Protein AF-A0A9J8D7M5-F1 (afdb_monomer_lite)

InterPro domains:
  IPR000488 Death domain [PF00531] (295-368)
  IPR000488 Death domain [PS50017] (298-369)
  IPR011029 Death-like domain superfamily [G3DSA:1.10.533.10] (273-372)
  IPR011029 Death-like domain superfamily [SSF47986] (284-368)

Radius of gyration: 37.03 Å; chains: 1; bounding box: 81×70×107 Å

Secondary structure (DSSP, 8-state):
-EEE---HHHHHHHH--TT-EEPPEEE---SS----SSPEEEEEEPPTT--TTT--GGGEEEEEE-TTT--EEE-GGGS--EE-SSEEEEEESS--EEEEEE-S-S--HHHHHHHHHHHTEEEEEEEEEEETTEEEEEEEEEEEHHHHHHHHHHHTTTEE-PPPPPPEEEETT-EEEEEEESSEEE-TTSTTEETTEEEEE--TTS-EEEEEEEEESS--SS-EEEEEEEEESS---TTTTTTTTSSSS--EEEEEEEEE--TTTT--TTS---EEETTTEEE-HHHHHHHHHHHGGGHHHHHHHTT--HHHHHHHHHH-SSHHHHHHHHHHHHHHHTTTS-S-HHHHHHHHHHHTT-HHHHHHHHHHHHHHHHHHHHHHHHTT------------------------PPPPPP----------------SSSSSSSSSSSSS---------

Foldseek 3Di:
DDWAQDDQVLQCVLVVFNFKFKWIKDAFDDVVWDWAPDWDKDKTWDTPPDFLVPDDLQQKFKWWAAPVVLFIDTCSVVWDWDHDGTIIMTIDTGGTMIMIMGGPDPDCRVSVSVSVQVSQKFWKWWDWWAFPVGRQKIKIWIAGPVCQVVVCVVCVVGIHFDDIWDIFIDGQQFKKKKAKDQFKFFDCPDPQHDPRIGIFTDHHVDITMDITGIDGNDPDPFKRKIKMWMFGDDDDPPVCPVVQVDDPDCRTTGITIGIDGPPPPVPPVPPFLWAFDLVQFTDTPVLCLVVLVVCFPLLLQLLVLLVHDPVVLVVLPVVDPGSSSSNSVSSVVSSVVCPPVDGDRLVSSLVSCVVSVNVVSSVSSVVVRVVRSVVVVVVCVVVVNPPPPDDDDDDDDDDDDDDDDDDDDDDDDDDDDDDDDDDDDDDDDDDPPPPPVVPPPPDDDDDDDDDD

pLDDT: mean 71.94, std 22.24, range [22.39, 96.06]

Structure (mmCIF, N/CA/C/O backbone):
data_AF-A0A9J8D7M5-F1
#
_entry.id   AF-A0A9J8D7M5-F1
#
loop_
_atom_site.group_PDB
_atom_site.id
_atom_site.type_symbol
_atom_site.label_atom_id
_atom_site.label_alt_id
_atom_site.label_comp_id
_atom_site.label_asym_id
_atom_site.label_entity_id
_atom_site.label_seq_id
_atom_site.pdbx_PDB_ins_code
_atom_site.Cartn_x
_atom_site.Cartn_y
_atom_site.Cartn_z
_atom_site.occupancy
_atom_site.B_iso_or_equiv
_atom_site.auth_seq_id
_atom_site.auth_comp_id
_atom_site.auth_asym_id
_atom_site.auth_atom_id
_atom_site.pdbx_PDB_model_num
ATOM 1 N N . MET A 1 1 ? 0.853 5.706 -23.822 1.00 83.62 1 MET A N 1
ATOM 2 C CA . MET A 1 1 ? 2.329 5.629 -23.892 1.00 83.62 1 MET A CA 1
ATOM 3 C C . MET A 1 1 ? 2.905 6.133 -22.580 1.00 83.62 1 MET A C 1
ATOM 5 O O . MET A 1 1 ? 2.487 7.188 -22.124 1.00 83.62 1 MET A O 1
ATOM 9 N N . GLN A 1 2 ? 3.819 5.385 -21.970 1.00 80.31 2 GLN A N 1
ATOM 10 C CA . GLN A 1 2 ? 4.555 5.772 -20.765 1.00 80.31 2 GLN A CA 1
ATOM 11 C C . GLN A 1 2 ? 6.054 5.633 -21.038 1.00 80.31 2 GLN A C 1
ATOM 13 O O . GLN A 1 2 ? 6.464 4.715 -21.746 1.00 80.31 2 GLN A O 1
ATOM 18 N N . VAL A 1 3 ? 6.861 6.532 -20.479 1.00 84.44 3 VAL A N 1
ATOM 19 C CA . VAL A 1 3 ? 8.323 6.504 -20.604 1.00 84.44 3 VAL A CA 1
ATOM 20 C C . VAL A 1 3 ? 8.922 6.570 -19.208 1.00 84.44 3 VAL A C 1
ATOM 22 O O . VAL A 1 3 ? 8.614 7.490 -18.452 1.00 84.44 3 VAL A O 1
ATOM 25 N N . LEU A 1 4 ? 9.762 5.596 -18.867 1.00 82.94 4 LEU A N 1
ATOM 26 C CA . LEU A 1 4 ? 10.517 5.579 -17.618 1.00 82.94 4 LEU A CA 1
ATOM 27 C C . LEU A 1 4 ? 11.970 5.946 -17.915 1.00 82.94 4 LEU A C 1
ATOM 29 O O . LEU A 1 4 ? 12.643 5.254 -18.678 1.00 82.94 4 LEU A O 1
ATOM 33 N N . GLN A 1 5 ? 12.435 7.044 -17.326 1.00 84.50 5 GLN A N 1
ATOM 34 C CA . GLN A 1 5 ? 13.839 7.443 -17.396 1.00 84.50 5 GLN A CA 1
ATOM 35 C C . GLN A 1 5 ? 14.683 6.521 -16.515 1.00 84.50 5 GLN A C 1
ATOM 37 O O . GLN A 1 5 ? 14.221 6.079 -15.465 1.00 84.50 5 GLN A O 1
ATOM 42 N N . VAL A 1 6 ? 15.906 6.238 -16.955 1.00 83.19 6 VAL A N 1
ATOM 43 C CA . VAL A 1 6 ? 16.838 5.337 -16.271 1.00 83.19 6 VAL A CA 1
ATOM 44 C C . VAL A 1 6 ? 18.174 6.053 -16.152 1.00 83.19 6 VAL A C 1
ATOM 46 O O . VAL A 1 6 ? 18.708 6.525 -17.157 1.00 83.19 6 VAL A O 1
ATOM 49 N N . ALA A 1 7 ? 18.703 6.171 -14.935 1.00 80.00 7 ALA A N 1
ATOM 50 C CA . ALA A 1 7 ? 19.992 6.817 -14.723 1.00 80.00 7 ALA A CA 1
ATOM 51 C C . ALA A 1 7 ? 21.145 5.852 -15.044 1.00 80.00 7 ALA A C 1
ATOM 53 O O . ALA A 1 7 ? 21.077 4.662 -14.747 1.00 80.00 7 ALA A O 1
ATOM 54 N N . LEU A 1 8 ? 22.237 6.372 -15.613 1.00 79.44 8 LEU A N 1
ATOM 55 C CA . LEU A 1 8 ? 23.408 5.563 -15.978 1.00 79.44 8 LEU A CA 1
ATOM 56 C C . LEU A 1 8 ? 24.009 4.827 -14.765 1.00 79.44 8 LEU A C 1
ATOM 58 O O . LEU A 1 8 ? 24.344 3.647 -14.860 1.00 79.44 8 LEU A O 1
ATOM 62 N N . SER A 1 9 ? 24.077 5.504 -13.614 1.00 75.81 9 SER A N 1
ATOM 63 C CA . SER A 1 9 ? 24.574 4.937 -12.354 1.00 75.81 9 SER A CA 1
ATOM 64 C C . SER A 1 9 ? 23.751 3.739 -11.877 1.00 75.81 9 SER A C 1
ATOM 66 O O . SER A 1 9 ? 24.306 2.778 -11.350 1.00 75.81 9 SER A O 1
ATOM 68 N N . GLU A 1 10 ? 22.437 3.746 -12.114 1.00 74.94 10 GLU A N 1
ATOM 69 C CA . GLU A 1 10 ? 21.560 2.633 -11.743 1.00 74.94 10 GLU A CA 1
ATOM 70 C C . GLU A 1 10 ? 21.828 1.384 -12.592 1.00 74.94 10 GLU A C 1
ATOM 72 O O . GLU A 1 10 ? 21.583 0.279 -12.112 1.00 74.94 10 GLU A O 1
ATOM 77 N N . VAL A 1 11 ? 22.343 1.549 -13.820 1.00 81.62 11 VAL A N 1
ATOM 78 C CA . VAL A 1 11 ? 22.596 0.474 -14.796 1.00 81.62 11 VAL A CA 1
ATOM 79 C C . VAL A 1 11 ? 23.978 -0.155 -14.627 1.00 81.62 11 VAL A C 1
ATOM 81 O O . VAL A 1 11 ? 24.091 -1.379 -14.682 1.00 81.62 11 VAL A O 1
ATOM 84 N N . GLN A 1 12 ? 25.024 0.636 -14.392 1.00 81.88 12 GLN A N 1
ATOM 85 C CA . GLN A 1 12 ? 26.410 0.141 -14.349 1.00 81.88 12 GLN A CA 1
ATOM 86 C C . GLN A 1 12 ? 26.729 -0.662 -13.075 1.00 81.88 12 GLN A C 1
ATOM 88 O O . GLN A 1 12 ? 27.324 -1.735 -13.154 1.00 81.88 12 GLN A O 1
ATOM 93 N N . GLU A 1 13 ? 26.279 -0.203 -11.902 1.00 73.00 13 GLU A N 1
ATOM 94 C CA . GLU A 1 13 ? 26.518 -0.895 -10.622 1.00 73.00 13 GLU A CA 1
ATOM 95 C C . GLU A 1 13 ? 26.049 -2.370 -10.594 1.00 73.00 13 GLU A C 1
ATOM 97 O O . GLU A 1 13 ? 26.819 -3.232 -10.171 1.00 73.00 13 GLU A O 1
ATOM 102 N N . PRO A 1 14 ? 24.814 -2.712 -11.017 1.00 69.06 14 PRO A N 1
ATOM 103 C CA . PRO A 1 14 ? 24.294 -4.076 -10.918 1.00 69.06 14 PRO A CA 1
ATOM 104 C C . PRO A 1 14 ? 24.641 -4.959 -12.120 1.00 69.06 14 PRO A C 1
ATOM 106 O O . PRO A 1 14 ? 24.515 -6.180 -12.023 1.00 69.06 14 PRO A O 1
ATOM 109 N N . THR A 1 15 ? 25.015 -4.370 -13.260 1.00 75.19 15 THR A N 1
ATOM 110 C CA . THR A 1 15 ? 25.471 -5.132 -14.433 1.00 75.19 15 THR A CA 1
ATOM 111 C C . THR A 1 15 ? 26.910 -5.608 -14.257 1.00 75.19 15 THR A C 1
ATOM 113 O O . THR A 1 15 ? 27.252 -6.655 -14.800 1.00 75.19 15 THR A O 1
ATOM 116 N N . GLY A 1 16 ? 27.736 -4.876 -13.497 1.00 76.31 16 GLY A N 1
ATOM 117 C CA . GLY A 1 16 ? 29.177 -5.128 -13.405 1.00 76.31 16 GLY A CA 1
ATOM 118 C C . GLY A 1 16 ? 29.928 -4.808 -14.705 1.00 76.31 16 GLY A C 1
ATOM 119 O O . GLY A 1 16 ? 31.117 -5.095 -14.807 1.00 76.31 16 GLY A O 1
ATOM 120 N N . ASP A 1 17 ? 29.239 -4.216 -15.685 1.00 82.31 17 ASP A N 1
ATOM 121 C CA . ASP A 1 17 ? 29.784 -3.815 -16.976 1.00 82.31 17 ASP A CA 1
ATOM 122 C C . ASP A 1 17 ? 29.882 -2.280 -17.009 1.00 82.31 17 ASP A C 1
ATOM 124 O O . ASP A 1 17 ? 28.856 -1.595 -17.056 1.00 82.31 17 ASP A O 1
ATOM 128 N N . PRO A 1 18 ? 31.097 -1.704 -17.005 1.00 82.38 18 PRO A N 1
ATOM 129 C CA . PRO A 1 18 ? 31.275 -0.254 -17.037 1.00 82.38 18 PRO A CA 1
ATOM 130 C C . PRO A 1 18 ? 30.787 0.369 -18.352 1.00 82.38 18 PRO A C 1
ATOM 132 O O . PRO A 1 18 ? 30.529 1.570 -18.409 1.00 82.38 18 PRO A O 1
ATOM 135 N N . HIS A 1 19 ? 30.634 -0.428 -19.410 1.00 84.81 19 HIS A N 1
ATOM 136 C CA . HIS A 1 19 ? 30.093 0.017 -20.689 1.00 84.81 19 HIS A CA 1
ATOM 137 C C . HIS A 1 19 ? 28.581 -0.190 -20.802 1.00 84.81 19 HIS A C 1
ATOM 139 O O . HIS A 1 19 ? 28.006 0.224 -21.810 1.00 84.81 19 HIS A O 1
ATOM 145 N N . ALA A 1 20 ? 27.932 -0.792 -19.797 1.00 89.56 20 ALA A N 1
ATOM 146 C CA . ALA A 1 20 ? 26.495 -0.997 -19.825 1.00 89.56 20 ALA A CA 1
ATOM 147 C C . ALA A 1 20 ? 25.744 0.326 -19.672 1.00 89.56 20 ALA A C 1
ATOM 149 O O . ALA A 1 20 ? 25.907 1.062 -18.698 1.00 89.56 20 ALA A O 1
ATOM 150 N N . SER A 1 21 ? 24.862 0.600 -20.621 1.00 91.94 21 SER A N 1
ATOM 151 C CA . SER A 1 21 ? 23.933 1.718 -20.559 1.00 91.94 21 SER A CA 1
ATOM 152 C C . SER A 1 21 ? 22.596 1.326 -21.174 1.00 91.94 21 SER A C 1
ATOM 154 O O . SER A 1 21 ? 22.495 0.406 -21.988 1.00 91.94 21 SER A O 1
ATOM 156 N N . ALA A 1 22 ? 21.535 2.004 -20.749 1.00 93.19 22 ALA A N 1
ATOM 157 C CA . ALA A 1 22 ? 20.187 1.720 -21.209 1.00 93.19 22 ALA A CA 1
ATOM 158 C C . ALA A 1 22 ? 19.484 3.013 -21.628 1.00 93.19 22 ALA A C 1
ATOM 160 O O . ALA A 1 22 ? 19.718 4.079 -21.055 1.00 93.19 22 ALA A O 1
ATOM 161 N N . SER A 1 23 ? 18.624 2.920 -22.637 1.00 93.75 23 SER A N 1
ATOM 162 C CA . SER A 1 23 ? 17.712 3.999 -23.006 1.00 93.75 23 SER A CA 1
ATOM 163 C C . SER A 1 23 ? 16.628 4.171 -21.934 1.00 93.75 23 SER A C 1
ATOM 165 O O . SER A 1 23 ? 16.471 3.316 -21.057 1.00 93.75 23 SER A O 1
ATOM 167 N N . PRO A 1 24 ? 15.781 5.207 -22.029 1.00 91.50 24 PRO A N 1
ATOM 168 C CA . PRO A 1 24 ? 14.496 5.202 -21.349 1.00 91.50 24 PRO A CA 1
ATOM 169 C C . PRO A 1 24 ? 13.686 3.970 -21.765 1.00 91.50 24 PRO A C 1
ATOM 171 O O . PRO A 1 24 ? 13.716 3.555 -22.930 1.00 91.50 24 PRO A O 1
ATOM 174 N N . MET A 1 25 ? 12.957 3.392 -20.817 1.00 90.56 25 MET A N 1
ATOM 175 C CA . MET A 1 25 ? 12.080 2.255 -21.066 1.00 90.56 25 MET A CA 1
ATOM 176 C C . MET A 1 25 ? 10.724 2.758 -21.562 1.00 90.56 25 MET A C 1
ATOM 178 O O . MET A 1 25 ? 10.051 3.546 -20.891 1.00 90.56 25 MET A O 1
ATOM 182 N N . LEU A 1 26 ? 10.316 2.284 -22.736 1.00 90.62 26 LEU A N 1
ATOM 183 C CA . LEU A 1 26 ? 9.051 2.623 -23.370 1.00 90.62 26 LEU A CA 1
ATOM 184 C C . LEU A 1 26 ? 7.994 1.578 -23.016 1.00 90.62 26 LEU A C 1
ATOM 186 O O . LEU A 1 26 ? 8.191 0.385 -23.218 1.00 90.62 26 LEU A O 1
ATOM 190 N N . CYS A 1 27 ? 6.840 2.032 -22.543 1.00 87.94 27 CYS A N 1
ATOM 191 C CA . CYS A 1 27 ? 5.671 1.199 -22.304 1.00 87.94 27 CYS A CA 1
ATOM 192 C C . CYS A 1 27 ? 4.514 1.663 -23.194 1.00 87.94 27 CYS A C 1
ATOM 194 O O . CYS A 1 27 ? 4.043 2.807 -23.118 1.00 87.94 27 CYS A O 1
ATOM 196 N N . LEU A 1 28 ? 4.048 0.751 -24.042 1.00 86.56 28 LEU A N 1
ATOM 197 C CA . LEU A 1 28 ? 2.856 0.912 -24.857 1.00 86.56 28 LEU A CA 1
ATOM 198 C C . LEU A 1 28 ? 1.791 -0.039 -24.319 1.00 86.56 28 LEU A C 1
ATOM 200 O O . LEU A 1 28 ? 2.011 -1.241 -24.239 1.00 86.56 28 LEU A O 1
ATOM 204 N N . SER A 1 29 ? 0.641 0.505 -23.941 1.00 81.31 29 SER A N 1
ATOM 205 C CA . SER A 1 29 ? -0.494 -0.259 -23.430 1.00 81.31 29 SER A CA 1
ATOM 206 C C . SER A 1 29 ? -1.799 0.311 -23.977 1.00 81.31 29 SER A C 1
ATOM 208 O O . SER A 1 29 ? -1.904 1.519 -24.213 1.00 81.31 29 SER A O 1
ATOM 210 N N . GLN A 1 30 ? -2.780 -0.568 -24.169 1.00 78.81 30 GLN A N 1
ATOM 211 C CA . GLN A 1 30 ? -4.149 -0.247 -24.560 1.00 78.81 30 GLN A CA 1
ATOM 212 C C . GLN A 1 30 ? -5.103 -1.197 -23.825 1.00 78.81 30 GLN A C 1
ATOM 214 O O . GLN A 1 30 ? -4.773 -2.365 -23.618 1.00 78.81 30 GLN A O 1
ATOM 219 N N . THR A 1 31 ? -6.278 -0.696 -23.442 1.00 70.88 31 THR A N 1
ATOM 220 C CA . THR A 1 31 ? -7.354 -1.504 -22.858 1.00 70.88 31 THR A CA 1
ATOM 221 C C . THR A 1 31 ? -8.586 -1.405 -23.763 1.00 70.88 31 THR A C 1
ATOM 223 O O . THR A 1 31 ? -9.084 -0.291 -23.938 1.00 70.88 31 THR A O 1
ATOM 226 N N . PRO A 1 32 ? -9.096 -2.514 -24.333 1.00 71.50 32 PRO A N 1
ATOM 227 C CA . PRO A 1 32 ? -8.530 -3.871 -24.315 1.00 71.50 32 PRO A CA 1
ATOM 228 C C . PRO A 1 32 ? -7.234 -3.979 -25.143 1.00 71.50 32 PRO A C 1
ATOM 230 O O . PRO A 1 32 ? -6.993 -3.170 -26.038 1.00 71.50 32 PRO A O 1
ATOM 233 N N . SER A 1 33 ? -6.399 -4.979 -24.842 1.00 70.94 33 SER A N 1
ATOM 234 C CA . SER A 1 33 ? -5.150 -5.223 -25.577 1.00 70.94 33 SER A CA 1
ATOM 235 C C . SER A 1 33 ? -5.466 -5.767 -26.973 1.00 70.94 33 SER A C 1
ATOM 237 O O . SER A 1 33 ? -5.944 -6.892 -27.104 1.00 70.94 33 SER A O 1
ATOM 239 N N . MET A 1 34 ? -5.234 -4.962 -28.011 1.00 80.88 34 MET A N 1
ATOM 240 C CA . MET A 1 34 ? -5.386 -5.348 -29.418 1.00 80.88 34 MET A CA 1
ATOM 241 C C . MET A 1 34 ? -4.073 -5.115 -30.165 1.00 80.88 34 MET A C 1
ATOM 243 O O . MET A 1 34 ? -3.288 -4.253 -29.788 1.00 80.88 34 MET A O 1
ATOM 247 N N . HIS A 1 35 ? -3.826 -5.863 -31.237 1.00 84.75 35 HIS A N 1
ATOM 248 C CA . HIS A 1 35 ? -2.667 -5.629 -32.101 1.00 84.75 35 HIS A CA 1
ATOM 249 C C . HIS A 1 35 ? -2.857 -4.377 -32.967 1.00 84.75 35 HIS A C 1
ATOM 251 O O . HIS A 1 35 ? -3.983 -4.000 -33.296 1.00 84.75 35 HIS A O 1
ATOM 257 N N . PHE A 1 36 ? -1.754 -3.740 -33.367 1.00 88.94 36 PHE A N 1
ATOM 258 C CA . PHE A 1 36 ? -1.818 -2.675 -34.362 1.00 88.94 36 PHE A CA 1
ATOM 259 C C . PHE A 1 36 ? -2.214 -3.262 -35.720 1.00 88.94 36 PHE A C 1
ATOM 261 O O . PHE A 1 36 ? -1.675 -4.281 -36.148 1.00 88.94 36 PHE A O 1
ATOM 268 N N . LEU A 1 37 ? -3.119 -2.584 -36.428 1.00 91.81 37 LEU A N 1
ATOM 269 C CA . LEU A 1 37 ? -3.545 -2.986 -37.776 1.00 91.81 37 LEU A CA 1
ATOM 270 C C . LEU A 1 37 ? -2.431 -2.829 -38.823 1.00 91.81 37 LEU A C 1
ATOM 272 O O . LEU A 1 37 ? -2.471 -3.463 -39.874 1.00 91.81 37 LEU A O 1
ATOM 276 N N . GLN A 1 38 ? -1.447 -1.971 -38.547 1.00 93.12 38 GLN A N 1
ATOM 277 C CA . GLN A 1 38 ? -0.270 -1.743 -39.380 1.00 93.12 38 GLN A CA 1
ATOM 278 C C . GLN A 1 38 ? 0.975 -1.597 -38.494 1.00 93.12 38 GLN A C 1
ATOM 280 O O . GLN A 1 38 ? 0.848 -1.136 -37.356 1.00 93.12 38 GLN A O 1
ATOM 285 N N . PRO A 1 39 ? 2.176 -1.947 -38.991 1.00 92.50 39 PRO A N 1
ATOM 286 C CA . PRO A 1 39 ? 3.411 -1.737 -38.249 1.00 92.50 39 PRO A CA 1
ATOM 287 C C . PRO A 1 39 ? 3.600 -0.265 -37.870 1.00 92.50 39 PRO A C 1
ATOM 289 O O . PRO A 1 39 ? 3.586 0.621 -38.724 1.00 92.50 39 PRO A O 1
ATOM 292 N N . ILE A 1 40 ? 3.807 -0.009 -36.582 1.00 93.25 40 ILE A N 1
ATOM 293 C CA . ILE A 1 40 ? 4.056 1.327 -36.048 1.00 93.25 40 ILE A CA 1
ATOM 294 C C . ILE A 1 40 ? 5.556 1.544 -35.932 1.00 93.25 40 ILE A C 1
ATOM 296 O O . ILE A 1 40 ? 6.269 0.729 -35.347 1.00 93.25 40 ILE A O 1
ATOM 300 N N . ARG A 1 41 ? 6.030 2.675 -36.460 1.00 94.88 41 ARG A N 1
ATOM 301 C CA . ARG A 1 41 ? 7.421 3.103 -36.315 1.00 94.88 41 ARG A CA 1
ATOM 302 C C . ARG A 1 41 ? 7.636 3.706 -34.930 1.00 94.88 41 ARG A C 1
ATOM 304 O O . ARG A 1 41 ? 6.968 4.667 -34.557 1.00 94.88 41 ARG A O 1
ATOM 311 N N . VAL A 1 42 ? 8.594 3.160 -34.195 1.00 94.94 42 VAL A N 1
ATOM 312 C CA . VAL A 1 42 ? 8.986 3.602 -32.857 1.00 94.94 42 VAL A CA 1
ATOM 313 C C . VAL A 1 42 ? 10.404 4.142 -32.903 1.00 94.94 42 VAL A C 1
ATOM 315 O O . VAL A 1 42 ? 11.290 3.548 -33.513 1.00 94.94 42 VAL A O 1
ATOM 318 N N . GLN A 1 43 ? 10.608 5.273 -32.235 1.00 95.12 43 GLN A N 1
ATOM 319 C CA . GLN A 1 43 ? 11.892 5.947 -32.120 1.00 95.12 43 GLN A CA 1
ATOM 320 C C . GLN A 1 43 ? 12.243 6.096 -30.639 1.00 95.12 43 GLN A C 1
ATOM 322 O O . GLN A 1 43 ? 11.497 6.717 -29.882 1.00 95.12 43 GLN A O 1
ATOM 327 N N . ILE A 1 44 ? 13.374 5.520 -30.228 1.00 94.62 44 ILE A N 1
ATOM 328 C CA . ILE A 1 44 ? 13.881 5.565 -28.849 1.00 94.62 44 ILE A CA 1
ATOM 329 C C . ILE A 1 44 ? 15.282 6.187 -28.871 1.00 94.62 44 ILE A C 1
ATOM 331 O O . ILE A 1 44 ? 16.071 5.855 -29.760 1.00 94.62 44 ILE A O 1
ATOM 335 N N . PRO A 1 45 ? 15.615 7.114 -27.952 1.00 94.75 45 PRO A N 1
ATOM 336 C CA . PRO A 1 45 ? 16.955 7.686 -27.898 1.00 94.75 45 PRO A CA 1
ATOM 337 C C . PRO A 1 45 ? 17.993 6.608 -27.581 1.00 94.75 45 PRO A C 1
ATOM 339 O O . PRO A 1 45 ? 17.725 5.669 -26.829 1.00 94.75 45 PRO A O 1
ATOM 342 N N . LEU A 1 46 ? 19.182 6.751 -28.161 1.00 93.81 46 LEU A N 1
ATOM 343 C CA . LEU A 1 46 ? 20.309 5.883 -27.845 1.00 93.81 46 LEU A CA 1
ATOM 344 C C . LEU A 1 46 ? 20.688 6.020 -26.362 1.00 93.81 46 LEU A C 1
ATOM 346 O O . LEU A 1 46 ? 20.492 7.090 -25.774 1.00 93.81 46 LEU A O 1
ATOM 350 N N . PRO A 1 47 ? 21.225 4.952 -25.744 1.00 92.12 47 PRO A N 1
ATOM 351 C CA . PRO A 1 47 ? 21.708 5.017 -24.375 1.00 92.12 47 PRO A CA 1
ATOM 352 C C . PRO A 1 47 ? 22.755 6.130 -24.176 1.00 92.12 47 PRO A C 1
ATOM 354 O O . PRO A 1 47 ? 23.514 6.431 -25.105 1.00 92.12 47 PRO A O 1
ATOM 357 N N . PRO A 1 48 ? 22.846 6.734 -22.976 1.00 88.19 48 PRO A N 1
ATOM 358 C CA . PRO A 1 48 ? 23.838 7.767 -22.693 1.00 88.19 48 PRO A CA 1
ATOM 359 C C . PRO A 1 48 ? 25.263 7.306 -23.032 1.00 88.19 48 PRO A C 1
ATOM 361 O O . PRO A 1 48 ? 25.660 6.192 -22.689 1.00 88.19 48 PRO A O 1
ATOM 364 N N . GLY A 1 49 ? 26.030 8.165 -23.709 1.00 85.25 49 GLY A N 1
ATOM 365 C CA . GLY A 1 49 ? 27.398 7.863 -24.151 1.00 85.25 49 GLY A CA 1
ATOM 366 C C . GLY A 1 49 ? 27.501 7.089 -25.472 1.00 85.25 49 GLY A C 1
ATO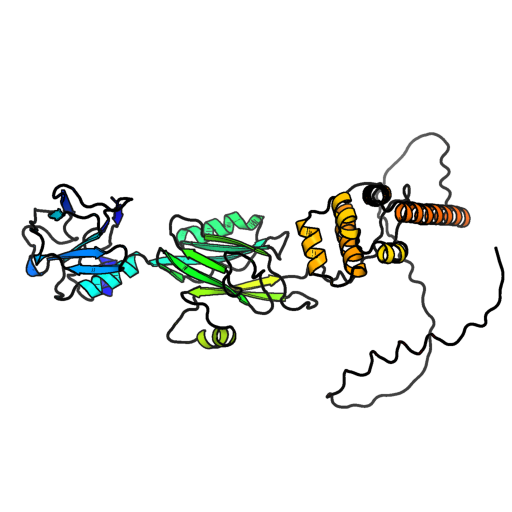M 367 O O . GLY A 1 49 ? 28.609 6.909 -25.970 1.00 85.25 49 GLY A O 1
ATOM 368 N N . VAL A 1 50 ? 26.378 6.679 -26.072 1.00 89.44 50 VAL A N 1
ATOM 369 C CA . VAL A 1 50 ? 26.335 6.001 -27.375 1.00 89.44 50 VAL A CA 1
ATOM 370 C C . VAL A 1 50 ? 25.845 6.971 -28.450 1.00 89.44 50 VAL A C 1
ATOM 372 O O . VAL A 1 50 ? 24.821 7.633 -28.292 1.00 89.44 50 VAL A O 1
ATOM 375 N N . THR A 1 51 ? 26.562 7.042 -29.570 1.00 90.12 51 THR A N 1
ATOM 376 C CA . THR A 1 51 ? 26.157 7.813 -30.756 1.00 90.12 51 THR A CA 1
ATOM 377 C C . THR A 1 51 ? 26.127 6.908 -31.978 1.00 90.12 51 THR A C 1
ATOM 379 O O . THR A 1 51 ? 26.849 5.913 -32.031 1.00 90.12 51 THR A O 1
ATOM 382 N N . GLY A 1 52 ? 25.312 7.252 -32.976 1.00 85.94 52 GLY A N 1
ATOM 383 C CA . GLY A 1 52 ? 25.120 6.408 -34.158 1.00 85.94 52 GLY A CA 1
ATOM 384 C C . GLY A 1 52 ? 26.388 6.128 -34.969 1.00 85.94 52 GLY A C 1
ATOM 385 O O . GLY A 1 52 ? 26.471 5.093 -35.615 1.00 85.94 52 GLY A O 1
ATOM 386 N N . HIS A 1 53 ? 27.395 7.002 -34.906 1.00 84.00 53 HIS A N 1
ATOM 387 C CA . HIS A 1 53 ? 28.660 6.813 -35.634 1.00 84.00 53 HIS A CA 1
ATOM 388 C C . HIS A 1 53 ? 29.615 5.839 -34.942 1.00 84.00 53 HIS A C 1
ATOM 390 O O . HIS A 1 53 ? 30.502 5.288 -35.583 1.00 84.00 53 HIS A O 1
ATOM 396 N N . MET A 1 54 ? 29.460 5.662 -33.628 1.00 83.44 54 MET A N 1
ATOM 397 C CA . MET A 1 54 ? 30.340 4.849 -32.783 1.00 83.44 54 MET A CA 1
ATOM 398 C C . MET A 1 54 ? 29.654 3.585 -32.257 1.00 83.44 54 MET A C 1
ATOM 400 O O . MET A 1 54 ? 30.241 2.856 -31.459 1.00 83.44 54 MET A O 1
ATOM 404 N N . VAL A 1 55 ? 28.397 3.347 -32.642 1.00 87.94 55 VAL A N 1
ATOM 405 C CA . VAL A 1 55 ? 27.616 2.235 -32.107 1.00 87.94 55 VAL A CA 1
ATOM 406 C C . VAL A 1 55 ? 28.117 0.909 -32.675 1.00 87.94 55 VAL A C 1
ATOM 408 O O . VAL A 1 55 ? 28.096 0.666 -33.880 1.00 87.94 55 VAL A O 1
ATOM 411 N N . ASP A 1 56 ? 28.544 0.023 -31.784 1.00 90.31 56 ASP A N 1
ATOM 412 C CA . ASP A 1 56 ? 28.751 -1.382 -32.110 1.00 90.31 56 ASP A CA 1
ATOM 413 C C . ASP A 1 56 ? 27.393 -2.096 -32.057 1.00 90.31 56 ASP A C 1
ATOM 415 O O . ASP A 1 56 ? 26.848 -2.348 -30.980 1.00 90.31 56 ASP A O 1
ATOM 419 N N . MET A 1 57 ? 26.833 -2.412 -33.227 1.00 89.00 57 MET A N 1
ATOM 420 C CA . MET A 1 57 ? 25.531 -3.082 -33.334 1.00 89.00 57 MET A CA 1
ATOM 421 C C . MET A 1 57 ? 25.519 -4.470 -32.678 1.00 89.00 57 MET A C 1
ATOM 423 O O . MET A 1 57 ? 24.448 -4.948 -32.324 1.00 89.00 57 MET A O 1
ATOM 427 N N . SER A 1 58 ? 26.680 -5.108 -32.469 1.00 88.88 58 SER A N 1
ATOM 428 C CA . SER A 1 58 ? 26.761 -6.399 -31.768 1.00 88.88 58 SER A CA 1
ATOM 429 C C . SER A 1 58 ? 26.528 -6.293 -30.256 1.00 88.88 58 SER A C 1
ATOM 431 O O . SER A 1 58 ? 26.261 -7.301 -29.606 1.00 88.88 58 SER A O 1
ATOM 433 N N . ARG A 1 59 ? 26.620 -5.075 -29.709 1.00 91.44 59 ARG A N 1
ATOM 434 C CA . ARG A 1 59 ? 26.413 -4.749 -28.289 1.00 91.44 59 ARG A CA 1
ATOM 435 C C . ARG A 1 59 ? 25.057 -4.116 -28.019 1.00 91.44 59 ARG A C 1
ATOM 437 O O . ARG A 1 59 ? 24.748 -3.799 -26.871 1.00 91.44 59 ARG A O 1
ATOM 444 N N . LEU A 1 60 ? 24.286 -3.851 -29.071 1.00 93.19 60 LEU A N 1
ATOM 445 C CA . LEU A 1 60 ? 22.999 -3.187 -28.987 1.00 93.19 60 LEU A CA 1
ATOM 446 C C . LEU A 1 60 ? 21.891 -4.239 -28.938 1.00 93.19 60 LEU A C 1
ATOM 448 O O . LEU A 1 60 ? 21.745 -5.031 -29.862 1.00 93.19 60 LEU A O 1
ATOM 452 N N . HIS A 1 61 ? 21.096 -4.213 -27.873 1.00 94.31 61 HIS A N 1
ATOM 453 C CA . HIS A 1 61 ? 20.042 -5.185 -27.615 1.00 94.31 61 HIS A CA 1
ATOM 454 C C . HIS A 1 61 ? 18.696 -4.480 -27.447 1.00 94.31 61 HIS A C 1
ATOM 456 O O . HIS A 1 61 ? 18.513 -3.669 -26.536 1.00 94.31 61 HIS A O 1
ATOM 462 N N . LEU A 1 62 ? 17.733 -4.784 -28.314 1.00 95.25 62 LEU A N 1
ATOM 463 C CA . LEU A 1 62 ? 16.345 -4.369 -28.164 1.00 95.25 62 LEU A CA 1
ATOM 464 C C . LEU A 1 62 ? 15.583 -5.426 -27.363 1.00 95.25 62 LEU A C 1
ATOM 466 O O . LEU A 1 62 ? 15.287 -6.518 -27.847 1.00 95.25 62 LEU A O 1
ATOM 470 N N . MET A 1 63 ? 15.231 -5.071 -26.134 1.00 94.50 63 MET A N 1
ATOM 471 C CA . MET A 1 63 ? 14.516 -5.943 -25.218 1.00 94.50 63 MET A CA 1
ATOM 472 C C . MET A 1 63 ? 13.013 -5.698 -25.305 1.00 94.50 63 MET A C 1
ATOM 474 O O . MET A 1 63 ? 12.548 -4.564 -25.185 1.00 94.50 63 MET A O 1
ATOM 478 N N . HIS A 1 64 ? 12.262 -6.781 -25.456 1.00 92.75 64 HIS A N 1
ATOM 479 C CA . HIS A 1 64 ? 10.809 -6.823 -25.384 1.00 92.75 64 HIS A CA 1
ATOM 480 C C . HIS A 1 64 ? 10.378 -7.414 -24.040 1.00 92.75 64 HIS A C 1
ATOM 482 O O . HIS A 1 64 ? 10.850 -8.486 -23.658 1.00 92.75 64 HIS A O 1
ATOM 488 N N . GLY A 1 65 ? 9.512 -6.712 -23.313 1.00 88.00 65 GLY A N 1
ATOM 489 C CA . GLY A 1 65 ? 9.007 -7.138 -22.010 1.00 88.00 65 GLY A CA 1
ATOM 490 C C . GLY A 1 65 ? 7.524 -7.467 -22.066 1.00 88.00 65 GLY A C 1
ATOM 491 O O . GLY A 1 65 ? 6.736 -6.600 -22.426 1.00 88.00 65 GLY A O 1
ATOM 492 N N . ASP A 1 66 ? 7.145 -8.680 -21.663 1.00 75.19 66 ASP A N 1
ATOM 493 C CA . ASP A 1 66 ? 5.737 -9.056 -21.500 1.00 75.19 66 ASP A CA 1
ATOM 494 C C . ASP A 1 66 ? 5.187 -8.468 -20.184 1.00 75.19 66 ASP A C 1
ATOM 496 O O . ASP A 1 66 ? 5.672 -8.835 -19.102 1.00 75.19 66 ASP A O 1
ATOM 500 N N . PRO A 1 67 ? 4.168 -7.586 -20.240 1.00 64.25 67 PRO A N 1
ATOM 501 C CA . PRO A 1 67 ? 3.568 -6.997 -19.050 1.00 64.25 67 PRO A CA 1
ATOM 502 C C . PRO A 1 67 ? 2.942 -8.005 -18.081 1.00 64.25 67 PRO A C 1
ATOM 504 O O . PRO A 1 67 ? 2.831 -7.710 -16.891 1.00 64.25 67 PRO A O 1
ATOM 507 N N . THR A 1 68 ? 2.521 -9.169 -18.580 1.00 62.69 68 THR A N 1
ATOM 508 C CA . THR A 1 68 ? 1.846 -10.215 -17.803 1.00 62.69 68 THR A CA 1
ATOM 509 C C . THR A 1 68 ? 2.847 -11.210 -17.220 1.00 62.69 68 THR A C 1
ATOM 511 O O . THR A 1 68 ? 2.861 -11.438 -16.009 1.00 62.69 68 THR A O 1
ATOM 514 N N . ALA A 1 69 ? 3.761 -11.727 -18.044 1.00 61.31 69 ALA A N 1
ATOM 515 C CA . ALA A 1 69 ? 4.731 -12.739 -17.634 1.00 61.31 69 ALA A CA 1
ATOM 516 C C . ALA A 1 69 ? 5.968 -12.173 -16.911 1.00 61.31 69 ALA A C 1
ATOM 518 O O . ALA A 1 69 ? 6.773 -12.940 -16.384 1.00 61.31 69 ALA A O 1
ATOM 519 N N . HIS A 1 70 ? 6.157 -10.845 -16.876 1.00 67.38 70 HIS A N 1
ATOM 520 C CA . HIS A 1 70 ? 7.350 -10.197 -16.299 1.00 67.38 70 HIS A CA 1
ATOM 521 C C . HIS A 1 70 ? 8.676 -10.723 -16.892 1.00 67.38 70 HIS A C 1
ATOM 523 O O . HIS A 1 70 ? 9.754 -10.614 -16.293 1.00 67.38 70 HIS A O 1
ATOM 529 N N . THR A 1 71 ? 8.605 -11.296 -18.094 1.00 81.62 71 THR A N 1
ATOM 530 C CA . THR A 1 71 ? 9.738 -11.841 -18.833 1.00 81.62 71 THR A CA 1
ATOM 531 C C . THR A 1 71 ? 10.246 -10.832 -19.844 1.00 81.62 71 THR A C 1
ATOM 533 O O . THR A 1 71 ? 9.464 -10.145 -20.495 1.00 81.62 71 THR A O 1
ATOM 536 N N . TRP A 1 72 ? 11.566 -10.795 -20.003 1.00 90.00 72 TRP A N 1
ATOM 537 C CA . TRP A 1 72 ? 12.248 -9.982 -21.000 1.00 90.00 72 TRP A CA 1
ATOM 538 C C . TRP A 1 72 ? 12.916 -10.892 -22.026 1.00 90.00 72 TRP A C 1
ATOM 540 O O . TRP A 1 72 ? 13.608 -11.841 -21.649 1.00 90.00 72 TRP A O 1
ATOM 550 N N . THR A 1 73 ? 12.706 -10.599 -23.303 1.00 91.81 73 THR A N 1
ATOM 551 C CA . THR A 1 73 ? 13.240 -11.341 -24.448 1.00 91.81 73 THR A CA 1
ATOM 552 C C . THR A 1 73 ? 13.996 -10.396 -25.364 1.00 91.81 73 THR A C 1
ATOM 554 O O . THR A 1 73 ? 13.500 -9.313 -25.670 1.00 91.81 73 THR A O 1
ATOM 557 N N . ASP A 1 74 ? 15.177 -10.801 -25.812 1.00 92.69 74 ASP A N 1
ATOM 558 C CA . ASP A 1 74 ? 15.925 -10.058 -26.822 1.00 92.69 74 ASP A CA 1
ATOM 559 C C . ASP A 1 74 ? 15.298 -10.309 -28.203 1.00 92.69 74 ASP A C 1
ATOM 561 O O . ASP A 1 74 ? 15.205 -11.452 -28.653 1.00 92.69 74 ASP A O 1
ATOM 565 N N . ILE A 1 75 ? 14.827 -9.240 -28.846 1.00 93.25 75 ILE A N 1
ATOM 566 C CA . ILE A 1 75 ? 14.183 -9.272 -30.168 1.00 93.25 75 ILE A CA 1
ATOM 567 C C . ILE A 1 75 ? 15.033 -8.587 -31.243 1.00 93.25 75 ILE A C 1
ATOM 569 O O . ILE A 1 75 ? 14.551 -8.355 -32.349 1.00 93.25 75 ILE A O 1
ATOM 573 N N . THR A 1 76 ? 16.301 -8.280 -30.955 1.00 92.06 76 THR A N 1
ATOM 574 C CA . THR A 1 76 ? 17.197 -7.534 -31.857 1.00 92.06 76 THR A CA 1
ATOM 575 C C . THR A 1 76 ? 17.303 -8.176 -33.237 1.00 92.06 76 THR A C 1
ATOM 577 O O . THR A 1 76 ? 17.233 -7.482 -34.243 1.00 92.06 76 THR A O 1
ATOM 580 N N . ALA A 1 77 ? 17.407 -9.506 -33.303 1.00 89.94 77 ALA A N 1
ATOM 581 C CA . ALA A 1 77 ? 17.490 -10.239 -34.569 1.00 89.94 77 ALA A CA 1
ATOM 582 C C . ALA A 1 77 ? 16.139 -10.371 -35.301 1.00 89.94 77 ALA A C 1
ATOM 584 O O . ALA A 1 77 ? 16.110 -10.705 -36.482 1.00 89.94 77 ALA A O 1
ATOM 585 N N . GLN A 1 78 ? 15.022 -10.145 -34.605 1.00 90.75 78 GLN A N 1
ATOM 586 C CA . GLN A 1 78 ? 13.665 -10.316 -35.139 1.00 90.75 78 GLN A CA 1
ATOM 587 C C . GLN A 1 78 ? 13.112 -9.019 -35.740 1.00 90.75 78 GLN A C 1
ATOM 589 O O . GLN A 1 78 ? 12.106 -9.046 -36.447 1.00 90.75 78 GLN A O 1
ATOM 594 N N . VAL A 1 79 ? 13.748 -7.881 -35.450 1.00 90.19 79 VAL A N 1
ATOM 595 C CA . VAL A 1 79 ? 13.267 -6.556 -35.835 1.00 90.19 79 VAL A CA 1
ATOM 596 C C . VAL A 1 79 ? 14.326 -5.820 -36.643 1.00 90.19 79 VAL A C 1
ATOM 598 O O . VAL A 1 79 ? 15.500 -5.789 -36.287 1.00 90.19 79 VAL A O 1
ATOM 601 N N . SER A 1 80 ? 13.901 -5.162 -37.722 1.00 89.25 80 SER A N 1
ATOM 602 C CA . SER A 1 80 ? 14.761 -4.275 -38.505 1.00 89.25 80 SER A CA 1
ATOM 603 C C . SER A 1 80 ? 15.063 -2.996 -37.713 1.00 89.25 80 SER A C 1
ATOM 605 O O . SER A 1 80 ? 14.293 -2.030 -37.751 1.00 89.25 80 SER A O 1
ATOM 607 N N . LEU A 1 81 ? 16.167 -3.015 -36.972 1.00 91.88 81 LEU A N 1
ATOM 608 C CA . LEU A 1 81 ? 16.669 -1.888 -36.195 1.00 91.88 81 LEU A CA 1
ATOM 609 C C . LEU A 1 81 ? 17.639 -1.062 -37.044 1.00 91.88 81 LEU A C 1
ATOM 611 O O . LEU A 1 81 ? 18.641 -1.588 -37.525 1.00 91.88 81 LEU A O 1
ATOM 615 N N . TYR A 1 82 ? 17.376 0.235 -37.194 1.00 92.62 82 TYR A N 1
ATOM 616 C CA . TYR A 1 82 ? 18.345 1.167 -37.768 1.00 92.62 82 TYR A CA 1
ATOM 617 C C . TYR A 1 82 ? 18.647 2.300 -36.794 1.00 92.62 82 TYR A C 1
ATOM 619 O O . TYR A 1 82 ? 17.793 2.724 -36.014 1.00 92.62 82 TYR A O 1
ATOM 627 N N . VAL A 1 83 ? 19.883 2.788 -36.831 1.00 93.38 83 VAL A N 1
ATOM 628 C CA . VAL A 1 83 ? 20.373 3.805 -35.904 1.00 93.38 83 VAL A CA 1
ATOM 629 C C . VAL A 1 83 ? 20.650 5.100 -36.664 1.00 93.38 83 VAL A C 1
ATOM 631 O O . VAL A 1 83 ? 21.260 5.110 -37.728 1.00 93.38 83 VAL A O 1
ATOM 634 N N . THR A 1 84 ? 20.151 6.204 -36.122 1.00 93.38 84 THR A N 1
ATOM 635 C CA . THR A 1 84 ? 20.472 7.577 -36.531 1.00 93.38 84 THR A CA 1
ATOM 636 C C . THR A 1 84 ? 21.555 8.138 -35.607 1.00 93.38 84 THR A C 1
ATOM 638 O O . THR A 1 84 ? 22.034 7.444 -34.717 1.00 93.38 84 THR A O 1
ATOM 641 N N . HIS A 1 85 ? 21.906 9.420 -35.734 1.00 90.56 85 HIS A N 1
ATOM 642 C CA . HIS A 1 85 ? 22.886 10.059 -34.848 1.00 90.56 85 HIS A CA 1
ATOM 643 C C . HIS A 1 85 ? 22.610 9.830 -33.347 1.00 90.56 85 HIS A C 1
ATOM 645 O O . HIS A 1 85 ? 23.543 9.593 -32.580 1.00 90.56 85 HIS A O 1
ATOM 651 N N . ILE A 1 86 ? 21.340 9.907 -32.930 1.00 93.31 86 ILE A N 1
ATOM 652 C CA . ILE A 1 86 ? 20.926 9.894 -31.513 1.00 93.31 86 ILE A CA 1
ATOM 653 C C . ILE A 1 86 ? 19.731 8.984 -31.204 1.00 93.31 86 ILE A C 1
ATOM 655 O O . ILE A 1 86 ? 19.344 8.871 -30.045 1.00 93.31 86 ILE A O 1
ATOM 659 N N . TYR A 1 87 ? 19.144 8.316 -32.196 1.00 95.75 87 TYR A N 1
ATOM 660 C CA . TYR A 1 87 ? 17.994 7.434 -31.987 1.00 95.75 87 TYR A CA 1
ATOM 661 C C . TYR A 1 87 ? 18.183 6.080 -32.642 1.00 95.75 87 TYR A C 1
ATOM 663 O O . TYR A 1 87 ? 18.703 6.006 -33.754 1.00 95.75 87 TYR A O 1
ATOM 671 N N . ALA A 1 88 ? 17.644 5.047 -32.008 1.00 95.38 88 ALA A N 1
ATOM 672 C CA . ALA A 1 88 ? 17.328 3.796 -32.669 1.00 95.38 88 ALA A CA 1
ATOM 673 C C . ALA A 1 88 ? 15.864 3.813 -33.118 1.00 95.38 88 ALA A C 1
ATOM 675 O O . ALA A 1 88 ? 14.975 4.268 -32.389 1.00 95.38 88 ALA A O 1
ATOM 676 N N . VAL A 1 89 ? 15.621 3.324 -34.327 1.00 96.06 89 VAL A N 1
ATOM 677 C CA . VAL A 1 89 ? 14.303 3.310 -34.947 1.00 96.06 89 VAL A CA 1
ATOM 678 C C . VAL A 1 89 ? 13.985 1.906 -35.431 1.00 96.06 89 VAL A C 1
ATOM 680 O O . VAL A 1 89 ? 14.816 1.234 -36.041 1.00 96.06 89 VAL A O 1
ATOM 683 N N . PHE A 1 90 ? 12.771 1.462 -35.136 1.00 95.38 90 PHE A N 1
ATOM 684 C CA . PHE A 1 90 ? 12.296 0.122 -35.450 1.00 95.38 90 PHE A CA 1
ATOM 685 C C . PHE A 1 90 ? 10.778 0.113 -35.643 1.00 95.38 90 PHE A C 1
ATOM 687 O O . PHE A 1 90 ? 10.102 1.098 -35.346 1.00 95.38 90 PHE A O 1
ATOM 694 N N . SER A 1 91 ? 10.237 -0.988 -36.165 1.00 94.56 91 SER A N 1
ATOM 695 C CA . SER A 1 91 ? 8.792 -1.155 -36.369 1.00 94.56 91 SER A CA 1
ATOM 696 C C . SER A 1 91 ? 8.241 -2.257 -35.473 1.00 94.56 91 SER A C 1
ATOM 698 O O . SER A 1 91 ? 8.893 -3.283 -35.292 1.00 94.56 91 SER A O 1
ATOM 700 N N . ILE A 1 92 ? 7.044 -2.052 -34.929 1.00 92.31 92 ILE A N 1
ATOM 701 C CA . ILE A 1 92 ? 6.367 -2.998 -34.033 1.00 92.31 92 ILE A CA 1
ATOM 702 C C . ILE A 1 92 ? 4.915 -3.214 -34.450 1.00 92.31 92 ILE A C 1
ATOM 704 O O . ILE A 1 92 ? 4.308 -2.351 -35.077 1.00 92.31 92 ILE A O 1
ATOM 708 N N . THR A 1 93 ? 4.331 -4.337 -34.041 1.00 90.81 93 THR A N 1
ATOM 709 C CA . THR A 1 93 ? 2.924 -4.681 -34.318 1.00 90.81 93 THR A CA 1
ATOM 710 C C . THR A 1 93 ? 2.075 -4.825 -33.055 1.00 90.81 93 THR A C 1
ATOM 712 O O . THR A 1 93 ? 0.857 -4.954 -33.146 1.00 90.81 93 THR A O 1
ATOM 715 N N . ASN A 1 94 ? 2.686 -4.772 -31.864 1.00 88.06 94 ASN A N 1
ATOM 716 C CA . ASN A 1 94 ? 2.025 -5.101 -30.598 1.00 88.06 94 ASN A CA 1
ATOM 717 C C . ASN A 1 94 ? 2.291 -4.022 -29.534 1.00 88.06 94 ASN A C 1
ATOM 719 O O . ASN A 1 94 ? 3.406 -3.494 -29.438 1.00 88.06 94 ASN A O 1
ATOM 723 N N . PHE A 1 95 ? 1.296 -3.739 -28.689 1.00 86.75 95 PHE A N 1
ATOM 724 C CA . PHE A 1 95 ? 1.487 -2.956 -27.466 1.00 86.75 95 PHE A CA 1
ATOM 725 C C . PHE A 1 95 ? 2.264 -3.789 -26.449 1.00 86.75 95 PHE A C 1
ATOM 727 O O . PHE A 1 95 ? 1.823 -4.868 -26.063 1.00 86.75 95 PHE A O 1
ATOM 734 N N . SER A 1 96 ? 3.439 -3.307 -26.057 1.00 89.06 96 SER A N 1
ATOM 735 C CA . SER A 1 96 ? 4.321 -4.009 -25.130 1.00 89.06 96 SER A CA 1
ATOM 736 C C . SER A 1 96 ? 5.342 -3.052 -24.507 1.00 89.06 96 SER A C 1
ATOM 738 O O . SER A 1 96 ? 5.288 -1.832 -24.720 1.00 89.06 96 SER A O 1
ATOM 740 N N . TRP A 1 97 ? 6.273 -3.591 -23.720 1.00 91.00 97 TRP A N 1
ATOM 741 C CA . TRP A 1 97 ? 7.423 -2.850 -23.209 1.00 91.00 97 TRP A CA 1
ATOM 742 C C . TRP A 1 97 ? 8.631 -3.034 -24.120 1.00 91.00 97 TRP A C 1
ATOM 744 O O . TRP A 1 97 ? 8.953 -4.151 -24.516 1.00 91.00 97 TRP A O 1
ATOM 754 N N . TYR A 1 98 ? 9.316 -1.933 -24.415 1.00 93.44 98 TYR A N 1
ATOM 755 C CA . TYR A 1 98 ? 10.507 -1.900 -25.254 1.00 93.44 98 TYR A CA 1
ATOM 756 C C . TYR A 1 98 ? 11.618 -1.149 -24.533 1.00 93.44 98 TYR A C 1
ATOM 758 O O . TYR A 1 98 ? 11.406 -0.051 -24.012 1.00 93.44 98 TYR A O 1
ATOM 766 N N . TRP A 1 99 ? 12.809 -1.737 -24.499 1.00 94.19 99 TRP A N 1
ATOM 767 C CA . TRP A 1 99 ? 13.946 -1.160 -23.797 1.00 94.19 99 TRP A CA 1
ATOM 768 C C . TRP A 1 99 ? 15.239 -1.441 -24.555 1.00 94.19 99 TRP A C 1
ATOM 770 O O . TRP A 1 99 ? 15.569 -2.598 -24.804 1.00 94.19 99 TRP A O 1
ATOM 780 N N . LEU A 1 100 ? 15.961 -0.390 -24.940 1.00 95.25 100 LEU A N 1
ATOM 781 C CA . LEU A 1 100 ? 17.207 -0.508 -25.687 1.00 95.25 100 LEU A CA 1
ATOM 782 C C . LEU A 1 100 ? 18.397 -0.517 -24.725 1.00 95.25 100 LEU A C 1
ATOM 784 O O . LEU A 1 100 ? 18.536 0.376 -23.890 1.00 95.25 100 LEU A O 1
ATOM 788 N N . TRP A 1 101 ? 19.254 -1.517 -24.865 1.00 94.12 101 TRP A N 1
ATOM 789 C CA . TRP A 1 101 ? 20.426 -1.748 -24.029 1.00 94.12 101 TRP A CA 1
ATOM 790 C C . TRP A 1 101 ? 21.690 -1.734 -24.871 1.00 94.12 101 TRP A C 1
ATOM 792 O O . TRP A 1 101 ? 21.699 -2.252 -25.982 1.00 94.12 101 TRP A O 1
ATOM 802 N N . TYR A 1 102 ? 22.762 -1.173 -24.328 1.00 93.44 102 TYR A N 1
ATOM 803 C CA . TYR A 1 102 ? 24.103 -1.265 -24.883 1.00 93.44 102 TYR A CA 1
ATOM 804 C C . TYR A 1 102 ? 25.005 -1.914 -23.838 1.00 93.44 102 TYR A C 1
ATOM 806 O O . TYR A 1 102 ? 25.134 -1.373 -22.745 1.00 93.44 102 TYR A O 1
ATOM 814 N N . THR A 1 103 ? 25.566 -3.091 -24.114 1.00 91.06 103 THR A N 1
ATOM 815 C CA . THR A 1 103 ? 26.390 -3.842 -23.149 1.00 91.06 103 THR A CA 1
ATOM 816 C C . THR A 1 103 ? 27.328 -4.821 -23.851 1.00 91.06 103 THR A C 1
ATOM 818 O O . THR A 1 103 ? 27.109 -5.224 -24.988 1.00 91.06 103 THR A O 1
ATOM 821 N N . THR A 1 104 ? 28.397 -5.217 -23.167 1.00 87.44 104 THR A N 1
ATOM 822 C CA . THR A 1 104 ? 29.311 -6.278 -23.609 1.00 87.44 104 THR A CA 1
ATOM 823 C C . THR A 1 104 ? 28.792 -7.690 -23.309 1.00 87.44 104 THR A C 1
ATOM 825 O O . THR A 1 104 ? 29.341 -8.678 -23.804 1.00 87.44 104 THR A O 1
ATOM 828 N N . HIS A 1 105 ? 27.734 -7.815 -22.503 1.00 85.06 105 HIS A N 1
ATOM 829 C CA . HIS A 1 105 ? 27.171 -9.102 -22.114 1.00 85.06 105 HIS A CA 1
ATOM 830 C C . HIS A 1 105 ? 26.358 -9.728 -23.250 1.00 85.06 105 HIS A C 1
ATOM 832 O O . HIS A 1 105 ? 25.434 -9.120 -23.772 1.00 85.06 105 HIS A O 1
ATOM 838 N N . ARG A 1 106 ? 26.615 -11.004 -23.561 1.00 76.94 106 ARG A N 1
ATOM 839 C CA . ARG A 1 106 ? 25.841 -11.741 -24.580 1.00 76.94 106 ARG A CA 1
ATOM 840 C C . ARG A 1 106 ? 24.440 -12.158 -24.116 1.00 76.94 106 ARG A C 1
ATOM 842 O O . ARG A 1 106 ? 23.565 -12.382 -24.942 1.00 76.94 106 ARG A O 1
ATOM 849 N N . CYS A 1 107 ? 24.223 -12.280 -22.804 1.00 79.31 107 CYS A N 1
ATOM 850 C CA . CYS A 1 107 ? 22.959 -12.728 -22.212 1.00 79.31 107 CYS A CA 1
ATOM 851 C C . CYS A 1 107 ? 22.331 -11.611 -21.368 1.00 79.31 107 CYS A C 1
ATOM 853 O O . CYS A 1 107 ? 22.524 -11.550 -20.153 1.00 79.31 107 CYS A O 1
ATOM 855 N N . VAL A 1 108 ? 21.568 -10.727 -22.012 1.00 83.50 108 VAL A N 1
ATOM 856 C CA . VAL A 1 108 ? 21.084 -9.480 -21.390 1.00 83.50 108 VAL A CA 1
ATOM 857 C C . VAL A 1 108 ? 19.750 -9.659 -20.650 1.00 83.50 108 VAL A C 1
ATOM 859 O O . VAL A 1 108 ? 19.511 -9.002 -19.640 1.00 83.50 108 VAL A O 1
ATOM 862 N N . SER A 1 109 ? 18.905 -10.618 -21.050 1.00 84.69 109 SER A N 1
ATOM 863 C CA . SER A 1 109 ? 17.546 -10.809 -20.506 1.00 84.69 109 SER A CA 1
ATOM 864 C C . SER A 1 109 ? 17.470 -10.937 -18.980 1.00 84.69 109 SER A C 1
ATOM 866 O O . SER A 1 109 ? 16.581 -10.364 -18.348 1.00 84.69 109 SER A O 1
ATOM 868 N N . GLY A 1 110 ? 18.399 -11.677 -18.363 1.00 83.06 110 GLY A N 1
ATOM 869 C CA . GLY A 1 110 ? 18.437 -11.845 -16.906 1.00 83.06 110 GLY A CA 1
ATOM 870 C C . GLY A 1 110 ? 18.817 -10.556 -16.173 1.00 83.06 110 GLY A C 1
ATOM 871 O O . GLY A 1 110 ? 18.247 -10.244 -15.127 1.00 83.06 110 GLY A O 1
ATOM 872 N N . VAL A 1 111 ? 19.737 -9.782 -16.750 1.00 85.69 111 VAL A N 1
ATOM 873 C CA . VAL A 1 111 ? 20.183 -8.493 -16.209 1.00 85.69 111 VAL A CA 1
ATOM 874 C C . VAL A 1 111 ? 19.081 -7.448 -16.347 1.00 85.69 111 VAL A C 1
ATOM 876 O O . VAL A 1 111 ? 18.745 -6.786 -15.368 1.00 85.69 111 VAL A O 1
ATOM 879 N N . VAL A 1 112 ? 18.434 -7.384 -17.513 1.00 87.62 112 VAL A N 1
ATOM 880 C CA . VAL A 1 112 ? 17.286 -6.505 -17.783 1.00 87.62 112 VAL A CA 1
ATOM 881 C C . VAL A 1 112 ? 16.151 -6.804 -16.817 1.00 87.62 112 VAL A C 1
ATOM 883 O O . VAL A 1 112 ? 15.586 -5.884 -16.236 1.00 87.62 112 VAL A O 1
ATOM 886 N N . ARG A 1 113 ? 15.850 -8.088 -16.569 1.00 84.44 113 ARG A N 1
ATOM 887 C CA . ARG A 1 113 ? 14.850 -8.483 -15.572 1.00 84.44 113 ARG A CA 1
ATOM 888 C C . ARG A 1 113 ? 15.217 -7.949 -14.189 1.00 84.44 113 ARG A C 1
ATOM 890 O O . ARG A 1 113 ? 14.375 -7.309 -13.566 1.00 84.44 113 ARG A O 1
ATOM 897 N N . LYS A 1 114 ? 16.441 -8.181 -13.705 1.00 82.25 114 LYS A N 1
ATOM 898 C CA . LYS A 1 114 ? 16.890 -7.678 -12.392 1.00 82.25 114 LYS A CA 1
ATOM 899 C C . LYS A 1 114 ? 16.794 -6.153 -12.311 1.00 82.25 114 LYS A C 1
ATOM 901 O O . LYS A 1 114 ? 16.288 -5.626 -11.324 1.00 82.25 114 LYS A O 1
ATOM 906 N N . MET A 1 115 ? 17.203 -5.457 -13.369 1.00 83.50 115 MET A N 1
ATOM 907 C CA . MET A 1 115 ? 17.151 -4.000 -13.436 1.00 83.50 115 MET A CA 1
ATOM 908 C C . MET A 1 115 ? 15.734 -3.451 -13.498 1.00 83.50 115 MET A C 1
ATOM 910 O O . MET A 1 115 ? 15.415 -2.504 -12.790 1.00 83.50 115 MET A O 1
ATOM 914 N N . TYR A 1 116 ? 14.848 -4.091 -14.251 1.00 81.56 116 TYR A N 1
ATOM 915 C CA . TYR A 1 116 ? 13.432 -3.759 -14.263 1.00 81.56 116 TYR A CA 1
ATOM 916 C C . TYR A 1 116 ? 12.797 -3.880 -12.873 1.00 81.56 116 TYR A C 1
ATOM 918 O O . TYR A 1 116 ? 12.033 -3.010 -12.458 1.00 81.56 116 TYR A O 1
ATOM 926 N N . HIS A 1 117 ? 13.143 -4.937 -12.128 1.00 77.12 117 HIS A N 1
ATOM 927 C CA . HIS A 1 117 ? 12.704 -5.084 -10.742 1.00 77.12 117 HIS A CA 1
ATOM 928 C C . HIS A 1 117 ? 13.283 -3.965 -9.872 1.00 77.12 117 HIS A C 1
ATOM 930 O O . HIS A 1 117 ? 12.524 -3.328 -9.154 1.00 77.12 117 HIS A O 1
ATOM 936 N N . ARG A 1 118 ? 14.580 -3.649 -9.986 1.00 77.31 118 ARG A N 1
ATOM 937 C CA . ARG A 1 118 ? 15.211 -2.548 -9.235 1.00 77.31 118 ARG A CA 1
ATOM 938 C C . ARG A 1 118 ? 14.567 -1.189 -9.530 1.00 77.31 118 ARG A C 1
ATOM 940 O O . ARG A 1 118 ? 14.278 -0.452 -8.602 1.00 77.31 118 ARG A O 1
ATOM 947 N N . LEU A 1 119 ? 14.246 -0.878 -10.783 1.00 74.88 119 LEU A N 1
ATOM 948 C CA . LEU A 1 119 ? 13.557 0.370 -11.148 1.00 74.88 119 LEU A CA 1
ATOM 949 C C . LEU A 1 119 ? 12.121 0.451 -10.619 1.00 74.88 119 LEU A C 1
ATOM 951 O O . LEU A 1 119 ? 11.559 1.534 -10.469 1.00 74.88 119 LEU A O 1
ATOM 955 N N . LYS A 1 120 ? 11.506 -0.698 -10.336 1.00 73.62 120 LYS A N 1
ATOM 956 C CA . LYS A 1 120 ? 10.206 -0.773 -9.670 1.00 73.62 120 LYS A CA 1
ATOM 957 C C . LYS A 1 120 ? 10.300 -0.697 -8.153 1.00 73.62 120 LYS A C 1
ATOM 959 O O . LYS A 1 120 ? 9.242 -0.685 -7.528 1.00 73.62 120 LYS A O 1
ATOM 964 N N . GLN A 1 121 ? 11.498 -0.674 -7.573 1.00 76.06 121 GLN A N 1
ATOM 965 C CA . GLN A 1 121 ? 11.691 -0.584 -6.134 1.00 76.06 121 GLN A CA 1
ATOM 966 C C . GLN A 1 121 ? 11.515 0.855 -5.653 1.00 76.06 121 GLN A C 1
ATOM 968 O O . GLN A 1 121 ? 12.146 1.790 -6.134 1.00 76.06 121 GLN A O 1
ATOM 973 N N . PHE A 1 122 ? 10.671 1.018 -4.648 1.00 81.94 122 PHE A N 1
ATOM 974 C CA . PHE A 1 122 ? 10.405 2.266 -3.968 1.00 81.94 122 PHE A CA 1
ATOM 975 C C . PHE A 1 122 ? 10.939 2.178 -2.551 1.00 81.94 122 PHE A C 1
ATOM 977 O O . PHE A 1 122 ? 10.690 1.218 -1.822 1.00 81.94 122 PHE A O 1
ATOM 984 N N . ARG A 1 123 ? 11.658 3.229 -2.171 1.00 87.00 123 ARG A N 1
ATOM 985 C CA . ARG A 1 123 ? 12.090 3.492 -0.805 1.00 87.00 123 ARG A CA 1
ATOM 986 C C . ARG A 1 123 ? 10.886 3.990 -0.019 1.00 87.00 123 ARG A C 1
ATOM 988 O O . ARG A 1 123 ? 10.399 5.089 -0.279 1.00 87.00 123 ARG A O 1
ATOM 995 N N . VAL A 1 124 ? 10.403 3.172 0.905 1.00 90.25 124 VAL A N 1
ATOM 996 C CA . VAL A 1 124 ? 9.197 3.440 1.689 1.00 90.25 124 VAL A CA 1
ATOM 997 C C . VAL A 1 124 ? 9.485 3.414 3.182 1.00 90.25 124 VAL A C 1
ATOM 999 O O . VAL A 1 124 ? 10.475 2.835 3.636 1.00 90.25 124 VAL A O 1
ATOM 1002 N N . ARG A 1 125 ? 8.590 4.033 3.946 1.00 92.88 125 ARG A N 1
ATOM 1003 C CA . ARG A 1 125 ? 8.495 3.888 5.396 1.00 92.88 125 ARG A CA 1
ATOM 1004 C C . ARG A 1 125 ? 7.062 3.561 5.787 1.00 92.88 125 ARG A C 1
ATOM 1006 O O . ARG A 1 125 ? 6.110 3.982 5.121 1.00 92.88 125 ARG A O 1
ATOM 1013 N N . PHE A 1 126 ? 6.932 2.823 6.877 1.00 94.06 126 PHE A N 1
ATOM 1014 C CA . PHE A 1 126 ? 5.660 2.495 7.494 1.00 94.06 126 PHE A CA 1
ATOM 1015 C C . PHE A 1 126 ? 5.400 3.417 8.679 1.00 94.06 126 PHE A C 1
ATOM 1017 O O . PHE A 1 126 ? 6.314 3.758 9.431 1.00 94.06 126 PHE A O 1
ATOM 1024 N N . LEU A 1 127 ? 4.142 3.804 8.834 1.00 94.12 127 LEU A N 1
ATOM 1025 C CA . LEU A 1 127 ? 3.614 4.499 9.995 1.00 94.12 127 LEU A CA 1
ATOM 1026 C C . LEU A 1 127 ? 2.580 3.595 10.661 1.00 94.12 127 LEU A C 1
ATOM 1028 O O . LEU A 1 127 ? 1.783 2.951 9.974 1.00 94.12 127 LEU A O 1
ATOM 1032 N N . ALA A 1 128 ? 2.586 3.594 11.986 1.00 94.56 128 ALA A N 1
ATOM 1033 C CA . ALA A 1 128 ? 1.557 2.990 12.812 1.00 94.56 128 ALA A CA 1
ATOM 1034 C C . ALA A 1 128 ? 1.250 3.976 13.933 1.00 94.56 128 ALA A C 1
ATOM 1036 O O . ALA A 1 128 ? 2.063 4.150 14.835 1.00 94.56 128 ALA A O 1
ATOM 1037 N N . LEU A 1 129 ? 0.132 4.685 13.817 1.00 93.19 129 LEU A N 1
ATOM 1038 C CA . LEU A 1 129 ? -0.237 5.769 14.724 1.00 93.19 129 LEU A CA 1
ATOM 1039 C C . LEU A 1 129 ? -1.589 5.464 15.365 1.00 93.19 129 LEU A C 1
ATOM 1041 O O . LEU A 1 129 ? -2.468 4.915 14.713 1.00 93.19 129 LEU A O 1
ATOM 1045 N N . GLN A 1 130 ? -1.763 5.835 16.623 1.00 90.25 130 GLN A N 1
ATOM 1046 C CA . GLN A 1 130 ? -2.997 5.683 17.387 1.00 90.25 130 GLN A CA 1
ATOM 1047 C C . GLN A 1 130 ? -3.708 7.030 17.458 1.00 90.25 130 GLN A C 1
ATOM 1049 O O . GLN A 1 130 ? -3.059 8.077 17.533 1.00 90.25 130 GLN A O 1
ATOM 1054 N N . ARG A 1 131 ? -5.038 7.042 17.398 1.00 87.94 131 ARG A N 1
ATOM 1055 C CA . ARG A 1 131 ? -5.795 8.288 17.529 1.00 87.94 131 ARG A CA 1
ATOM 1056 C C . ARG A 1 131 ? -5.735 8.760 18.981 1.00 87.94 131 ARG A C 1
ATOM 1058 O O . ARG A 1 131 ? -5.940 7.973 19.897 1.00 87.94 131 ARG A O 1
ATOM 1065 N N . LYS A 1 132 ? -5.492 10.052 19.215 1.00 85.31 132 LYS A N 1
ATOM 1066 C CA . LYS A 1 132 ? -5.335 10.577 20.588 1.00 85.31 132 LYS A CA 1
ATOM 1067 C C . LYS A 1 132 ? -6.587 10.410 21.453 1.00 85.31 132 LYS A C 1
ATOM 1069 O O . LYS A 1 132 ? -6.476 10.155 22.644 1.00 85.31 132 LYS A O 1
ATOM 1074 N N . ASN A 1 133 ? -7.762 10.548 20.840 1.00 82.19 133 ASN A N 1
ATOM 1075 C CA . ASN A 1 133 ? -9.051 10.443 21.532 1.00 82.19 133 ASN A CA 1
ATOM 1076 C C . ASN A 1 133 ? -9.571 8.998 21.617 1.00 82.19 133 ASN A C 1
ATOM 1078 O O . ASN A 1 133 ? -10.536 8.754 22.329 1.00 82.19 133 ASN A O 1
ATOM 1082 N N . ASP A 1 134 ? -8.980 8.076 20.856 1.00 80.25 134 ASP A N 1
ATOM 1083 C CA . ASP A 1 134 ? -9.385 6.672 20.782 1.00 80.25 134 ASP A CA 1
ATOM 1084 C C . ASP A 1 134 ? -8.140 5.821 20.463 1.00 80.25 134 ASP A C 1
ATOM 1086 O O . ASP A 1 134 ? -7.826 5.593 19.290 1.00 80.25 134 ASP A O 1
ATOM 1090 N N . PRO A 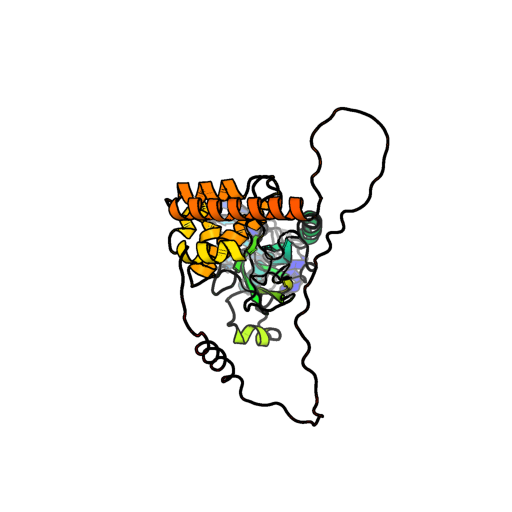1 135 ? -7.372 5.395 21.482 1.00 82.44 135 PRO A N 1
ATOM 1091 C CA . PRO A 1 135 ? -6.114 4.683 21.271 1.00 82.44 135 PRO A CA 1
ATOM 1092 C C . PRO A 1 135 ? -6.307 3.299 20.636 1.00 82.44 135 PRO A C 1
ATOM 1094 O O . PRO A 1 135 ? -5.346 2.739 20.103 1.00 82.44 135 PRO A O 1
ATOM 1097 N N . GLU A 1 136 ? -7.522 2.750 20.666 1.00 82.06 136 GLU A N 1
ATOM 1098 C CA . GLU A 1 136 ? -7.875 1.505 19.985 1.00 82.06 136 GLU A CA 1
ATOM 1099 C C . GLU A 1 136 ? -8.041 1.722 18.474 1.00 82.06 136 GLU A C 1
ATOM 1101 O O . GLU A 1 136 ? -7.927 0.781 17.693 1.00 82.06 136 GLU A O 1
ATOM 1106 N N . GLN A 1 137 ? -8.236 2.961 18.012 1.00 87.31 137 GLN A N 1
ATOM 1107 C CA . GLN A 1 137 ? -8.206 3.292 16.591 1.00 87.31 137 GLN A CA 1
ATOM 1108 C C . GLN A 1 137 ? -6.761 3.507 16.109 1.00 87.31 137 GLN A C 1
ATOM 1110 O O . GLN A 1 137 ? -6.112 4.513 16.408 1.00 87.31 137 GLN A O 1
ATOM 1115 N N . VAL A 1 138 ? -6.266 2.566 15.302 1.00 89.62 138 VAL A N 1
ATOM 1116 C CA . VAL A 1 138 ? -4.910 2.547 14.739 1.00 89.62 138 VAL A CA 1
ATOM 1117 C C . VAL A 1 138 ? -4.936 2.837 13.242 1.00 89.62 138 VAL A C 1
ATOM 1119 O O . VAL A 1 138 ? -5.581 2.150 12.451 1.00 89.62 138 VAL A O 1
ATOM 1122 N N . LEU A 1 139 ? -4.155 3.833 12.844 1.00 91.94 139 LEU A N 1
ATOM 1123 C CA . LEU A 1 139 ? -3.848 4.198 11.472 1.00 91.94 139 LEU A CA 1
ATOM 1124 C C . LEU A 1 139 ? -2.541 3.528 11.037 1.00 91.94 139 LEU A C 1
ATOM 1126 O O . LEU A 1 139 ? -1.461 3.855 11.534 1.00 91.94 139 LEU A O 1
ATOM 1130 N N . LEU A 1 140 ? -2.629 2.645 10.047 1.00 93.94 140 LEU A N 1
ATOM 1131 C CA . LEU A 1 140 ? -1.480 2.083 9.349 1.00 93.94 140 LEU A CA 1
ATOM 1132 C C . LEU A 1 140 ? -1.308 2.762 7.998 1.00 93.94 140 LEU A C 1
ATOM 1134 O O . LEU A 1 140 ? -2.259 2.880 7.217 1.00 93.94 140 LEU A O 1
ATOM 1138 N N . GLN A 1 141 ? -0.082 3.177 7.692 1.00 93.19 141 GLN A N 1
ATOM 1139 C CA . GLN A 1 141 ? 0.203 3.845 6.431 1.00 93.19 141 GLN A CA 1
ATOM 1140 C C . GLN A 1 141 ? 1.563 3.447 5.849 1.00 93.19 141 GLN A C 1
ATOM 1142 O O . GLN A 1 141 ? 2.560 3.397 6.560 1.00 93.19 141 GLN A O 1
ATOM 1147 N N . CYS A 1 142 ? 1.621 3.208 4.535 1.00 91.25 142 CYS A N 1
ATOM 1148 C CA . CYS A 1 142 ? 2.869 3.009 3.789 1.00 91.25 142 CYS A CA 1
ATOM 1149 C C . CYS A 1 142 ? 3.091 4.170 2.810 1.00 91.25 142 CYS A C 1
ATOM 1151 O O . CYS A 1 142 ? 2.236 4.453 1.960 1.00 91.25 142 CYS A O 1
ATOM 1153 N N . LEU A 1 143 ? 4.235 4.849 2.934 1.00 89.94 143 LEU A N 1
ATOM 1154 C CA . LEU A 1 143 ? 4.555 6.070 2.192 1.00 89.94 143 LEU A CA 1
ATOM 1155 C C . LEU A 1 143 ? 5.944 6.016 1.560 1.00 89.94 143 LEU A C 1
ATOM 1157 O O . LEU A 1 143 ? 6.865 5.484 2.178 1.00 89.94 143 LEU A O 1
ATOM 1161 N N . PRO A 1 144 ? 6.131 6.647 0.387 1.00 87.62 144 PRO A N 1
ATOM 1162 C CA . PRO A 1 144 ? 7.454 7.003 -0.111 1.00 87.62 144 PRO A CA 1
ATOM 1163 C C . PRO A 1 144 ? 8.262 7.815 0.915 1.00 87.62 144 PRO A C 1
ATOM 1165 O O . PRO A 1 144 ? 7.702 8.630 1.655 1.00 87.62 144 PRO A O 1
ATOM 1168 N N . LEU A 1 145 ? 9.579 7.593 0.944 1.00 87.69 145 LEU A N 1
ATOM 1169 C CA . LEU A 1 145 ? 10.516 8.195 1.901 1.00 87.69 145 LEU A CA 1
ATOM 1170 C C . LEU A 1 145 ? 10.407 9.728 1.980 1.00 87.69 145 LEU A C 1
ATOM 1172 O O . LEU A 1 145 ? 10.412 10.281 3.074 1.00 87.69 145 LEU A O 1
ATOM 1176 N N . ASP A 1 146 ? 10.269 10.397 0.837 1.00 84.12 146 ASP A N 1
ATOM 1177 C CA . ASP A 1 146 ? 10.168 11.856 0.703 1.00 84.12 146 ASP A CA 1
ATOM 1178 C C . ASP A 1 146 ? 8.891 12.441 1.327 1.00 84.12 146 ASP A C 1
ATOM 1180 O O . ASP A 1 146 ? 8.841 13.624 1.655 1.00 84.12 146 ASP A O 1
ATOM 1184 N N . ARG A 1 147 ? 7.857 11.616 1.525 1.00 86.88 147 ARG A N 1
ATOM 1185 C CA . ARG A 1 147 ? 6.544 12.055 2.024 1.00 86.88 147 ARG A CA 1
ATOM 1186 C C . ARG A 1 147 ? 6.300 11.706 3.486 1.00 86.88 147 ARG A C 1
ATOM 1188 O O . ARG A 1 147 ? 5.425 12.313 4.101 1.00 86.88 147 ARG A O 1
ATOM 1195 N N . ALA A 1 148 ? 7.046 10.748 4.036 1.00 87.00 148 ALA A N 1
ATOM 1196 C CA . ALA A 1 148 ? 6.797 10.192 5.364 1.00 87.00 148 ALA A CA 1
ATOM 1197 C C . ALA A 1 148 ? 6.834 11.259 6.474 1.00 87.00 148 ALA A C 1
ATOM 1199 O O . ALA A 1 148 ? 5.882 11.361 7.245 1.00 87.00 148 ALA A O 1
ATOM 1200 N N . GLU A 1 149 ? 7.875 12.096 6.501 1.00 88.38 149 GLU A N 1
ATOM 1201 C CA . GLU A 1 149 ? 8.062 13.123 7.542 1.00 88.38 149 GLU A CA 1
ATOM 1202 C C . GLU A 1 149 ? 6.970 14.198 7.493 1.00 88.38 149 GLU A C 1
ATOM 1204 O O . GLU A 1 149 ? 6.295 14.466 8.486 1.00 88.38 149 GLU A O 1
ATOM 1209 N N . SER A 1 150 ? 6.718 14.764 6.307 1.00 89.75 150 SER A N 1
ATOM 1210 C CA . SER A 1 150 ? 5.662 15.773 6.125 1.00 89.75 150 SER A CA 1
ATOM 1211 C C . SER A 1 150 ? 4.281 15.251 6.541 1.00 89.75 150 SER A C 1
ATOM 1213 O O . SER A 1 150 ? 3.477 15.979 7.129 1.00 89.75 150 SER A O 1
ATOM 1215 N N . ARG A 1 151 ? 4.012 13.962 6.286 1.00 89.75 151 ARG A N 1
ATOM 1216 C CA . ARG A 1 151 ? 2.753 13.327 6.661 1.00 89.75 151 ARG A CA 1
ATOM 1217 C C . ARG A 1 151 ? 2.644 13.137 8.170 1.00 89.75 151 ARG A C 1
ATOM 1219 O O . ARG A 1 151 ? 1.569 13.404 8.703 1.00 89.75 151 ARG A O 1
ATOM 1226 N N . LEU A 1 152 ? 3.721 12.726 8.839 1.00 88.94 152 LEU A N 1
ATOM 1227 C CA . LEU A 1 152 ? 3.754 12.582 10.294 1.00 88.94 152 LEU A CA 1
ATOM 1228 C C . LEU A 1 152 ? 3.434 13.912 10.989 1.00 88.94 152 LEU A C 1
ATOM 1230 O O . LEU A 1 152 ? 2.564 13.953 11.855 1.00 88.94 152 LEU A O 1
ATOM 1234 N N . VAL A 1 153 ? 4.044 15.013 10.533 1.00 90.75 153 VAL A N 1
ATOM 1235 C CA . VAL A 1 153 ? 3.754 16.363 11.048 1.00 90.75 153 VAL A CA 1
ATOM 1236 C C . VAL A 1 153 ? 2.278 16.717 10.857 1.00 90.75 153 VAL A C 1
ATOM 1238 O O . VAL A 1 153 ? 1.627 17.131 11.813 1.00 90.75 153 VAL A O 1
ATOM 1241 N N . SER A 1 154 ? 1.711 16.473 9.668 1.00 91.94 154 SER A N 1
ATOM 1242 C CA . SER A 1 154 ? 0.291 16.765 9.394 1.00 91.94 154 SER A CA 1
ATOM 1243 C C . SER A 1 154 ? -0.703 15.968 10.250 1.00 91.94 154 SER A C 1
ATOM 1245 O O . SER A 1 154 ? -1.855 16.366 10.379 1.00 91.94 154 SER A O 1
ATOM 1247 N N . LEU A 1 155 ? -0.284 14.821 10.793 1.00 90.75 155 LEU A N 1
ATOM 1248 C CA . LEU A 1 155 ? -1.127 13.939 11.602 1.00 90.75 155 LEU A CA 1
ATOM 1249 C C . LEU A 1 155 ? -0.951 14.159 13.107 1.00 90.75 155 LEU A C 1
ATOM 1251 O O . LEU A 1 155 ? -1.766 13.664 13.881 1.00 90.75 155 LEU A O 1
ATOM 1255 N N . SER A 1 156 ? 0.065 14.921 13.514 1.00 89.50 156 SER A N 1
ATOM 1256 C CA . SER A 1 156 ? 0.458 15.103 14.915 1.00 89.50 156 SER A CA 1
ATOM 1257 C C . SER A 1 156 ? -0.616 15.742 15.801 1.00 89.50 156 SER A C 1
ATOM 1259 O O . SER A 1 156 ? -0.580 15.571 17.017 1.00 89.50 156 SER A O 1
ATOM 1261 N N . GLU A 1 157 ? -1.591 16.450 15.225 1.00 89.38 157 GLU A N 1
ATOM 1262 C CA . GLU A 1 157 ? -2.722 17.006 15.974 1.00 89.38 157 GLU A CA 1
ATOM 1263 C C . GLU A 1 157 ? -3.680 15.907 16.452 1.00 89.38 157 GLU A C 1
ATOM 1265 O O . GLU A 1 157 ? -4.063 15.903 17.621 1.00 89.38 157 GLU A O 1
ATOM 1270 N N . GLN A 1 158 ? -4.015 14.949 15.580 1.00 88.44 158 GLN A N 1
ATOM 1271 C CA . GLN A 1 158 ? -5.080 13.954 15.796 1.00 88.44 158 GLN A CA 1
ATOM 1272 C C . GLN A 1 158 ? -4.559 12.573 16.209 1.00 88.44 158 GLN A C 1
ATOM 1274 O O . GLN A 1 158 ? -5.290 11.788 16.818 1.00 88.44 158 GLN A O 1
ATOM 1279 N N . TYR A 1 159 ? -3.305 12.278 15.876 1.00 91.25 159 TYR A N 1
ATOM 1280 C CA . TYR A 1 159 ? -2.679 10.978 16.057 1.00 91.25 159 TYR A CA 1
ATOM 1281 C C . TYR A 1 159 ? -1.366 11.100 16.836 1.00 91.25 159 TYR A C 1
ATOM 1283 O O . TYR A 1 159 ? -0.672 12.114 16.768 1.00 91.25 159 TYR A O 1
ATOM 1291 N N . GLU A 1 160 ? -1.019 10.044 17.561 1.00 90.12 160 GLU A N 1
ATOM 1292 C CA . GLU A 1 160 ? 0.230 9.886 18.304 1.00 90.12 160 GLU A CA 1
ATOM 1293 C C . GLU A 1 160 ? 0.791 8.478 18.066 1.00 90.12 160 GLU A C 1
ATOM 1295 O O . GLU A 1 160 ? 0.045 7.534 17.820 1.00 90.12 160 GLU A O 1
ATOM 1300 N N . GLY A 1 161 ? 2.109 8.303 18.096 1.00 88.50 161 GLY A N 1
ATOM 1301 C CA . GLY A 1 161 ? 2.700 6.985 17.896 1.00 88.50 161 GLY A CA 1
ATOM 1302 C C . GLY A 1 161 ? 4.223 6.998 17.811 1.00 88.50 161 GLY A C 1
ATOM 1303 O O . GLY A 1 161 ? 4.850 8.043 18.003 1.00 88.50 161 GLY A O 1
ATOM 1304 N N . PRO A 1 162 ? 4.837 5.832 17.553 1.00 90.94 162 PRO A N 1
ATOM 1305 C CA . PRO A 1 162 ? 6.271 5.721 17.331 1.00 90.94 162 PRO A CA 1
ATOM 1306 C C . PRO A 1 162 ? 6.742 6.512 16.104 1.00 90.94 162 PRO A C 1
ATOM 1308 O O . PRO A 1 162 ? 5.968 6.883 15.221 1.00 90.94 162 PRO A O 1
ATOM 1311 N N . GLN A 1 163 ? 8.060 6.707 16.036 1.00 88.81 163 GLN A N 1
ATOM 1312 C CA . GLN A 1 163 ? 8.723 7.209 14.836 1.00 88.81 163 GLN A CA 1
ATOM 1313 C C . GLN A 1 163 ? 8.455 6.286 13.630 1.00 88.81 163 GLN A C 1
ATOM 1315 O O . GLN A 1 163 ? 8.218 5.086 13.819 1.00 88.81 163 GLN A O 1
ATOM 1320 N N . PRO A 1 164 ? 8.510 6.819 12.393 1.00 92.44 164 PRO A N 1
ATOM 1321 C CA . PRO A 1 164 ? 8.387 6.017 11.184 1.00 92.44 164 PRO A CA 1
ATOM 1322 C C . PRO A 1 164 ? 9.373 4.849 11.180 1.00 92.44 164 PRO A C 1
ATOM 1324 O O . PRO A 1 164 ? 10.471 4.954 11.731 1.00 92.44 164 PRO A O 1
ATOM 1327 N N . SER A 1 165 ? 9.007 3.753 10.516 1.00 92.25 165 SER A N 1
ATOM 1328 C CA . SER A 1 165 ? 9.896 2.598 10.401 1.00 92.25 165 SER A CA 1
ATOM 1329 C C . SER A 1 165 ? 11.238 2.965 9.769 1.00 92.25 165 SER A C 1
ATOM 1331 O O . SER A 1 165 ? 11.366 3.942 9.019 1.00 92.25 165 SER A O 1
ATOM 1333 N N . GLU A 1 166 ? 12.218 2.088 9.967 1.00 87.81 166 GLU A N 1
ATOM 1334 C CA . GLU A 1 166 ? 13.414 2.089 9.138 1.00 87.81 166 GLU A CA 1
ATOM 1335 C C . GLU A 1 166 ? 13.058 1.970 7.650 1.00 87.81 166 GLU A C 1
ATOM 1337 O O . GLU A 1 166 ? 11.954 1.569 7.252 1.00 87.81 166 GLU A O 1
ATOM 1342 N N . LEU A 1 167 ? 14.012 2.378 6.817 1.00 87.50 167 LEU A N 1
ATOM 1343 C CA . LEU A 1 167 ? 13.867 2.367 5.375 1.00 87.50 167 LEU A CA 1
ATOM 1344 C C . LEU A 1 167 ? 13.607 0.946 4.871 1.00 87.50 167 LEU A C 1
ATOM 1346 O O . LEU A 1 167 ? 14.454 0.068 5.000 1.00 87.50 167 LEU A O 1
ATOM 1350 N N . CYS A 1 168 ? 12.482 0.775 4.191 1.00 85.81 168 CYS A N 1
ATOM 1351 C CA . CYS A 1 168 ? 12.131 -0.457 3.509 1.00 85.81 168 CYS A CA 1
ATOM 1352 C C . CYS A 1 168 ? 12.094 -0.247 1.996 1.00 85.81 168 CYS A C 1
ATOM 1354 O O . CYS A 1 168 ? 11.954 0.873 1.499 1.00 85.81 168 CYS A O 1
ATOM 1356 N N . VAL A 1 169 ? 12.206 -1.342 1.250 1.00 84.12 169 VAL A N 1
ATOM 1357 C CA . VAL A 1 169 ? 12.141 -1.332 -0.211 1.00 84.12 169 VAL A CA 1
ATOM 1358 C C . VAL A 1 169 ? 10.953 -2.177 -0.653 1.00 84.12 169 VAL A C 1
ATOM 1360 O O . VAL A 1 169 ? 10.902 -3.343 -0.280 1.00 84.12 169 VAL A O 1
ATOM 1363 N N . LEU A 1 170 ? 10.032 -1.619 -1.445 1.00 80.12 170 LEU A N 1
ATOM 1364 C CA . LEU A 1 170 ? 8.859 -2.312 -2.010 1.00 80.12 170 LEU A CA 1
ATOM 1365 C C . LEU A 1 170 ? 8.770 -2.147 -3.523 1.00 80.12 170 LEU A C 1
ATOM 1367 O O . LEU A 1 170 ? 9.059 -1.077 -4.043 1.00 80.12 170 LEU A O 1
ATOM 1371 N N . LEU A 1 171 ? 8.313 -3.171 -4.236 1.00 74.44 171 LEU A N 1
ATOM 1372 C CA . LEU A 1 171 ? 8.029 -3.082 -5.664 1.00 74.44 171 LEU A CA 1
ATOM 1373 C C . LEU A 1 171 ? 6.643 -2.464 -5.906 1.00 74.44 171 LEU A C 1
ATOM 1375 O O . LEU A 1 171 ? 5.684 -2.710 -5.176 1.00 74.44 171 LEU A O 1
ATOM 1379 N N . LYS A 1 172 ? 6.488 -1.682 -6.978 1.00 77.06 172 LYS A N 1
ATOM 1380 C CA . LYS A 1 172 ? 5.150 -1.258 -7.424 1.00 77.06 172 LYS A CA 1
ATOM 1381 C C . LYS A 1 172 ? 4.312 -2.476 -7.838 1.00 77.06 172 LYS A C 1
ATOM 1383 O O . LYS A 1 172 ? 4.715 -3.227 -8.722 1.00 77.06 172 LYS A O 1
ATOM 1388 N N . GLY A 1 173 ? 3.123 -2.595 -7.258 1.00 71.12 173 GLY A N 1
ATOM 1389 C CA . GLY A 1 173 ? 2.201 -3.723 -7.375 1.00 71.12 173 GLY A CA 1
ATOM 1390 C C . GLY A 1 173 ? 2.449 -4.830 -6.349 1.00 71.12 173 GLY A C 1
ATOM 1391 O O . GLY A 1 173 ? 1.700 -5.799 -6.335 1.00 71.12 173 GLY A O 1
ATOM 1392 N N . GLU A 1 174 ? 3.472 -4.709 -5.501 1.00 75.94 174 GLU A N 1
ATOM 1393 C CA . GLU A 1 174 ? 3.788 -5.729 -4.505 1.00 75.94 174 GLU A CA 1
ATOM 1394 C C . GLU A 1 174 ? 2.779 -5.746 -3.367 1.00 75.94 174 GLU A C 1
ATOM 1396 O O . GLU A 1 174 ? 2.407 -4.695 -2.831 1.00 75.94 174 GLU A O 1
ATOM 1401 N N . GLN A 1 175 ? 2.369 -6.957 -2.992 1.00 79.31 175 GLN A N 1
ATOM 1402 C CA . GLN A 1 175 ? 1.545 -7.185 -1.820 1.00 79.31 175 GLN A CA 1
ATOM 1403 C C . GLN A 1 175 ? 2.404 -7.346 -0.570 1.00 79.31 175 GLN A C 1
ATOM 1405 O O . GLN A 1 175 ? 3.438 -8.014 -0.580 1.00 79.31 175 GLN A O 1
ATOM 1410 N N . PHE A 1 176 ? 1.950 -6.724 0.509 1.00 86.06 176 PHE A N 1
ATOM 1411 C CA . PHE A 1 176 ? 2.550 -6.832 1.831 1.00 86.06 176 PHE A CA 1
ATOM 1412 C C . PHE A 1 176 ? 1.439 -6.862 2.882 1.00 86.06 176 PHE A C 1
ATOM 1414 O O . PHE A 1 176 ? 0.311 -6.445 2.617 1.00 86.06 176 PHE A O 1
ATOM 1421 N N . PHE A 1 177 ? 1.747 -7.356 4.071 1.00 87.56 177 PHE A N 1
ATOM 1422 C CA . PHE A 1 177 ? 0.780 -7.613 5.129 1.00 87.56 177 PHE A CA 1
ATOM 1423 C C . PHE A 1 177 ? 1.176 -6.895 6.412 1.00 87.56 177 PHE A C 1
ATOM 1425 O O . PHE A 1 177 ? 2.363 -6.708 6.669 1.00 87.56 177 PHE A O 1
ATOM 1432 N N . ALA A 1 178 ? 0.192 -6.515 7.222 1.00 90.31 178 ALA A N 1
ATOM 1433 C CA . ALA A 1 178 ? 0.400 -6.027 8.579 1.00 90.31 178 ALA A CA 1
ATOM 1434 C C . ALA A 1 178 ? -0.301 -6.961 9.570 1.00 90.31 178 ALA A C 1
ATOM 1436 O O . ALA A 1 178 ? -1.518 -7.131 9.496 1.00 90.31 178 ALA A O 1
ATOM 1437 N N . GLY A 1 179 ? 0.469 -7.573 10.467 1.00 88.00 179 GLY A N 1
ATOM 1438 C CA . GLY A 1 179 ? -0.038 -8.408 11.554 1.00 88.00 179 GLY A CA 1
ATOM 1439 C C . GLY A 1 179 ? 0.073 -7.686 12.890 1.00 88.00 179 GLY A C 1
ATOM 1440 O O . GLY A 1 179 ? 1.085 -7.032 13.151 1.00 88.00 179 GLY A O 1
ATOM 1441 N N . PHE A 1 180 ? -0.962 -7.801 13.717 1.00 86.00 180 PHE A N 1
ATOM 1442 C CA . PHE A 1 180 ? -0.942 -7.329 15.097 1.00 86.00 180 PHE A CA 1
ATOM 1443 C C . PHE A 1 180 ? -0.463 -8.463 15.998 1.00 86.00 180 PHE A C 1
ATOM 1445 O O . PHE A 1 180 ? -0.830 -9.617 15.810 1.00 86.00 180 PHE A O 1
ATOM 1452 N N . GLU A 1 181 ? 0.440 -8.147 16.920 1.00 83.00 181 GLU A N 1
ATOM 1453 C CA . GLU A 1 181 ? 1.121 -9.141 17.742 1.00 83.00 181 GLU A CA 1
ATOM 1454 C C . GLU A 1 181 ? 1.248 -8.675 19.190 1.00 83.00 181 GLU A C 1
ATOM 1456 O O . GLU A 1 181 ? 1.094 -7.494 19.517 1.00 83.00 181 GLU A O 1
ATOM 1461 N N . ARG A 1 182 ? 1.664 -9.615 20.051 1.00 76.94 182 ARG A N 1
ATOM 1462 C CA . ARG A 1 182 ? 1.951 -9.387 21.476 1.00 76.94 182 ARG A CA 1
ATOM 1463 C C . ARG A 1 182 ? 0.728 -8.880 22.245 1.00 76.94 182 ARG A C 1
ATOM 1465 O O . ARG A 1 182 ? 0.800 -7.890 22.964 1.00 76.94 182 ARG A O 1
ATOM 1472 N N . GLY A 1 183 ? -0.381 -9.607 22.114 1.00 72.50 183 GLY A N 1
ATOM 1473 C CA . GLY A 1 183 ? -1.595 -9.372 22.898 1.00 72.50 183 GLY A CA 1
ATOM 1474 C C . GLY A 1 183 ? -2.521 -8.304 22.325 1.00 72.50 183 GLY A C 1
ATOM 1475 O O . GLY A 1 183 ? -3.418 -7.865 23.035 1.00 72.50 183 GLY A O 1
ATOM 1476 N N . ILE A 1 184 ? -2.308 -7.895 21.074 1.00 81.56 184 ILE A N 1
ATOM 1477 C CA . ILE A 1 184 ? -3.216 -7.042 20.310 1.00 81.56 184 ILE A CA 1
ATOM 1478 C C . ILE A 1 184 ? -3.673 -7.821 19.083 1.00 81.56 184 ILE A C 1
ATOM 1480 O O . ILE A 1 184 ? -2.841 -8.428 18.411 1.00 81.56 184 ILE A O 1
ATOM 1484 N N . ASP A 1 185 ? -4.966 -7.756 18.788 1.00 79.06 185 ASP A N 1
ATOM 1485 C CA . ASP A 1 185 ? -5.584 -8.391 17.631 1.00 79.06 185 ASP A CA 1
ATOM 1486 C C . ASP A 1 185 ? -6.570 -7.442 16.925 1.00 79.06 185 ASP A C 1
ATOM 1488 O O . ASP A 1 185 ? -6.918 -6.374 17.441 1.00 79.06 185 ASP A O 1
ATOM 1492 N N . ILE A 1 186 ? -7.006 -7.820 15.726 1.00 80.44 186 ILE A N 1
ATOM 1493 C CA . ILE A 1 186 ? -7.985 -7.101 14.905 1.00 80.44 186 ILE A CA 1
ATOM 1494 C C . ILE A 1 186 ? -9.142 -8.014 14.512 1.00 80.44 186 ILE A C 1
ATOM 1496 O O . ILE A 1 186 ? -9.017 -9.231 14.479 1.00 80.44 186 ILE A O 1
ATOM 1500 N N . ASN A 1 187 ? -10.280 -7.421 14.141 1.00 69.56 187 ASN A N 1
ATOM 1501 C CA . ASN A 1 187 ? -11.404 -8.204 13.634 1.00 69.56 187 ASN A CA 1
ATOM 1502 C C . ASN A 1 187 ? -11.025 -8.947 12.331 1.00 69.56 187 ASN A C 1
ATOM 1504 O O . ASN A 1 187 ? -10.757 -8.314 11.302 1.00 69.56 187 ASN A O 1
ATOM 1508 N N . ALA A 1 188 ? -11.038 -10.281 12.389 1.00 65.00 188 ALA A N 1
ATOM 1509 C CA . ALA A 1 188 ? -10.718 -11.176 11.282 1.00 65.00 188 ALA A CA 1
ATOM 1510 C C . ALA A 1 188 ? -11.795 -11.213 10.181 1.00 65.00 188 ALA A C 1
ATOM 1512 O O . ALA A 1 188 ? -11.470 -11.549 9.046 1.00 65.00 188 ALA A O 1
ATOM 1513 N N . ASP A 1 189 ? -13.031 -10.783 10.461 1.00 63.84 189 ASP A N 1
ATOM 1514 C CA . ASP A 1 189 ? -14.157 -10.831 9.510 1.00 63.84 189 ASP A CA 1
ATOM 1515 C C . ASP A 1 189 ? -14.092 -9.750 8.417 1.00 63.84 189 ASP A C 1
ATOM 1517 O O . ASP A 1 189 ? -14.985 -9.619 7.574 1.00 63.84 189 ASP A O 1
ATOM 1521 N N . ARG A 1 190 ? -13.040 -8.925 8.415 1.00 67.75 190 ARG A N 1
ATOM 1522 C CA . ARG A 1 190 ? -12.875 -7.878 7.409 1.00 67.75 190 ARG A CA 1
ATOM 1523 C C . ARG A 1 190 ? -12.445 -8.477 6.063 1.00 67.75 190 ARG A C 1
ATOM 1525 O O . ARG A 1 190 ? -11.511 -9.272 6.023 1.00 67.75 190 ARG A O 1
ATOM 1532 N N . PRO A 1 191 ? -12.998 -8.003 4.932 1.00 67.25 191 PRO A N 1
ATOM 1533 C CA . PRO A 1 191 ? -12.669 -8.537 3.605 1.00 67.25 191 PRO A CA 1
ATOM 1534 C C . PRO A 1 191 ? -11.210 -8.285 3.193 1.00 67.25 191 PRO A C 1
ATOM 1536 O O . PRO A 1 191 ? -10.683 -8.934 2.293 1.00 67.25 191 PRO A O 1
ATOM 1539 N N . ASP A 1 192 ? -10.558 -7.308 3.823 1.00 69.94 192 ASP A N 1
ATOM 1540 C CA . ASP A 1 192 ? -9.172 -6.936 3.579 1.00 69.94 192 ASP A CA 1
ATOM 1541 C C . ASP A 1 192 ? -8.180 -7.599 4.556 1.00 69.94 192 ASP A C 1
ATOM 1543 O O . ASP A 1 192 ? -6.967 -7.348 4.462 1.00 69.94 192 ASP A O 1
ATOM 1547 N N . CYS A 1 193 ? -8.694 -8.443 5.455 1.00 75.31 193 CYS A N 1
ATOM 1548 C CA . CYS A 1 193 ? -7.960 -9.285 6.387 1.00 75.31 193 CYS A CA 1
ATOM 1549 C C . CYS A 1 193 ? -7.815 -10.703 5.810 1.00 75.31 193 CYS A C 1
ATOM 1551 O O . CYS A 1 193 ? -8.773 -11.283 5.308 1.00 75.31 193 CYS A O 1
ATOM 1553 N N . LYS A 1 194 ? -6.602 -11.253 5.844 1.00 69.38 194 LYS A N 1
ATOM 1554 C CA . LYS A 1 194 ? -6.311 -12.654 5.521 1.00 69.38 194 LYS A CA 1
ATOM 1555 C C . LYS A 1 194 ? -5.600 -13.254 6.724 1.00 69.38 194 LYS A C 1
ATOM 1557 O O . LYS A 1 194 ? -4.560 -12.726 7.114 1.00 69.38 194 LYS A O 1
ATOM 1562 N N . ASP A 1 195 ? -6.189 -14.286 7.324 1.00 66.69 195 ASP A N 1
ATOM 1563 C CA . ASP A 1 195 ? -5.647 -14.988 8.496 1.00 66.69 195 ASP A CA 1
ATOM 1564 C C . ASP A 1 195 ? -5.258 -14.037 9.651 1.00 66.69 195 ASP A C 1
ATOM 1566 O O . ASP A 1 195 ? -4.154 -14.096 10.185 1.00 66.69 195 ASP A O 1
ATOM 1570 N N . GLY A 1 196 ? -6.132 -13.077 9.987 1.00 67.12 196 GLY A N 1
ATOM 1571 C CA . GLY A 1 196 ? -5.880 -12.100 11.061 1.00 67.12 196 GLY A CA 1
ATOM 1572 C C . GLY A 1 196 ? -4.903 -10.968 10.700 1.00 67.12 196 GLY A C 1
ATOM 1573 O O . GLY A 1 196 ? -4.546 -10.156 11.553 1.00 67.12 196 GLY A O 1
ATOM 1574 N N . ARG A 1 197 ? -4.458 -10.868 9.437 1.00 81.06 197 ARG A N 1
ATOM 1575 C CA . ARG A 1 197 ? -3.509 -9.838 8.976 1.00 81.06 197 ARG A CA 1
ATOM 1576 C C . ARG A 1 197 ? -4.062 -8.988 7.840 1.00 81.06 197 ARG A C 1
ATOM 1578 O O . ARG A 1 197 ? -4.666 -9.473 6.887 1.00 81.06 197 ARG A O 1
ATOM 1585 N N . LEU A 1 198 ? -3.792 -7.688 7.886 1.00 84.94 198 LEU A N 1
ATOM 1586 C CA . LEU A 1 198 ? -4.271 -6.736 6.886 1.00 84.94 198 LEU A CA 1
ATOM 1587 C C . LEU A 1 198 ? -3.420 -6.788 5.625 1.00 84.94 198 LEU A C 1
ATOM 1589 O O . LEU A 1 198 ? -2.219 -6.539 5.673 1.00 84.94 198 LEU A O 1
ATOM 1593 N N . SER A 1 199 ? -4.063 -7.008 4.483 1.00 84.12 199 SER A N 1
ATOM 1594 C CA . SER A 1 199 ? -3.403 -7.052 3.174 1.00 84.12 199 SER A CA 1
ATOM 1595 C C . SER A 1 199 ? -3.302 -5.674 2.511 1.00 84.12 199 SER A C 1
ATOM 1597 O O . SER A 1 199 ? -4.276 -4.932 2.420 1.00 84.12 199 SER A O 1
ATOM 1599 N N . PHE A 1 200 ? -2.134 -5.314 2.002 1.00 86.69 200 PHE A N 1
ATOM 1600 C CA . PHE A 1 200 ? -1.899 -4.079 1.261 1.00 86.69 200 PHE A CA 1
ATOM 1601 C C . PHE A 1 200 ? -1.307 -4.395 -0.109 1.00 86.69 200 PHE A C 1
ATOM 1603 O O . PHE A 1 200 ? -0.712 -5.447 -0.323 1.00 86.69 200 PHE A O 1
ATOM 1610 N N . THR A 1 201 ? -1.448 -3.469 -1.055 1.00 82.19 201 THR A N 1
ATOM 1611 C CA . THR A 1 201 ? -0.745 -3.515 -2.343 1.00 82.19 201 THR A CA 1
ATOM 1612 C C . THR A 1 201 ? -0.149 -2.147 -2.618 1.00 82.19 201 THR A C 1
ATOM 1614 O O . THR A 1 201 ? -0.871 -1.151 -2.601 1.00 82.19 201 THR A O 1
ATOM 1617 N N . PHE A 1 202 ? 1.163 -2.079 -2.834 1.00 81.94 202 PHE A N 1
ATOM 1618 C CA . PHE A 1 202 ? 1.865 -0.807 -2.958 1.00 81.94 202 PHE A CA 1
ATOM 1619 C C . PHE A 1 202 ? 1.842 -0.255 -4.389 1.00 81.94 202 PHE A C 1
ATOM 1621 O O . PHE A 1 202 ? 2.349 -0.859 -5.325 1.00 81.94 202 PHE A O 1
ATOM 1628 N N . TYR A 1 203 ? 1.361 0.968 -4.560 1.00 77.62 203 TYR A N 1
ATOM 1629 C CA . TYR A 1 203 ? 1.394 1.749 -5.788 1.00 77.62 203 TYR A CA 1
ATOM 1630 C C . TYR A 1 203 ? 1.845 3.182 -5.501 1.00 77.62 203 TYR A C 1
ATOM 1632 O O . TYR A 1 203 ? 1.129 3.951 -4.880 1.00 77.62 203 TYR A O 1
ATOM 1640 N N . SER A 1 204 ? 2.985 3.607 -6.042 1.00 72.00 204 SER A N 1
ATOM 1641 C CA . SER A 1 204 ? 3.614 4.911 -5.744 1.00 72.00 204 SER A CA 1
ATOM 1642 C C . SER A 1 204 ? 2.739 6.178 -5.852 1.00 72.00 204 SER A C 1
ATOM 1644 O O . SER A 1 204 ? 3.080 7.208 -5.277 1.00 72.00 204 SER A O 1
ATOM 1646 N N . HIS A 1 205 ? 1.628 6.122 -6.588 1.00 68.94 205 HIS A N 1
ATOM 1647 C CA . HIS A 1 205 ? 0.703 7.236 -6.817 1.00 68.94 205 HIS A CA 1
ATOM 1648 C C . HIS A 1 205 ? -0.564 7.168 -5.949 1.00 68.94 205 HIS A C 1
ATOM 1650 O O . HIS A 1 205 ? -1.345 8.117 -5.949 1.00 68.94 205 HIS A O 1
ATOM 1656 N N . LEU A 1 206 ? -0.775 6.072 -5.216 1.00 73.31 206 LEU A N 1
ATOM 1657 C CA . LEU A 1 206 ? -1.935 5.859 -4.357 1.00 73.31 206 LEU A CA 1
ATOM 1658 C C . LEU A 1 206 ? -1.564 6.033 -2.883 1.00 73.31 206 LEU A C 1
ATOM 1660 O O . LEU A 1 206 ? -0.403 5.941 -2.480 1.00 73.31 206 LEU A O 1
ATOM 1664 N N . LYS A 1 207 ? -2.581 6.304 -2.064 1.00 74.94 207 LYS A N 1
ATOM 1665 C CA . LYS A 1 207 ? -2.455 6.333 -0.607 1.00 74.94 207 LYS A CA 1
ATOM 1666 C C . LYS A 1 207 ? -2.716 4.925 -0.071 1.00 74.94 207 LYS A C 1
ATOM 1668 O O . LYS A 1 207 ? -3.829 4.429 -0.199 1.00 74.94 207 LYS A O 1
ATOM 1673 N N . HIS A 1 208 ? -1.719 4.302 0.553 1.00 83.81 208 HIS A N 1
ATOM 1674 C CA . HIS A 1 208 ? -1.883 3.007 1.228 1.00 83.81 208 HIS A CA 1
ATOM 1675 C C . HIS A 1 208 ? -2.169 3.266 2.695 1.00 83.81 208 HIS A C 1
ATOM 1677 O O . HIS A 1 208 ? -1.245 3.344 3.502 1.00 83.81 208 HIS A O 1
ATOM 1683 N N . ILE A 1 209 ? -3.440 3.495 3.002 1.00 88.12 209 ILE A N 1
ATOM 1684 C CA . ILE A 1 209 ? -3.913 3.829 4.340 1.00 88.12 209 ILE A CA 1
ATOM 1685 C C . ILE A 1 209 ? -4.948 2.788 4.747 1.00 88.12 209 ILE A C 1
ATOM 1687 O O . ILE A 1 209 ? -5.844 2.486 3.961 1.00 88.12 209 ILE A O 1
ATOM 1691 N N . LYS A 1 210 ? -4.843 2.283 5.975 1.00 87.38 210 LYS A N 1
ATOM 1692 C CA . LYS A 1 210 ? -5.916 1.541 6.632 1.00 87.38 210 LYS A CA 1
ATOM 1693 C C . LYS A 1 210 ? -6.074 2.025 8.058 1.00 87.38 210 LYS A C 1
ATOM 1695 O O . LYS A 1 210 ? -5.098 2.080 8.798 1.00 87.38 210 LYS A O 1
ATOM 1700 N N . GLU A 1 211 ? -7.306 2.332 8.427 1.00 87.06 211 GLU A N 1
ATOM 1701 C CA . GLU A 1 211 ? -7.689 2.556 9.814 1.00 87.06 211 GLU A CA 1
ATOM 1702 C C . GLU A 1 211 ? -8.416 1.320 10.324 1.00 87.06 211 GLU A C 1
ATOM 1704 O O . GLU A 1 211 ? -9.355 0.813 9.692 1.00 87.06 211 GLU A O 1
ATOM 1709 N N . VAL A 1 212 ? -7.941 0.810 11.451 1.00 84.25 212 VAL A N 1
ATOM 1710 C CA . VAL A 1 212 ? -8.475 -0.382 12.094 1.00 84.25 212 VAL A CA 1
ATOM 1711 C C . VAL A 1 212 ? -8.641 -0.146 13.576 1.00 84.25 212 VAL A C 1
ATOM 1713 O O . VAL A 1 212 ? -7.928 0.652 14.173 1.00 84.25 212 VAL A O 1
ATOM 1716 N N . HIS A 1 213 ? -9.605 -0.849 14.147 1.00 82.19 213 HIS A N 1
ATOM 1717 C CA . HIS A 1 213 ? -9.798 -0.882 15.579 1.00 82.19 213 HIS A CA 1
ATOM 1718 C C . HIS A 1 213 ? -9.119 -2.139 16.114 1.00 82.19 213 HIS A C 1
ATOM 1720 O O . HIS A 1 213 ? -9.313 -3.223 15.553 1.00 82.19 213 HIS A O 1
ATOM 1726 N N . VAL A 1 214 ? -8.283 -1.970 17.129 1.00 84.06 214 VAL A N 1
ATOM 1727 C CA . VAL A 1 214 ? -7.509 -3.044 17.740 1.00 84.06 214 VAL A CA 1
ATOM 1728 C C . VAL A 1 214 ? -8.076 -3.385 19.107 1.00 84.06 214 VAL A C 1
ATOM 1730 O O . VAL A 1 214 ? -8.471 -2.497 19.854 1.00 84.06 214 VAL A O 1
ATOM 1733 N N . CYS A 1 215 ? -8.080 -4.667 19.448 1.00 74.81 215 CYS A N 1
ATOM 1734 C CA . CYS A 1 215 ? -8.560 -5.146 20.737 1.00 74.81 215 CYS A CA 1
ATOM 1735 C C . CYS A 1 215 ? -7.467 -5.968 21.428 1.00 74.81 215 CYS A C 1
ATOM 1737 O O . CYS A 1 215 ? -6.684 -6.647 20.755 1.00 74.81 215 CYS A O 1
ATOM 1739 N N . PRO A 1 216 ? -7.385 -5.940 22.764 1.00 78.19 216 PRO A N 1
ATOM 1740 C CA . PRO A 1 216 ? -6.481 -6.822 23.479 1.00 78.19 216 PRO A CA 1
ATOM 1741 C C . PRO A 1 216 ? -6.928 -8.285 23.331 1.00 78.19 216 PRO A C 1
ATOM 1743 O O . PRO A 1 216 ? -8.098 -8.607 23.522 1.00 78.19 216 PRO A O 1
ATOM 1746 N N . THR A 1 217 ? -5.995 -9.188 23.017 1.00 70.44 217 THR A N 1
ATOM 1747 C CA . THR A 1 217 ? -6.276 -10.626 22.813 1.00 70.44 217 THR A CA 1
ATOM 1748 C C . THR A 1 217 ? -6.779 -11.305 24.090 1.00 70.44 217 THR A C 1
ATOM 1750 O O . THR A 1 217 ? -7.543 -12.263 24.037 1.00 70.44 217 THR A O 1
ATOM 1753 N N . HIS A 1 218 ? -6.346 -10.809 25.250 1.00 66.00 218 HIS A N 1
ATOM 1754 C CA . HIS A 1 218 ? -6.821 -11.252 26.555 1.00 66.00 218 HIS A CA 1
ATOM 1755 C C . HIS A 1 218 ? -7.232 -10.025 27.374 1.00 66.00 218 HIS A C 1
ATOM 1757 O O . HIS A 1 218 ? -6.487 -9.040 27.375 1.00 66.00 218 HIS A O 1
ATOM 1763 N N . PRO A 1 219 ? -8.355 -10.075 28.109 1.00 57.25 219 PRO A N 1
ATOM 1764 C CA . PRO A 1 219 ? -8.732 -9.016 29.034 1.00 57.25 219 PRO A CA 1
ATOM 1765 C C . PRO A 1 219 ? -7.727 -8.987 30.193 1.00 57.25 219 PRO A C 1
ATOM 1767 O O . PRO A 1 219 ? -7.835 -9.739 31.158 1.00 57.25 219 PRO A O 1
ATOM 1770 N N . GLN A 1 220 ? -6.694 -8.156 30.067 1.00 54.22 220 GLN A N 1
ATOM 1771 C CA . GLN A 1 220 ? -5.703 -7.906 31.110 1.00 54.22 220 GLN A CA 1
ATOM 1772 C C . GLN A 1 220 ? -5.901 -6.508 31.690 1.00 54.22 220 GLN A C 1
ATOM 1774 O O . GLN A 1 220 ? -6.163 -5.541 30.974 1.00 54.22 220 GLN A O 1
ATOM 1779 N N . GLN A 1 221 ? -5.764 -6.400 33.009 1.00 48.56 221 GLN A N 1
ATOM 1780 C CA . GLN A 1 221 ? -5.820 -5.129 33.720 1.00 48.56 221 GLN A CA 1
ATOM 1781 C C . GLN A 1 221 ? -4.497 -4.376 33.515 1.00 48.56 221 GLN A C 1
ATOM 1783 O O . GLN A 1 221 ? -3.432 -4.860 33.899 1.00 48.56 221 GLN A O 1
ATOM 1788 N N . GLY A 1 222 ? -4.566 -3.196 32.892 1.00 62.06 222 GLY A N 1
ATOM 1789 C CA . GLY A 1 222 ? -3.418 -2.321 32.637 1.00 62.06 222 GLY A CA 1
ATOM 1790 C C . GLY A 1 222 ? -3.156 -2.039 31.155 1.00 62.06 222 GLY A C 1
ATOM 1791 O O . GLY A 1 222 ? -3.891 -2.468 30.270 1.00 62.06 222 GLY A O 1
ATOM 1792 N N . THR A 1 223 ? -2.104 -1.265 30.878 1.00 70.94 223 THR A N 1
ATOM 1793 C CA . THR A 1 223 ? -1.685 -0.932 29.509 1.00 70.94 223 THR A CA 1
ATOM 1794 C C . THR A 1 223 ? -1.108 -2.158 28.807 1.00 70.94 223 THR A C 1
ATOM 1796 O O . THR A 1 223 ? -0.023 -2.632 29.156 1.00 70.94 223 THR A O 1
ATOM 1799 N N . VAL A 1 224 ? -1.785 -2.622 27.760 1.00 78.69 224 VAL A N 1
ATOM 1800 C CA . VAL A 1 224 ? -1.306 -3.697 26.894 1.00 78.69 224 VAL A CA 1
ATOM 1801 C C . VAL A 1 224 ? -0.298 -3.122 25.901 1.00 78.69 224 VAL A C 1
ATOM 1803 O O . VAL A 1 224 ? -0.587 -2.219 25.111 1.00 78.69 224 VAL A O 1
ATOM 1806 N N . ARG A 1 225 ? 0.931 -3.640 25.955 1.00 82.69 225 ARG A N 1
ATOM 1807 C CA . ARG A 1 225 ? 1.993 -3.311 25.000 1.00 82.69 225 ARG A CA 1
ATOM 1808 C C . ARG A 1 225 ? 2.002 -4.352 23.896 1.00 82.69 225 ARG A C 1
ATOM 1810 O O . ARG A 1 225 ? 2.555 -5.431 24.091 1.00 82.69 225 ARG A O 1
ATOM 1817 N N . GLY A 1 226 ? 1.460 -3.995 22.743 1.00 86.19 226 GLY A N 1
ATOM 1818 C CA . GLY A 1 226 ? 1.586 -4.818 21.552 1.00 86.19 226 GLY A CA 1
ATOM 1819 C C . GLY A 1 226 ? 2.450 -4.166 20.491 1.00 86.19 226 GLY A C 1
ATOM 1820 O O . GLY A 1 226 ? 3.205 -3.219 20.731 1.00 86.19 226 GLY A O 1
ATOM 1821 N N . GLN A 1 227 ? 2.368 -4.716 19.293 1.00 88.31 227 GLN A N 1
ATOM 1822 C CA . GLN A 1 227 ? 3.098 -4.211 18.143 1.00 88.31 227 GLN A CA 1
ATOM 1823 C C . GLN A 1 227 ? 2.362 -4.563 16.858 1.00 88.31 227 GLN A C 1
ATOM 1825 O O . GLN A 1 227 ? 1.576 -5.505 16.822 1.00 88.31 227 GLN A O 1
ATOM 1830 N N . VAL A 1 228 ? 2.668 -3.821 15.802 1.00 90.88 228 VAL A N 1
ATOM 1831 C CA . VAL A 1 228 ? 2.309 -4.191 14.438 1.00 90.88 228 VAL A CA 1
ATOM 1832 C C . VAL A 1 228 ? 3.578 -4.510 13.664 1.00 90.88 228 VAL A C 1
ATOM 1834 O O . VAL A 1 228 ? 4.554 -3.756 13.703 1.00 90.88 228 VAL A O 1
ATOM 1837 N N . SER A 1 229 ? 3.568 -5.637 12.966 1.00 89.94 229 SER A N 1
ATOM 1838 C CA . SER A 1 229 ? 4.681 -6.107 12.151 1.00 89.94 229 SER A CA 1
ATOM 1839 C C . SER A 1 229 ? 4.269 -6.192 10.687 1.00 89.94 229 SER A C 1
ATOM 1841 O O . SER A 1 229 ? 3.196 -6.691 10.354 1.00 89.94 229 SER A O 1
ATOM 1843 N N . PHE A 1 230 ? 5.132 -5.679 9.813 1.00 90.06 230 PHE A N 1
ATOM 1844 C CA . PHE A 1 230 ? 4.936 -5.649 8.370 1.00 90.06 230 PHE A CA 1
ATOM 1845 C C . PHE A 1 230 ? 5.742 -6.758 7.694 1.00 90.06 230 PHE A C 1
ATOM 1847 O O . PHE A 1 230 ? 6.924 -6.944 7.998 1.00 90.06 230 PHE A O 1
ATOM 1854 N N . TYR A 1 231 ? 5.105 -7.454 6.754 1.00 84.75 231 TYR A N 1
ATOM 1855 C CA . TYR A 1 231 ? 5.627 -8.643 6.083 1.00 84.75 231 TYR A CA 1
ATOM 1856 C C . TYR A 1 231 ? 5.449 -8.561 4.564 1.00 84.75 231 TYR A C 1
ATOM 1858 O O . TY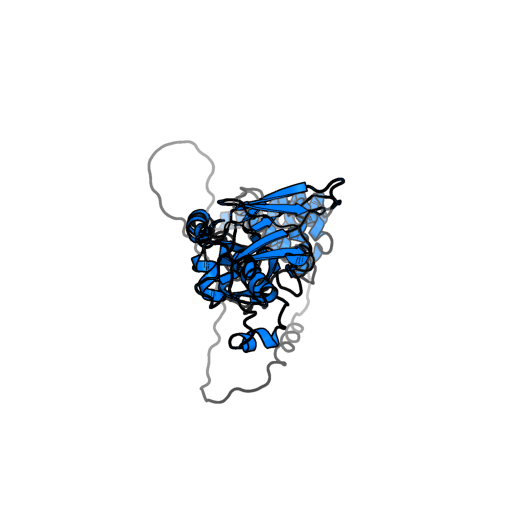R A 1 231 ? 4.428 -8.080 4.082 1.00 84.75 231 TYR A O 1
ATOM 1866 N N . ARG A 1 232 ? 6.418 -9.068 3.805 1.00 79.81 232 ARG A N 1
ATOM 1867 C CA . ARG A 1 232 ? 6.379 -9.270 2.351 1.00 79.81 232 ARG A CA 1
ATOM 1868 C C . ARG A 1 232 ? 6.011 -10.722 2.036 1.00 79.81 232 ARG A C 1
ATOM 1870 O O . ARG A 1 232 ? 6.515 -11.629 2.690 1.00 79.81 232 ARG A O 1
ATOM 1877 N N . GLY A 1 233 ? 5.255 -10.935 0.958 1.00 68.94 233 GLY A N 1
ATOM 1878 C CA . GLY A 1 233 ? 4.959 -12.279 0.449 1.00 68.94 233 GLY A CA 1
ATOM 1879 C C . GLY A 1 233 ? 3.821 -12.954 1.211 1.00 68.94 233 GLY A C 1
ATOM 1880 O O . GLY A 1 233 ? 2.858 -12.289 1.567 1.00 68.94 233 GLY A O 1
ATOM 1881 N N . GLU A 1 234 ? 3.900 -14.265 1.418 1.00 54.50 234 GLU A N 1
ATOM 1882 C CA . GLU A 1 234 ? 2.855 -15.038 2.103 1.00 54.50 234 GLU A CA 1
ATOM 1883 C C . GLU A 1 234 ? 2.915 -14.879 3.626 1.00 54.50 234 GLU A C 1
ATOM 1885 O O . GLU A 1 234 ? 3.947 -14.513 4.186 1.00 54.50 234 GLU A O 1
ATOM 1890 N N . VAL A 1 235 ? 1.787 -15.131 4.294 1.00 51.03 235 VAL A N 1
ATOM 1891 C CA . VAL A 1 235 ? 1.641 -15.004 5.748 1.00 51.03 235 VAL A CA 1
ATOM 1892 C C . VAL A 1 235 ? 2.422 -16.136 6.438 1.00 51.03 235 VAL A C 1
ATOM 1894 O O . VAL A 1 235 ? 2.027 -17.293 6.307 1.00 51.03 235 VAL A O 1
ATOM 1897 N N . PRO A 1 236 ? 3.520 -15.862 7.174 1.00 53.09 236 PRO A N 1
ATOM 1898 C CA . PRO A 1 236 ? 4.179 -16.897 7.966 1.00 53.09 236 PRO A CA 1
ATOM 1899 C C . PRO A 1 236 ? 3.285 -17.291 9.150 1.00 53.09 236 PRO A C 1
ATOM 1901 O O . PRO A 1 236 ? 2.721 -16.405 9.803 1.00 53.09 236 PRO A O 1
ATOM 1904 N N . SER A 1 237 ? 3.182 -18.595 9.442 1.00 54.00 237 SER A N 1
ATOM 1905 C CA . SER A 1 237 ? 2.402 -19.092 10.587 1.00 54.00 237 SER A CA 1
ATOM 1906 C C . SER A 1 237 ? 2.918 -18.506 11.910 1.00 54.00 237 SER A C 1
ATOM 1908 O O . SER A 1 237 ? 4.101 -18.163 12.027 1.00 54.00 237 SER A O 1
ATOM 1910 N N . ASP A 1 238 ? 2.038 -18.366 12.904 1.00 54.59 238 ASP A N 1
ATOM 1911 C CA . ASP A 1 238 ? 2.330 -17.660 14.162 1.00 54.59 238 ASP A CA 1
ATOM 1912 C C . ASP A 1 238 ? 3.509 -18.257 14.954 1.00 54.59 238 ASP A C 1
ATOM 1914 O O . ASP A 1 238 ? 4.209 -17.532 15.664 1.00 54.59 238 ASP A O 1
ATOM 1918 N N . GLU A 1 239 ? 3.809 -19.545 14.764 1.00 50.91 239 GLU A N 1
ATOM 1919 C CA . GLU A 1 239 ? 4.962 -20.224 15.372 1.00 50.91 239 GLU A CA 1
ATOM 1920 C C . GLU A 1 239 ? 6.304 -19.871 14.687 1.00 50.91 239 GLU A C 1
ATOM 1922 O O . GLU A 1 239 ? 7.367 -19.925 15.310 1.00 50.91 239 GLU A O 1
ATOM 1927 N N . GLU A 1 240 ? 6.284 -19.429 13.424 1.00 50.03 240 GLU A N 1
ATOM 1928 C CA . GLU A 1 240 ? 7.480 -19.092 12.634 1.00 50.03 240 GLU A CA 1
ATOM 1929 C C . GLU A 1 240 ? 7.837 -17.595 12.640 1.00 50.03 240 GLU A C 1
ATOM 1931 O O . GLU A 1 240 ? 8.962 -17.215 12.293 1.00 50.03 240 GLU A O 1
ATOM 1936 N N . ALA A 1 241 ? 6.914 -16.717 13.046 1.00 48.41 241 ALA A N 1
ATOM 1937 C CA . ALA A 1 241 ? 7.109 -15.263 13.015 1.00 48.41 241 ALA A CA 1
ATOM 1938 C C . ALA A 1 241 ? 8.213 -14.773 13.975 1.00 48.41 241 ALA A C 1
ATOM 1940 O O . ALA A 1 241 ? 8.829 -13.728 13.746 1.00 48.41 241 ALA A O 1
ATOM 1941 N N . ALA A 1 242 ? 8.499 -15.524 15.046 1.00 48.03 242 ALA A N 1
ATOM 1942 C CA . ALA A 1 242 ? 9.586 -15.225 15.978 1.00 48.03 242 ALA A CA 1
ATOM 1943 C C . ALA A 1 242 ? 10.952 -15.757 15.501 1.00 48.03 242 ALA A C 1
ATOM 1945 O O . ALA A 1 242 ? 11.967 -15.093 15.725 1.00 48.03 242 ALA A O 1
ATOM 1946 N N . SER A 1 243 ? 10.986 -16.913 14.825 1.00 48.06 243 SER A N 1
ATOM 1947 C CA . SER A 1 243 ? 12.219 -17.572 14.365 1.00 48.06 243 SER A CA 1
ATOM 1948 C C . SER A 1 243 ? 12.753 -16.984 13.051 1.00 48.06 243 SER A C 1
ATOM 1950 O O . SER A 1 243 ? 13.965 -16.830 12.900 1.00 48.06 243 SER A O 1
ATOM 1952 N N . LYS A 1 244 ? 11.874 -16.532 12.143 1.00 49.34 244 LYS A N 1
ATOM 1953 C CA . LYS A 1 244 ? 12.244 -15.919 10.848 1.00 49.34 244 LYS A CA 1
ATOM 1954 C C . LYS A 1 244 ? 12.709 -14.454 10.937 1.00 49.34 244 LYS A C 1
ATOM 1956 O O . LYS A 1 244 ? 13.041 -13.853 9.921 1.00 49.34 244 LYS A O 1
ATOM 1961 N N . ARG A 1 245 ? 12.817 -13.880 12.146 1.00 52.25 245 ARG A N 1
ATOM 1962 C CA . ARG A 1 245 ? 13.402 -12.536 12.384 1.00 52.25 245 ARG A CA 1
ATOM 1963 C C . ARG A 1 245 ? 14.918 -12.481 12.149 1.00 52.25 245 ARG A C 1
ATOM 1965 O O . ARG A 1 245 ? 15.480 -11.393 12.064 1.00 52.25 245 ARG A O 1
ATOM 1972 N N . LYS A 1 246 ? 15.586 -13.638 12.064 1.00 41.53 246 LYS A N 1
ATOM 1973 C CA . LYS A 1 246 ? 17.006 -13.782 11.708 1.00 41.53 246 LYS A CA 1
ATOM 1974 C C . LYS A 1 246 ? 17.179 -14.973 10.763 1.00 41.53 246 LYS A C 1
ATOM 1976 O O . LYS A 1 246 ? 17.417 -16.090 11.209 1.00 41.53 246 LYS A O 1
ATOM 1981 N N . GLY A 1 247 ? 17.071 -14.734 9.460 1.00 38.94 247 GLY A N 1
ATOM 1982 C CA . GLY A 1 247 ? 17.287 -15.746 8.426 1.00 38.94 247 GLY A CA 1
ATOM 1983 C C . GLY A 1 247 ? 17.612 -15.112 7.076 1.00 38.94 247 GLY A C 1
ATOM 1984 O O . GLY A 1 247 ? 17.471 -13.908 6.902 1.00 38.94 247 GLY A O 1
ATOM 1985 N N . HIS A 1 248 ? 18.077 -15.912 6.115 1.00 34.03 248 HIS A N 1
ATOM 1986 C CA . HIS A 1 248 ? 18.466 -15.425 4.782 1.00 34.03 248 HIS A CA 1
ATOM 1987 C C . HIS A 1 248 ? 17.257 -15.030 3.902 1.00 34.03 248 HIS A C 1
ATOM 1989 O O . HIS A 1 248 ? 17.435 -14.412 2.857 1.00 34.03 248 HIS A O 1
ATOM 1995 N N . ASP A 1 249 ? 16.039 -15.342 4.360 1.00 46.19 249 ASP A N 1
ATOM 1996 C CA . ASP A 1 249 ? 14.769 -15.148 3.658 1.00 46.19 249 ASP A CA 1
ATOM 1997 C C . ASP A 1 249 ? 13.906 -14.114 4.417 1.00 46.19 249 ASP A C 1
ATOM 1999 O O . ASP A 1 249 ? 12.970 -14.437 5.150 1.00 46.19 249 ASP A O 1
ATOM 2003 N N . ASN A 1 250 ? 14.309 -12.840 4.342 1.00 55.44 250 ASN A N 1
ATOM 2004 C CA . ASN A 1 250 ? 13.708 -11.732 5.096 1.00 55.44 250 ASN A CA 1
ATOM 2005 C C . ASN A 1 250 ? 12.317 -11.356 4.545 1.00 55.44 250 ASN A C 1
ATOM 2007 O O . ASN A 1 250 ? 12.159 -10.364 3.832 1.00 55.44 250 ASN A O 1
ATOM 2011 N N . GLN A 1 251 ? 11.294 -12.142 4.889 1.00 73.62 251 GLN A N 1
ATOM 2012 C CA . GLN A 1 251 ? 9.884 -11.770 4.701 1.00 73.62 251 GLN A CA 1
ATOM 2013 C C . GLN A 1 251 ? 9.459 -10.648 5.659 1.00 73.62 251 GLN A C 1
ATOM 2015 O O . GLN A 1 251 ? 8.542 -9.892 5.362 1.00 73.62 251 GLN A O 1
ATOM 2020 N N . TRP A 1 252 ? 10.126 -10.501 6.802 1.00 82.69 252 TRP A N 1
ATOM 2021 C CA . TRP A 1 252 ? 9.891 -9.399 7.732 1.00 82.69 252 TRP A CA 1
ATOM 2022 C C . TRP A 1 252 ? 10.465 -8.079 7.201 1.00 82.69 252 TRP A C 1
ATOM 2024 O O . TRP A 1 252 ? 11.582 -8.038 6.686 1.00 82.69 252 TRP A O 1
ATOM 2034 N N . MET A 1 253 ? 9.700 -6.997 7.354 1.00 85.25 253 MET A N 1
ATOM 2035 C CA . MET A 1 253 ? 10.079 -5.660 6.894 1.00 85.25 253 MET A CA 1
ATOM 2036 C C . MET A 1 253 ? 10.343 -4.692 8.047 1.00 85.25 253 MET A C 1
ATOM 2038 O O . MET A 1 253 ? 11.384 -4.047 8.091 1.00 85.25 253 MET A O 1
ATOM 2042 N N . ALA A 1 254 ? 9.378 -4.552 8.955 1.00 89.75 254 ALA A N 1
ATOM 2043 C CA . ALA A 1 254 ? 9.443 -3.597 10.053 1.00 89.75 254 ALA A CA 1
ATOM 2044 C C . ALA A 1 254 ? 8.501 -4.007 11.185 1.00 89.75 254 ALA A C 1
ATOM 2046 O O . ALA A 1 254 ? 7.489 -4.664 10.951 1.00 89.75 254 ALA A O 1
ATOM 2047 N N . THR A 1 255 ? 8.797 -3.558 12.403 1.00 89.88 255 THR A N 1
ATOM 2048 C CA . THR A 1 255 ? 7.903 -3.692 13.558 1.00 89.88 255 THR A CA 1
ATOM 2049 C C . THR A 1 255 ? 7.796 -2.353 14.264 1.00 89.88 255 THR A C 1
ATOM 2051 O O . THR A 1 255 ? 8.816 -1.749 14.591 1.00 89.88 255 THR A O 1
ATOM 2054 N N . LEU A 1 256 ? 6.570 -1.902 14.512 1.00 91.44 256 LEU A N 1
ATOM 2055 C CA . LEU A 1 256 ? 6.284 -0.653 15.205 1.00 91.44 256 LEU A CA 1
ATOM 2056 C C . LEU A 1 256 ? 5.506 -0.947 16.496 1.00 91.44 256 LEU A C 1
ATOM 2058 O O . LEU A 1 256 ? 4.514 -1.679 16.453 1.00 91.44 256 LEU A O 1
ATOM 2062 N N . PRO A 1 257 ? 5.951 -0.426 17.653 1.00 90.62 257 PRO A N 1
ATOM 2063 C CA . PRO A 1 257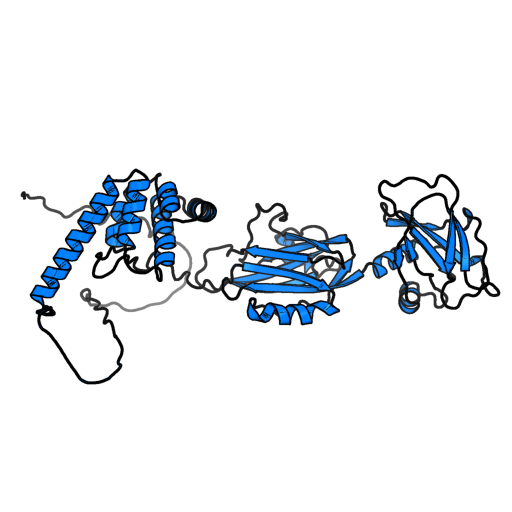 ? 5.283 -0.673 18.922 1.00 90.62 257 PRO A CA 1
ATOM 2064 C C . PRO A 1 257 ? 3.971 0.110 19.013 1.00 90.62 257 PRO A C 1
ATOM 2066 O O . PRO A 1 257 ? 3.900 1.266 18.602 1.00 90.62 257 PRO A O 1
ATOM 2069 N N . LEU A 1 258 ? 2.963 -0.508 19.620 1.00 88.38 258 LEU A N 1
ATOM 2070 C CA . LEU A 1 258 ? 1.668 0.099 19.916 1.00 88.38 258 LEU A CA 1
ATOM 2071 C C . LEU A 1 258 ? 1.373 -0.047 21.408 1.00 88.38 258 LEU A C 1
ATOM 2073 O O . LEU A 1 258 ? 1.839 -0.984 22.066 1.00 88.38 258 LEU A O 1
ATOM 2077 N N . ARG A 1 259 ? 0.615 0.892 21.969 1.00 85.75 259 ARG A N 1
ATOM 2078 C CA . ARG A 1 259 ? 0.207 0.835 23.374 1.00 85.75 259 ARG A CA 1
ATOM 2079 C C . ARG A 1 259 ? -1.282 1.060 23.468 1.00 85.75 259 ARG A C 1
ATOM 2081 O O . ARG A 1 259 ? -1.753 2.176 23.286 1.00 85.75 259 ARG A O 1
ATOM 2088 N N . ILE A 1 260 ? -2.014 0.007 23.790 1.00 76.44 260 ILE A N 1
ATOM 2089 C CA . ILE A 1 260 ? -3.408 0.156 24.172 1.00 76.44 260 ILE A CA 1
ATOM 2090 C C . ILE A 1 260 ? -3.383 0.377 25.672 1.00 76.44 260 ILE A C 1
ATOM 2092 O O . ILE A 1 260 ? -3.191 -0.546 26.464 1.00 76.44 260 ILE A O 1
ATOM 2096 N N . SER A 1 261 ? -3.486 1.636 26.074 1.00 61.12 261 SER A N 1
ATOM 2097 C CA . SER A 1 261 ? -3.931 1.906 27.427 1.00 61.12 261 SER A CA 1
ATOM 2098 C C . SER A 1 261 ? -5.381 1.469 27.471 1.00 61.12 261 SER A C 1
ATOM 2100 O O . SER A 1 261 ? -6.193 2.031 26.742 1.00 61.12 261 SER A O 1
ATOM 2102 N N . ASN A 1 262 ? -5.700 0.504 28.329 1.00 52.31 262 ASN A N 1
ATOM 2103 C CA . ASN A 1 262 ? -7.042 0.420 28.884 1.00 52.31 262 ASN A CA 1
ATOM 2104 C C . ASN A 1 262 ? -7.262 1.720 29.669 1.00 52.31 262 ASN A C 1
ATOM 2106 O O . ASN A 1 262 ? -7.059 1.763 30.881 1.00 52.31 262 ASN A O 1
ATOM 2110 N N . ALA A 1 263 ? -7.557 2.808 28.955 1.00 40.53 263 ALA A N 1
ATOM 2111 C CA . ALA A 1 263 ? -8.168 3.984 29.530 1.00 40.53 263 ALA A CA 1
ATOM 2112 C C . ALA A 1 263 ? -9.539 3.495 29.999 1.00 40.53 263 ALA A C 1
ATOM 2114 O O . ALA A 1 263 ? -10.434 3.238 29.202 1.00 40.53 263 ALA A O 1
ATOM 2115 N N . ASP A 1 264 ? -9.612 3.228 31.298 1.00 35.66 264 ASP A N 1
ATOM 2116 C CA . ASP A 1 264 ? -10.802 2.812 32.024 1.00 35.66 264 ASP A CA 1
ATOM 2117 C C . ASP A 1 264 ? -11.380 1.433 31.658 1.00 35.66 264 ASP A C 1
ATOM 2119 O O . ASP A 1 264 ? -12.588 1.250 31.519 1.00 35.66 264 ASP A O 1
ATOM 2123 N N . CYS A 1 265 ? -10.531 0.399 31.702 1.00 33.69 265 CYS A N 1
ATOM 2124 C CA . CYS A 1 265 ? -10.982 -0.893 32.254 1.00 33.69 265 CYS A CA 1
ATOM 2125 C C . CYS A 1 265 ? -10.924 -0.925 33.793 1.00 33.69 265 CYS A C 1
ATOM 2127 O O . CYS A 1 265 ? -11.053 -1.990 34.390 1.00 33.69 265 CYS A O 1
ATOM 2129 N N . ASP A 1 266 ? -10.803 0.244 34.436 1.00 30.12 266 ASP A N 1
ATOM 2130 C CA . ASP A 1 266 ? -11.418 0.475 35.751 1.00 30.12 266 ASP A CA 1
ATOM 2131 C C . ASP A 1 266 ? -12.935 0.731 35.633 1.00 30.12 266 ASP A C 1
ATOM 2133 O O . ASP A 1 266 ? -13.635 1.019 36.596 1.00 30.12 266 ASP A O 1
ATOM 2137 N N . GLY A 1 267 ? -13.497 0.485 34.447 1.00 35.69 267 GLY A N 1
ATOM 2138 C CA . GLY A 1 267 ? -14.797 -0.144 34.327 1.00 35.69 267 GLY A CA 1
ATOM 2139 C C . GLY A 1 267 ? -14.762 -1.600 34.799 1.00 35.69 267 GLY A C 1
ATOM 2140 O O . GLY A 1 267 ? -15.173 -2.493 34.063 1.00 35.69 267 GLY A O 1
ATOM 2141 N N . SER A 1 268 ? -14.409 -1.832 36.069 1.00 34.19 268 SER A N 1
ATOM 2142 C CA . SER A 1 268 ? -15.256 -2.750 36.821 1.00 34.19 268 SER A CA 1
ATOM 2143 C C . SER A 1 268 ? -16.701 -2.343 36.527 1.00 34.19 268 SER A C 1
ATOM 2145 O O . SER A 1 268 ? -17.006 -1.166 36.295 1.00 34.19 268 SER A O 1
ATOM 2147 N N . ILE A 1 269 ? -17.616 -3.293 36.539 1.00 42.06 269 ILE A N 1
ATOM 2148 C CA . ILE A 1 269 ? -19.057 -3.040 36.564 1.00 42.06 269 ILE A CA 1
ATOM 2149 C C . ILE A 1 269 ? -19.395 -2.386 37.934 1.00 42.06 269 ILE A C 1
ATOM 2151 O O . ILE A 1 269 ? -20.137 -2.913 38.751 1.00 42.06 269 ILE A O 1
ATOM 2155 N N . SER A 1 270 ? -18.724 -1.284 38.274 1.00 38.28 270 SER A N 1
ATOM 2156 C CA . SER A 1 270 ? -18.646 -0.636 39.586 1.00 38.28 270 SER A CA 1
ATOM 2157 C C . SER A 1 270 ? -18.384 0.868 39.473 1.00 38.28 270 SER A C 1
ATOM 2159 O O . SER A 1 270 ? -18.055 1.506 40.467 1.00 38.28 270 SER A O 1
ATOM 2161 N N . GLY A 1 271 ? -18.575 1.465 38.293 1.00 42.62 271 GLY A N 1
ATOM 2162 C CA . GLY A 1 271 ? -19.050 2.843 38.269 1.00 42.62 271 GLY A CA 1
ATOM 2163 C C . GLY A 1 271 ? -20.480 2.825 38.799 1.00 42.62 271 GLY A C 1
ATOM 2164 O O . GLY A 1 271 ? -21.317 2.101 38.261 1.00 42.62 271 GLY A O 1
ATOM 2165 N N . GLU A 1 272 ? -20.763 3.545 39.878 1.00 50.19 272 GLU A N 1
ATOM 2166 C CA . GLU A 1 272 ? -22.127 3.661 40.386 1.00 50.19 272 GLU A CA 1
ATOM 2167 C C . GLU A 1 272 ? -22.980 4.332 39.298 1.00 50.19 272 GLU A C 1
ATOM 2169 O O . GLU A 1 272 ? -22.778 5.498 38.953 1.00 50.19 272 GLU A O 1
ATOM 2174 N N . LEU A 1 273 ? -23.871 3.564 38.667 1.00 61.22 273 LEU A N 1
ATOM 2175 C CA . LEU A 1 273 ? -24.774 4.087 37.650 1.00 61.22 273 LEU A CA 1
ATOM 2176 C C . LEU A 1 273 ? -25.800 4.973 38.352 1.00 61.22 273 LEU A C 1
ATOM 2178 O O . LEU A 1 273 ? -26.784 4.464 38.869 1.00 61.22 273 LEU A O 1
ATOM 2182 N N . ASN A 1 274 ? -25.530 6.275 38.399 1.00 65.38 274 ASN A N 1
ATOM 2183 C CA . ASN A 1 274 ? -26.408 7.284 38.979 1.00 65.38 274 ASN A CA 1
ATOM 2184 C C . ASN A 1 274 ? -27.025 8.105 37.845 1.00 65.38 274 ASN A C 1
ATOM 2186 O O . ASN A 1 274 ? -26.387 8.991 37.278 1.00 65.38 274 ASN A O 1
ATOM 2190 N N . LEU A 1 275 ? -28.261 7.774 37.485 1.00 68.75 275 LEU A N 1
ATOM 2191 C CA . LEU A 1 275 ? -29.057 8.497 36.499 1.00 68.75 275 LEU A CA 1
ATOM 2192 C C . LEU A 1 275 ? -30.031 9.430 37.214 1.00 68.75 275 LEU A C 1
ATOM 2194 O O . LEU A 1 275 ? -30.718 9.002 38.132 1.00 68.75 275 LEU A O 1
ATOM 2198 N N . GLY A 1 276 ? -30.137 10.675 36.757 1.00 66.75 276 GLY A N 1
ATOM 2199 C CA . GLY A 1 276 ? -31.122 11.631 37.261 1.00 66.75 276 GLY A CA 1
ATOM 2200 C C . GLY A 1 276 ? -30.515 12.828 37.978 1.00 66.75 276 GLY A C 1
ATOM 2201 O O . GLY A 1 276 ? -29.300 13.022 38.011 1.00 66.75 276 GLY A O 1
ATOM 2202 N N . ASP A 1 277 ? -31.395 13.668 38.493 1.00 68.50 277 ASP A N 1
ATOM 2203 C CA . ASP A 1 277 ? -31.082 14.964 39.082 1.00 68.50 277 ASP A CA 1
ATOM 2204 C C . ASP A 1 277 ? -32.036 15.230 40.266 1.00 68.50 277 ASP A C 1
ATOM 2206 O O . ASP A 1 277 ? -33.002 14.485 40.449 1.00 68.50 277 ASP A O 1
ATOM 2210 N N . PRO A 1 278 ? -31.797 16.255 41.105 1.00 59.84 278 PRO A N 1
ATOM 2211 C CA . PRO A 1 278 ? -32.650 16.526 42.266 1.00 59.84 278 PRO A CA 1
ATOM 2212 C C . PRO A 1 278 ? -34.130 16.771 41.921 1.00 59.84 278 PRO A C 1
ATOM 2214 O O . PRO A 1 278 ? -34.997 16.582 42.773 1.00 59.84 278 PRO A O 1
ATOM 2217 N N . GLU A 1 279 ? -34.435 17.186 40.689 1.00 61.75 279 GLU A N 1
ATOM 2218 C CA . GLU A 1 279 ? -35.790 17.487 40.230 1.00 61.75 279 GLU A CA 1
ATOM 2219 C C . GLU A 1 279 ? -36.504 16.219 39.728 1.00 61.75 279 GLU A C 1
ATOM 2221 O O . GLU A 1 279 ? -37.664 15.976 40.092 1.00 61.75 279 GLU A O 1
ATOM 2226 N N . SER A 1 280 ? -35.788 15.381 38.966 1.00 61.03 280 SER A N 1
ATOM 2227 C CA . SER A 1 280 ? -36.276 14.130 38.369 1.00 61.03 280 SER A CA 1
ATOM 2228 C C . SER A 1 280 ? -36.120 12.881 39.247 1.00 61.03 280 SER A C 1
ATOM 2230 O O . SER A 1 280 ? -36.779 11.887 38.968 1.00 61.03 280 SER A O 1
ATOM 2232 N N . GLY A 1 281 ? -35.324 12.942 40.319 1.00 64.94 281 GLY A N 1
ATOM 2233 C CA . GLY A 1 281 ? -34.993 11.830 41.215 1.00 64.94 281 GLY A CA 1
ATOM 2234 C C . GLY A 1 281 ? -33.861 10.936 40.687 1.00 64.94 281 GLY A C 1
ATOM 2235 O O . GLY A 1 281 ? -33.591 10.888 39.490 1.00 64.94 281 GLY A O 1
ATOM 2236 N N . TYR A 1 282 ? -33.167 10.237 41.594 1.00 69.25 282 TYR A N 1
ATOM 2237 C CA . TYR A 1 282 ? -31.990 9.424 41.263 1.00 69.25 282 TYR A CA 1
ATOM 2238 C C . TYR A 1 282 ? -32.326 7.934 41.107 1.00 69.25 282 TYR A C 1
ATOM 2240 O O . TYR A 1 282 ? -32.920 7.312 41.988 1.00 69.25 282 TYR A O 1
ATOM 2248 N N . LEU A 1 283 ? -31.864 7.342 40.009 1.00 72.00 283 LEU A N 1
ATOM 2249 C CA . LEU A 1 283 ? -31.815 5.907 39.754 1.00 72.00 283 LEU A CA 1
ATOM 2250 C C . LEU A 1 283 ? -30.375 5.421 39.892 1.00 72.00 283 LEU A C 1
ATOM 2252 O O . LEU A 1 283 ? -29.527 5.742 39.060 1.00 72.00 283 LEU A O 1
ATOM 2256 N N . THR A 1 284 ? -30.119 4.641 40.938 1.00 72.06 284 THR A N 1
ATOM 2257 C CA . THR A 1 284 ? -28.829 3.994 41.192 1.00 72.06 284 THR A CA 1
ATOM 2258 C C . THR A 1 284 ? -28.758 2.622 40.510 1.00 72.06 284 THR A C 1
ATOM 2260 O O . THR A 1 284 ? -29.778 2.019 40.156 1.00 72.06 284 THR A O 1
ATOM 2263 N N . LEU A 1 285 ? -27.555 2.052 40.411 1.00 68.50 285 LEU A N 1
ATOM 2264 C CA . LEU A 1 285 ? -27.351 0.680 39.931 1.00 68.50 285 LEU A CA 1
ATOM 2265 C C . LEU A 1 285 ? -28.159 -0.352 40.738 1.00 68.50 285 LEU A C 1
ATOM 2267 O O . LEU A 1 285 ? -28.717 -1.284 40.164 1.00 68.50 285 LEU A O 1
ATOM 2271 N N . THR A 1 286 ? -28.263 -0.172 42.059 1.00 70.56 286 THR A N 1
ATOM 2272 C CA . THR A 1 286 ? -29.026 -1.073 42.942 1.00 70.56 286 THR A CA 1
ATOM 2273 C C . THR A 1 286 ? -30.510 -1.102 42.598 1.00 70.56 286 THR A C 1
ATOM 2275 O O . THR A 1 286 ? -31.148 -2.141 42.725 1.00 70.56 286 THR A O 1
ATOM 2278 N N . ASN A 1 287 ? -31.042 0.027 42.134 1.00 76.25 287 ASN A N 1
ATOM 2279 C CA . ASN A 1 287 ? -32.437 0.171 41.743 1.00 76.25 287 ASN A CA 1
ATOM 2280 C C . ASN A 1 287 ? -32.705 -0.419 40.356 1.00 76.25 287 ASN A C 1
ATOM 2282 O O . ASN A 1 287 ? -33.784 -0.943 40.105 1.00 76.25 287 ASN A O 1
ATOM 2286 N N . LEU A 1 288 ? -31.723 -0.349 39.456 1.00 75.00 288 LEU A N 1
ATOM 2287 C CA . LEU A 1 288 ? -31.858 -0.828 38.080 1.00 75.00 288 LEU A CA 1
ATOM 2288 C C . LEU A 1 288 ? -31.527 -2.308 37.908 1.00 75.00 288 LEU A C 1
ATOM 2290 O O . LEU A 1 288 ? -31.955 -2.907 36.924 1.00 75.00 288 LEU A O 1
ATOM 2294 N N . LEU A 1 289 ? -30.816 -2.924 38.854 1.00 73.69 289 LEU A N 1
ATOM 2295 C CA . LEU A 1 289 ? -30.483 -4.345 38.793 1.00 73.69 289 LEU A CA 1
ATOM 2296 C C . LEU A 1 289 ? -31.739 -5.249 38.733 1.00 73.69 289 LEU A C 1
ATOM 2298 O O . LEU A 1 289 ? -31.805 -6.069 37.815 1.00 73.69 289 LEU A O 1
ATOM 2302 N N . PRO A 1 290 ? -32.773 -5.084 39.587 1.00 74.44 290 PRO A N 1
ATOM 2303 C CA . PRO A 1 290 ? -34.002 -5.882 39.502 1.00 74.44 290 PRO A CA 1
ATOM 2304 C C . PRO A 1 290 ? -34.747 -5.707 38.171 1.00 74.44 290 PRO A C 1
ATOM 2306 O O . PRO A 1 290 ? -35.238 -6.680 37.598 1.00 74.44 290 PRO A O 1
ATOM 2309 N N . ILE A 1 291 ? -34.771 -4.479 37.644 1.00 77.94 291 ILE A N 1
ATOM 2310 C CA . ILE A 1 291 ? -35.402 -4.152 36.359 1.00 77.94 291 ILE A CA 1
ATOM 2311 C C . ILE A 1 291 ? -34.616 -4.788 35.205 1.00 77.94 291 ILE A C 1
ATOM 2313 O O . ILE A 1 291 ? -35.207 -5.369 34.295 1.00 77.94 291 ILE A O 1
ATOM 2317 N N . SER A 1 292 ? -33.281 -4.748 35.262 1.00 78.25 292 SER A N 1
ATOM 2318 C CA . SER A 1 292 ? -32.407 -5.280 34.211 1.00 78.25 292 SER A CA 1
ATOM 2319 C C . SER A 1 292 ? -32.606 -6.778 33.972 1.00 78.25 292 SER A C 1
ATOM 2321 O O . SER A 1 292 ? -32.639 -7.224 32.826 1.00 78.25 292 SER A O 1
ATOM 2323 N N . LEU A 1 293 ? -32.857 -7.541 35.041 1.00 78.38 293 LEU A N 1
ATOM 2324 C CA . LEU A 1 293 ? -33.129 -8.979 34.983 1.00 78.38 293 LEU A CA 1
ATOM 2325 C C . LEU A 1 293 ? -34.467 -9.311 34.304 1.00 78.38 293 LEU A C 1
ATOM 2327 O O . LEU A 1 293 ? -34.675 -10.439 33.859 1.00 78.38 293 LEU A O 1
ATOM 2331 N N . ARG A 1 294 ? -35.383 -8.341 34.211 1.00 82.00 294 ARG A N 1
ATOM 2332 C CA . ARG A 1 294 ? -36.711 -8.513 33.609 1.00 82.00 294 ARG A CA 1
ATOM 2333 C C . ARG A 1 294 ? -36.797 -8.025 32.167 1.00 82.00 294 ARG A C 1
ATOM 2335 O O . ARG A 1 294 ? -37.790 -8.341 31.515 1.00 82.00 294 ARG A O 1
ATOM 2342 N N . ILE A 1 295 ? -35.804 -7.284 31.668 1.00 82.44 295 ILE A N 1
ATOM 2343 C CA . ILE A 1 295 ? -35.766 -6.750 30.294 1.00 82.44 295 ILE A CA 1
ATOM 2344 C C . ILE A 1 295 ? -35.456 -7.842 29.253 1.00 82.44 295 ILE A C 1
ATOM 2346 O O . ILE A 1 295 ? -35.909 -7.739 28.122 1.00 82.44 295 ILE A O 1
ATOM 2350 N N . ASN A 1 296 ? -34.707 -8.887 29.623 1.00 79.31 296 ASN A N 1
ATOM 2351 C CA . ASN A 1 296 ? -34.393 -10.061 28.794 1.00 79.31 296 ASN A CA 1
ATOM 2352 C C . ASN A 1 296 ? -34.212 -9.769 27.296 1.00 79.31 296 ASN A C 1
ATOM 2354 O O . ASN A 1 296 ? -33.185 -9.219 26.930 1.00 79.31 296 ASN A O 1
ATOM 2358 N N . GLN A 1 297 ? -35.162 -10.145 26.431 1.00 80.56 297 GLN A N 1
ATOM 2359 C CA . GLN A 1 297 ? -35.014 -10.088 24.970 1.00 80.56 297 GLN A CA 1
ATOM 2360 C C . GLN A 1 297 ? -35.287 -8.695 24.385 1.00 80.56 297 GLN A C 1
ATOM 2362 O O . GLN A 1 297 ? -34.790 -8.378 23.305 1.00 80.56 297 GLN A O 1
ATOM 2367 N N . GLU A 1 298 ? -36.025 -7.834 25.091 1.00 85.62 298 GLU A N 1
ATOM 2368 C CA . GLU A 1 298 ? -36.419 -6.515 24.579 1.00 85.62 298 GLU A CA 1
ATOM 2369 C C . GLU A 1 298 ? -35.291 -5.472 24.661 1.00 85.62 298 GLU A C 1
ATOM 2371 O O . GLU A 1 298 ? -35.440 -4.347 24.179 1.00 85.62 298 GLU A O 1
ATOM 2376 N N . TRP A 1 299 ? -34.141 -5.839 25.234 1.00 88.69 299 TRP A N 1
ATOM 2377 C CA . TRP A 1 299 ? -33.010 -4.943 25.477 1.00 88.69 299 TRP A CA 1
ATOM 2378 C C . TRP A 1 299 ? -32.478 -4.251 24.218 1.00 88.69 299 TRP A C 1
ATOM 2380 O O . TRP A 1 299 ? -32.060 -3.097 24.289 1.00 88.69 299 TRP A O 1
ATOM 2390 N N . GLN A 1 300 ? -32.515 -4.925 23.063 1.00 87.19 300 GLN A N 1
ATOM 2391 C CA . GLN A 1 300 ? -32.063 -4.343 21.797 1.00 87.19 300 GLN A CA 1
ATOM 2392 C C . GLN A 1 300 ? -33.009 -3.239 21.329 1.00 87.19 300 GLN A C 1
ATOM 2394 O O . GLN A 1 300 ? -32.555 -2.156 20.971 1.00 87.19 300 GLN A O 1
ATOM 2399 N N . ASN A 1 301 ? -34.321 -3.482 21.392 1.00 87.69 301 ASN A N 1
ATOM 2400 C CA . ASN A 1 301 ? -35.335 -2.493 21.022 1.00 87.69 301 ASN A CA 1
ATOM 2401 C C . ASN A 1 301 ? -35.271 -1.276 21.952 1.00 87.69 301 ASN A C 1
ATOM 2403 O O . ASN A 1 301 ? -35.311 -0.139 21.484 1.00 87.69 301 ASN A O 1
ATOM 2407 N N . ILE A 1 302 ? -35.065 -1.516 23.250 1.00 90.00 302 ILE A N 1
ATOM 2408 C CA . ILE A 1 302 ? -34.839 -0.456 24.239 1.00 90.00 302 ILE A CA 1
ATOM 2409 C C . ILE A 1 302 ? -33.577 0.331 23.891 1.00 90.00 302 ILE A C 1
ATOM 2411 O O . ILE A 1 302 ? -33.624 1.555 23.836 1.00 90.00 302 ILE A O 1
ATOM 2415 N N . GLY A 1 303 ? -32.471 -0.343 23.577 1.00 88.50 303 GLY A N 1
ATOM 2416 C CA . GLY A 1 303 ? -31.230 0.303 23.154 1.00 88.50 303 GLY A CA 1
ATOM 2417 C C . GLY A 1 303 ? -31.393 1.192 21.915 1.00 88.50 303 GLY A C 1
ATOM 2418 O O . GLY A 1 303 ? -30.875 2.308 21.891 1.00 88.50 303 GLY A O 1
ATOM 2419 N N . ILE A 1 304 ? -32.162 0.743 20.918 1.00 87.69 304 ILE A N 1
ATOM 2420 C CA . ILE A 1 304 ? -32.477 1.530 19.713 1.00 87.69 304 ILE A CA 1
ATOM 2421 C C . ILE A 1 304 ? -33.296 2.771 20.085 1.00 87.69 304 ILE A C 1
ATOM 2423 O O . ILE A 1 304 ? -32.956 3.878 19.669 1.00 87.69 304 ILE A O 1
ATOM 2427 N N . ASN A 1 305 ? -34.333 2.613 20.911 1.00 89.00 305 ASN A N 1
ATOM 2428 C CA . ASN A 1 305 ? -35.180 3.720 21.371 1.00 89.00 305 ASN A CA 1
ATOM 2429 C C . ASN A 1 305 ? -34.432 4.705 22.289 1.00 89.00 305 ASN A C 1
ATOM 2431 O O . ASN A 1 305 ? -34.786 5.881 22.367 1.00 89.00 305 ASN A O 1
ATOM 2435 N N . LEU A 1 306 ? -33.353 4.253 22.931 1.00 88.38 306 LEU A N 1
ATOM 2436 C CA . LEU A 1 306 ? -32.404 5.085 23.672 1.00 88.38 306 L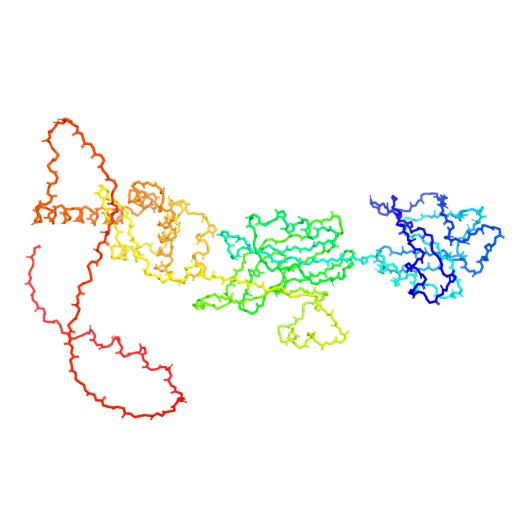EU A CA 1
ATOM 2437 C C . LEU A 1 306 ? -31.391 5.815 22.767 1.00 88.38 306 LEU A C 1
ATOM 2439 O O . LEU A 1 306 ? -30.589 6.609 23.266 1.00 88.38 306 LEU A O 1
ATOM 2443 N N . GLY A 1 307 ? -31.429 5.582 21.452 1.00 86.00 307 GLY A N 1
ATOM 2444 C CA . GLY A 1 307 ? -30.565 6.225 20.460 1.00 86.00 307 GLY A CA 1
ATOM 2445 C C . GLY A 1 307 ? -29.196 5.564 20.284 1.00 86.00 307 GLY A C 1
ATOM 2446 O O . GLY A 1 307 ? -28.295 6.175 19.710 1.00 86.00 307 GLY A O 1
ATOM 2447 N N . ILE A 1 308 ? -29.008 4.336 20.776 1.00 85.69 308 ILE A N 1
ATOM 2448 C CA . ILE A 1 308 ? -27.780 3.564 20.556 1.00 85.69 308 ILE A CA 1
ATOM 2449 C C . ILE A 1 308 ? -27.801 3.007 19.128 1.00 85.69 308 ILE A C 1
ATOM 2451 O O . ILE A 1 308 ? -28.816 2.482 18.668 1.00 85.69 308 ILE A O 1
ATOM 2455 N N . SER A 1 309 ? -26.677 3.107 18.413 1.00 82.44 309 SER A N 1
ATOM 2456 C CA . SER A 1 309 ? -26.578 2.570 17.056 1.00 82.44 309 SER A CA 1
ATOM 2457 C C . SER A 1 309 ? -26.693 1.045 17.039 1.00 82.44 309 SER A C 1
ATOM 2459 O O . SER A 1 309 ? -26.251 0.354 17.962 1.00 82.44 309 SER A O 1
ATOM 2461 N N . TYR A 1 310 ? -27.239 0.510 15.946 1.00 78.31 310 TYR A N 1
ATOM 2462 C CA . TYR A 1 310 ? -27.371 -0.933 15.754 1.00 78.31 310 TYR A CA 1
ATOM 2463 C C . TYR A 1 310 ? -26.019 -1.656 15.861 1.00 78.31 310 TYR A C 1
ATOM 2465 O O . TYR A 1 310 ? -25.914 -2.648 16.576 1.00 78.31 310 TYR A O 1
ATOM 2473 N N . ASP A 1 311 ? -24.962 -1.103 15.256 1.00 74.06 311 ASP A N 1
ATOM 2474 C CA . ASP A 1 311 ? -23.605 -1.666 15.323 1.00 74.06 311 ASP A CA 1
ATOM 2475 C C . ASP A 1 311 ? -23.090 -1.791 16.763 1.00 74.06 311 ASP A C 1
ATOM 2477 O O . ASP A 1 311 ? -22.385 -2.738 17.106 1.00 74.06 311 ASP A O 1
ATOM 2481 N N . GLN A 1 312 ? -23.445 -0.841 17.630 1.00 81.25 312 GLN A N 1
ATOM 2482 C CA . GLN A 1 312 ? -23.022 -0.859 19.024 1.00 81.25 312 GLN A CA 1
ATOM 2483 C C . GLN A 1 312 ? -23.824 -1.862 19.860 1.00 81.25 312 GLN A C 1
ATOM 2485 O O . GLN A 1 312 ? -23.258 -2.526 20.726 1.00 81.25 312 GLN A O 1
ATOM 2490 N N . LEU A 1 313 ? -25.117 -2.027 19.579 1.00 83.94 313 LEU A N 1
ATOM 2491 C CA . LEU A 1 313 ? -25.929 -3.086 20.189 1.00 83.94 313 LEU A CA 1
ATOM 2492 C C . LEU A 1 313 ? -25.450 -4.469 19.752 1.00 83.94 313 LEU A C 1
ATOM 2494 O O . LEU A 1 313 ? -25.377 -5.386 20.565 1.00 83.94 313 LEU A O 1
ATOM 2498 N N . GLU A 1 314 ? -25.041 -4.605 18.497 1.00 80.69 314 GLU A N 1
ATOM 2499 C CA . GLU A 1 314 ? -24.463 -5.837 17.978 1.00 80.69 314 GLU A CA 1
ATOM 2500 C C . GLU A 1 314 ? -23.141 -6.186 18.679 1.00 80.69 314 GLU A C 1
ATOM 2502 O O . GLU A 1 314 ? -22.922 -7.326 19.087 1.00 80.69 314 GLU A O 1
ATOM 2507 N N . ARG A 1 315 ? -22.286 -5.186 18.930 1.00 80.31 315 ARG A N 1
ATOM 2508 C CA . ARG A 1 315 ? -21.070 -5.353 19.746 1.00 80.31 315 ARG A CA 1
ATOM 2509 C C . ARG A 1 315 ? -21.387 -5.818 21.165 1.00 80.31 315 ARG A C 1
ATOM 2511 O O . ARG A 1 315 ? -20.771 -6.772 21.631 1.00 80.31 315 ARG A O 1
ATOM 2518 N N . ILE A 1 316 ? -22.358 -5.189 21.833 1.00 82.94 316 ILE A N 1
ATOM 2519 C CA . ILE A 1 316 ? -22.763 -5.565 23.197 1.00 82.94 316 ILE A CA 1
ATOM 2520 C C . ILE A 1 316 ? -23.277 -7.010 23.233 1.00 82.94 316 ILE A C 1
ATOM 2522 O O . ILE A 1 316 ? -22.909 -7.757 24.144 1.00 82.94 316 ILE A O 1
ATOM 2526 N N . ARG A 1 317 ? -24.062 -7.420 22.224 1.00 81.19 317 ARG A N 1
ATOM 2527 C CA . ARG A 1 317 ? -24.566 -8.794 22.081 1.00 81.19 317 ARG A CA 1
ATOM 2528 C C . ARG A 1 317 ? -23.430 -9.806 21.977 1.00 81.19 317 ARG A C 1
ATOM 2530 O O . ARG A 1 317 ? -23.483 -10.846 22.621 1.00 81.19 317 ARG A O 1
ATOM 2537 N N . ASN A 1 318 ? -22.414 -9.506 21.175 1.00 76.62 318 ASN A N 1
ATOM 2538 C CA . ASN A 1 318 ? -21.320 -10.442 20.917 1.00 76.62 318 ASN A CA 1
ATOM 2539 C C . ASN A 1 318 ? -20.311 -10.509 22.077 1.00 76.62 318 ASN A C 1
ATOM 2541 O O . ASN A 1 318 ? -19.634 -11.520 22.244 1.00 76.62 318 ASN A O 1
ATOM 2545 N N . GLN A 1 319 ? -20.235 -9.461 22.904 1.00 72.44 319 GLN A N 1
ATOM 2546 C CA . GLN A 1 319 ? -19.363 -9.399 24.082 1.00 72.44 319 GLN A CA 1
ATOM 2547 C C . GLN A 1 319 ? -19.935 -10.115 25.315 1.00 72.44 319 GLN A C 1
ATOM 2549 O O . GLN A 1 319 ? -19.168 -10.608 26.140 1.00 72.44 319 GLN A O 1
ATOM 2554 N N . HIS A 1 320 ? -21.261 -10.195 25.449 1.00 75.88 320 HIS A N 1
ATOM 2555 C CA . HIS A 1 320 ? -21.919 -10.735 26.640 1.00 75.88 320 HIS A CA 1
ATOM 2556 C C . HIS A 1 320 ? -22.836 -11.895 26.265 1.00 75.88 320 HIS A C 1
ATOM 2558 O O . HIS A 1 320 ? -23.679 -11.764 25.385 1.00 75.88 320 HIS A O 1
ATOM 2564 N N . ARG A 1 321 ? -22.689 -13.045 26.932 1.00 72.62 321 ARG A N 1
ATOM 2565 C CA . ARG A 1 321 ? -23.481 -14.247 26.615 1.00 72.62 321 ARG A CA 1
ATOM 2566 C C . ARG A 1 321 ? -24.869 -14.238 27.249 1.00 72.62 321 ARG A C 1
ATOM 2568 O O . ARG A 1 321 ? -25.775 -14.871 26.717 1.00 72.62 321 ARG A O 1
ATOM 2575 N N . ASP A 1 322 ? -25.029 -13.560 28.378 1.00 80.19 322 ASP A N 1
ATOM 2576 C CA . ASP A 1 322 ? -26.273 -13.506 29.132 1.00 80.19 322 ASP A CA 1
ATOM 2577 C C . ASP A 1 322 ? -27.019 -12.184 28.912 1.00 80.19 322 ASP A C 1
ATOM 2579 O O . ASP A 1 322 ? -26.422 -11.112 28.797 1.00 80.19 322 ASP A O 1
ATOM 2583 N N . PHE A 1 323 ? -28.351 -12.262 28.875 1.00 79.88 323 PHE A N 1
ATOM 2584 C CA . PHE A 1 323 ? -29.196 -11.086 28.674 1.00 79.88 323 PHE A CA 1
ATOM 2585 C C . PHE A 1 323 ? -29.038 -10.057 29.801 1.00 79.88 323 PHE A C 1
ATOM 2587 O O . PHE A 1 323 ? -29.089 -8.863 29.532 1.00 79.88 323 PHE A O 1
ATOM 2594 N N . GLY A 1 324 ? -28.789 -10.491 31.042 1.00 77.38 324 GLY A N 1
ATOM 2595 C CA . GLY A 1 324 ? -28.583 -9.584 32.174 1.00 77.38 324 GLY A CA 1
ATOM 2596 C C . GLY A 1 324 ? -27.372 -8.669 31.971 1.00 77.38 324 GLY A C 1
ATOM 2597 O O . GLY A 1 324 ? -27.484 -7.449 32.082 1.00 77.38 324 GLY A O 1
ATOM 2598 N N . ALA A 1 325 ? -26.231 -9.237 31.589 1.00 78.19 325 ALA A N 1
ATOM 2599 C CA . ALA A 1 325 ? -25.018 -8.493 31.291 1.00 78.19 325 ALA A CA 1
ATOM 2600 C C . ALA A 1 325 ? -25.153 -7.662 30.011 1.00 78.19 325 ALA A C 1
ATOM 2602 O O . ALA A 1 325 ? -24.664 -6.536 29.984 1.00 78.19 325 ALA A O 1
ATOM 2603 N N . GLN A 1 326 ? -25.868 -8.148 28.986 1.00 85.06 326 GLN A N 1
ATOM 2604 C CA . GLN A 1 326 ? -26.186 -7.347 27.794 1.00 85.06 326 GLN A CA 1
ATOM 2605 C C . GLN A 1 326 ? -27.009 -6.100 28.153 1.00 85.06 326 GLN A C 1
ATOM 2607 O O . GLN A 1 326 ? -26.683 -4.997 27.713 1.00 85.06 326 GLN A O 1
ATOM 2612 N N . VAL A 1 327 ? -28.042 -6.252 28.988 1.00 85.56 327 VAL A N 1
ATOM 2613 C CA . VAL A 1 327 ? -28.892 -5.146 29.452 1.00 85.56 327 VAL A CA 1
ATOM 2614 C C . VAL A 1 327 ? -28.081 -4.148 30.270 1.00 85.56 327 VAL A C 1
ATOM 2616 O O . VAL A 1 327 ? -28.155 -2.948 30.011 1.00 85.56 327 VAL A O 1
ATOM 2619 N N . LEU A 1 328 ? -27.282 -4.621 31.229 1.00 81.44 328 LEU A N 1
ATOM 2620 C CA . LEU A 1 328 ? -26.439 -3.748 32.043 1.00 81.44 328 LEU A CA 1
ATOM 2621 C C . LEU A 1 328 ? -25.417 -3.010 31.176 1.00 81.44 328 LEU A C 1
ATOM 2623 O O . LEU A 1 328 ? -25.321 -1.789 31.268 1.00 81.44 328 LEU A O 1
ATOM 2627 N N . ALA A 1 329 ? -24.710 -3.708 30.287 1.00 82.06 329 ALA A N 1
ATOM 2628 C CA . ALA A 1 329 ? -23.745 -3.099 29.376 1.00 82.06 329 ALA A CA 1
ATOM 2629 C C . ALA A 1 329 ? -24.394 -2.037 28.474 1.00 82.06 329 ALA A C 1
ATOM 2631 O O . ALA A 1 329 ? -23.828 -0.960 28.281 1.00 82.06 329 ALA A O 1
ATOM 2632 N N . MET A 1 330 ? -25.605 -2.300 27.978 1.00 90.19 330 MET A N 1
ATOM 2633 C CA . MET A 1 330 ? -26.398 -1.346 27.203 1.00 90.19 330 MET A CA 1
ATOM 2634 C C . MET A 1 330 ? -26.775 -0.105 28.026 1.00 90.19 330 MET A C 1
ATOM 2636 O O . MET A 1 330 ? -26.537 1.018 27.573 1.00 90.19 330 MET A O 1
ATOM 2640 N N . LEU A 1 331 ? -27.280 -0.285 29.250 1.00 85.38 331 LEU A N 1
ATOM 2641 C CA . LEU A 1 331 ? -27.646 0.819 30.143 1.00 85.38 331 LEU A CA 1
ATOM 2642 C C . LEU A 1 331 ? -26.427 1.654 30.548 1.00 85.38 331 LEU A C 1
ATOM 2644 O O . LEU A 1 331 ? -26.506 2.879 30.554 1.00 85.38 331 LEU A O 1
ATOM 2648 N N . PHE A 1 332 ? -25.288 1.017 30.828 1.00 79.94 332 PHE A N 1
ATOM 2649 C CA . PHE A 1 332 ? -24.031 1.702 31.134 1.00 79.94 332 PHE A CA 1
ATOM 2650 C C . PHE A 1 332 ? -23.504 2.495 29.944 1.00 79.94 332 PHE A C 1
ATOM 2652 O O . PHE A 1 332 ? -23.107 3.652 30.100 1.00 79.94 332 PHE A O 1
ATOM 2659 N N . HIS A 1 333 ? -23.514 1.892 28.755 1.00 83.25 333 HIS A N 1
ATOM 2660 C CA . HIS A 1 333 ? -23.102 2.562 27.529 1.00 83.25 333 HIS A CA 1
ATOM 2661 C C . HIS A 1 333 ? -23.956 3.811 27.275 1.00 83.25 333 HIS A C 1
ATOM 2663 O O . HIS A 1 333 ? -23.423 4.893 27.027 1.00 83.25 333 HIS A O 1
ATOM 2669 N N . TRP A 1 334 ? -25.276 3.689 27.417 1.00 85.94 334 TRP A N 1
ATOM 2670 C CA . TRP A 1 334 ? -26.179 4.824 27.278 1.00 85.94 334 TRP A CA 1
ATOM 2671 C C . TRP A 1 334 ? -25.981 5.882 28.370 1.00 85.94 334 TRP A C 1
ATOM 2673 O O . TRP A 1 334 ? -25.868 7.065 28.050 1.00 85.94 334 TRP A O 1
ATOM 2683 N N . ALA A 1 335 ? -25.876 5.477 29.640 1.00 77.81 335 ALA A N 1
ATOM 2684 C CA . ALA A 1 335 ? -25.705 6.377 30.781 1.00 77.81 335 ALA A CA 1
ATOM 2685 C C . ALA A 1 335 ? -24.425 7.219 30.683 1.00 77.81 335 ALA A C 1
ATOM 2687 O O . ALA A 1 335 ? -24.451 8.412 30.985 1.00 77.81 335 ALA A O 1
ATOM 2688 N N . ARG A 1 336 ? -23.320 6.641 30.192 1.00 75.12 336 ARG A N 1
ATOM 2689 C CA . ARG A 1 336 ? -22.081 7.388 29.907 1.00 75.12 336 ARG A CA 1
ATOM 2690 C C . ARG A 1 336 ? -22.310 8.494 28.878 1.00 75.12 336 ARG A C 1
ATOM 2692 O O . ARG A 1 336 ? -21.843 9.612 29.067 1.00 75.12 336 ARG A O 1
ATOM 2699 N N . GLY A 1 337 ? -23.103 8.216 27.843 1.00 72.44 337 GLY A N 1
ATOM 2700 C CA . GLY A 1 337 ? -23.517 9.214 26.854 1.00 72.44 337 GLY A CA 1
ATOM 2701 C C . GLY A 1 337 ? -24.406 10.332 27.416 1.00 72.44 337 GLY A C 1
ATOM 2702 O O . GLY A 1 337 ? -24.549 11.370 26.774 1.00 72.44 337 GLY A O 1
ATOM 2703 N N . GLN A 1 338 ? -24.982 10.161 28.613 1.00 71.56 338 GLN A N 1
ATOM 2704 C CA . GLN A 1 338 ? -25.819 11.173 29.263 1.00 71.56 338 GLN A CA 1
ATOM 2705 C C . GLN A 1 338 ? -25.040 12.145 30.164 1.00 71.56 338 GLN A C 1
ATOM 2707 O O . GLN A 1 338 ? -25.619 13.155 30.559 1.00 71.56 338 GLN A O 1
ATOM 2712 N N . GLN A 1 339 ? -23.747 11.919 30.451 1.00 61.22 339 GLN A N 1
ATOM 2713 C CA . GLN A 1 339 ? -22.948 12.740 31.388 1.00 61.22 339 GLN A CA 1
ATOM 2714 C C . GLN A 1 339 ? -22.716 14.212 30.962 1.00 61.22 339 GLN A C 1
ATOM 2716 O O . GLN A 1 339 ? -22.021 14.956 31.647 1.00 61.22 339 GLN A O 1
ATOM 2721 N N . GLY A 1 340 ? -23.344 14.669 29.875 1.00 57.69 340 GLY A N 1
ATOM 2722 C CA . GLY A 1 340 ? -23.422 16.079 29.475 1.00 57.69 340 GLY A CA 1
ATOM 2723 C C . GLY A 1 340 ? -24.750 16.474 28.812 1.00 57.69 340 GLY A C 1
ATOM 2724 O O . GLY A 1 340 ? -24.830 17.543 28.216 1.00 57.69 340 GLY A O 1
ATOM 2725 N N . ALA A 1 341 ? -25.787 15.629 28.881 1.00 59.81 341 ALA A N 1
ATOM 2726 C CA . ALA A 1 341 ? -27.023 15.767 28.097 1.00 59.81 341 ALA A CA 1
ATOM 2727 C C . ALA A 1 341 ? -28.140 16.593 28.780 1.00 59.81 341 ALA A C 1
ATOM 2729 O O . ALA A 1 341 ? -29.268 16.627 28.288 1.00 59.81 341 ALA A O 1
ATOM 2730 N N . GLY A 1 342 ? -27.843 17.251 29.905 1.00 63.38 342 GLY A N 1
ATOM 2731 C CA . GLY A 1 342 ? -28.821 18.014 30.689 1.00 63.38 342 GLY A CA 1
ATOM 2732 C C . GLY A 1 342 ? -29.817 17.139 31.474 1.00 63.38 342 GLY A C 1
ATOM 2733 O O . GLY A 1 342 ? -29.741 15.905 31.414 1.00 63.38 342 GLY A O 1
ATOM 2734 N N . PRO A 1 343 ? -30.745 17.765 32.227 1.00 68.12 343 PRO A N 1
ATOM 2735 C CA . PRO A 1 343 ? -31.696 17.054 33.076 1.00 68.12 343 PRO A CA 1
ATOM 2736 C C . PRO A 1 343 ? -32.626 16.142 32.264 1.00 68.12 343 PRO A C 1
ATOM 2738 O O . PRO A 1 343 ? -32.790 16.261 31.042 1.00 68.12 343 PRO A O 1
ATOM 2741 N N . GLY A 1 344 ? -33.236 15.191 32.961 1.00 77.69 344 GLY A N 1
ATOM 2742 C CA . GLY A 1 344 ? -34.298 14.365 32.397 1.00 77.69 344 GLY A CA 1
ATOM 2743 C C . GLY A 1 344 ? -33.875 13.030 31.772 1.00 77.69 344 GLY A C 1
ATOM 2744 O O . GLY A 1 344 ? -34.560 12.501 30.892 1.00 77.69 344 GLY A O 1
ATOM 2745 N N . ALA A 1 345 ? -32.735 12.473 32.192 1.00 80.88 345 ALA A N 1
ATOM 2746 C CA . ALA A 1 345 ? -32.296 11.144 31.760 1.00 80.88 345 ALA A CA 1
ATOM 2747 C C . ALA A 1 345 ? -33.322 10.058 32.141 1.00 80.88 345 ALA A C 1
ATOM 2749 O O . ALA A 1 345 ? -33.648 9.201 31.324 1.00 80.88 345 ALA A O 1
ATOM 2750 N N . VAL A 1 346 ? -33.903 10.144 33.339 1.00 83.31 346 VAL A N 1
ATOM 2751 C CA . VAL A 1 346 ? -34.923 9.203 33.828 1.00 83.31 346 VAL A CA 1
ATOM 2752 C C . VAL A 1 346 ? -36.145 9.165 32.902 1.00 83.31 346 VAL A C 1
ATOM 2754 O O . VAL A 1 346 ? -36.569 8.090 32.487 1.00 83.31 346 VAL A O 1
ATOM 2757 N N . GLN A 1 347 ? -36.659 10.324 32.480 1.00 85.38 347 GLN A N 1
ATOM 2758 C CA . GLN A 1 347 ? -37.808 10.409 31.571 1.00 85.38 347 GLN A CA 1
ATOM 2759 C C . GLN A 1 347 ? -37.484 9.845 30.184 1.00 85.38 347 GLN A C 1
ATOM 2761 O O . GLN A 1 347 ? -38.340 9.219 29.561 1.00 85.38 347 GLN A O 1
ATOM 2766 N N . ARG A 1 348 ? -36.249 10.030 29.693 1.00 87.81 348 ARG A N 1
ATOM 2767 C CA . ARG A 1 348 ? -35.800 9.422 28.428 1.00 87.81 348 ARG A CA 1
ATOM 2768 C C . ARG A 1 348 ? -35.758 7.897 28.525 1.00 87.81 348 ARG A C 1
ATOM 2770 O O . ARG A 1 348 ? -36.203 7.230 27.594 1.00 87.81 348 ARG A O 1
ATOM 2777 N N . LEU A 1 349 ? -35.296 7.360 29.656 1.00 88.88 349 LEU A N 1
ATOM 2778 C CA . LEU A 1 349 ? -35.310 5.921 29.916 1.00 88.88 349 LEU A CA 1
ATOM 2779 C C . LEU A 1 349 ? -36.740 5.371 29.989 1.00 88.88 349 LEU A C 1
ATOM 2781 O O . LEU A 1 349 ? -37.054 4.403 29.301 1.00 88.88 349 LEU A O 1
ATOM 2785 N N . MET A 1 350 ? -37.622 6.017 30.757 1.00 87.44 350 MET A N 1
ATOM 2786 C CA . MET A 1 350 ? -39.035 5.630 30.851 1.00 87.44 350 MET A CA 1
ATOM 2787 C C . MET A 1 350 ? -39.720 5.651 29.484 1.00 87.44 350 MET A C 1
ATOM 2789 O O . MET A 1 350 ? -40.408 4.700 29.120 1.00 87.44 350 MET A O 1
ATOM 2793 N N . LYS A 1 351 ? -39.490 6.703 28.690 1.00 90.31 351 LYS A N 1
ATOM 2794 C CA . LYS A 1 351 ? -40.032 6.800 27.335 1.00 90.31 351 LYS A CA 1
ATOM 2795 C C . LYS A 1 351 ? -39.548 5.649 26.453 1.00 90.31 351 LYS A C 1
ATOM 2797 O O . LYS A 1 351 ? -40.369 5.005 25.813 1.00 90.31 351 LYS A O 1
ATOM 2802 N N . ALA A 1 352 ? -38.251 5.345 26.465 1.00 91.25 352 ALA A N 1
ATOM 2803 C CA . ALA A 1 352 ? -37.709 4.240 25.679 1.00 91.25 352 ALA A CA 1
ATOM 2804 C C . ALA A 1 352 ? -38.266 2.872 26.109 1.00 91.25 352 ALA A C 1
ATOM 2806 O O . ALA A 1 352 ? -38.483 2.010 25.258 1.00 91.25 352 ALA A O 1
ATOM 2807 N N . LEU A 1 353 ? -38.543 2.668 27.402 1.00 90.44 353 LEU A N 1
ATOM 2808 C CA . LEU A 1 353 ? -39.213 1.462 27.899 1.00 90.44 353 LEU A CA 1
ATOM 2809 C C . LEU A 1 353 ? -40.654 1.360 27.375 1.00 90.44 353 LEU A C 1
ATOM 2811 O O . LEU A 1 353 ? -41.041 0.310 26.861 1.00 90.44 353 LEU A O 1
ATOM 2815 N N . VAL A 1 354 ? -41.425 2.453 27.427 1.00 91.19 354 VAL A N 1
ATOM 2816 C CA . VAL A 1 354 ? -42.799 2.507 26.892 1.00 91.19 354 VAL A CA 1
ATOM 2817 C C . VAL A 1 354 ? -42.820 2.270 25.382 1.00 91.19 354 VAL A C 1
ATOM 2819 O O . VAL A 1 354 ? -43.599 1.440 24.912 1.00 91.19 354 VAL A O 1
ATOM 2822 N N . ASP A 1 355 ? -41.935 2.935 24.638 1.00 91.00 355 ASP A N 1
ATOM 2823 C CA . ASP A 1 355 ? -41.815 2.809 23.179 1.00 91.00 355 ASP A CA 1
ATOM 2824 C C . ASP A 1 355 ? -41.362 1.395 22.759 1.00 91.00 355 ASP A C 1
ATOM 2826 O O . ASP A 1 355 ? -41.609 0.962 21.635 1.00 91.00 355 ASP A O 1
ATOM 2830 N N . SER A 1 356 ? -40.754 0.638 23.679 1.00 89.69 356 SER A N 1
ATOM 2831 C CA . SER A 1 356 ? -40.366 -0.768 23.486 1.00 89.69 356 SER A CA 1
ATOM 2832 C C . SER A 1 356 ? -41.419 -1.774 23.969 1.00 89.69 356 SER A C 1
ATOM 2834 O O . SER A 1 356 ? -41.147 -2.972 24.000 1.00 89.69 356 SER A O 1
ATOM 2836 N N . GLY A 1 357 ? -42.609 -1.315 24.374 1.00 85.81 357 GLY A N 1
ATOM 2837 C CA . GLY A 1 357 ? -43.698 -2.172 24.854 1.00 85.81 357 GLY A CA 1
ATOM 2838 C C . GLY A 1 357 ? -43.562 -2.639 26.309 1.00 85.81 357 GLY A C 1
ATOM 2839 O O . GLY A 1 357 ? -44.357 -3.462 26.755 1.00 85.81 357 GLY A O 1
ATOM 2840 N N . ARG A 1 358 ? -42.598 -2.104 27.069 1.00 87.88 358 ARG A N 1
ATOM 2841 C CA . ARG A 1 358 ? -42.336 -2.439 28.481 1.00 87.88 358 ARG A CA 1
ATOM 2842 C C . ARG A 1 358 ? -42.850 -1.355 29.425 1.00 87.88 358 ARG A C 1
ATOM 2844 O O . ARG A 1 358 ? -42.103 -0.789 30.224 1.00 87.88 358 ARG A O 1
ATOM 2851 N N . ARG A 1 359 ? -44.148 -1.045 29.315 1.00 88.88 359 ARG A N 1
ATOM 2852 C CA . ARG A 1 359 ? -44.820 -0.085 30.211 1.00 88.88 359 ARG A CA 1
ATOM 2853 C C . ARG A 1 359 ? -44.789 -0.553 31.670 1.00 88.88 359 ARG A C 1
ATOM 2855 O O . ARG A 1 359 ? -44.614 0.279 32.547 1.00 88.88 359 ARG A O 1
ATOM 2862 N N . ASP A 1 360 ? -44.849 -1.868 31.892 1.00 87.69 360 ASP A N 1
ATOM 2863 C CA . ASP A 1 360 ? -44.704 -2.501 33.209 1.00 87.69 360 ASP A CA 1
ATOM 2864 C C . ASP A 1 360 ? -43.421 -2.061 33.930 1.00 87.69 360 ASP A C 1
ATOM 2866 O O . ASP A 1 360 ? -43.445 -1.743 35.113 1.00 87.69 360 ASP A O 1
ATOM 2870 N N . LEU A 1 361 ? -42.301 -2.005 33.203 1.00 88.31 361 LEU A N 1
ATOM 2871 C CA . LEU A 1 361 ? -41.014 -1.591 33.761 1.00 88.31 361 LEU A CA 1
ATOM 2872 C C . LEU A 1 361 ? -40.890 -0.073 33.888 1.00 88.31 361 LEU A C 1
ATOM 2874 O O . LEU A 1 361 ? -40.190 0.406 34.774 1.00 88.31 361 LEU A O 1
ATOM 2878 N N . ALA A 1 362 ? -41.534 0.688 33.001 1.00 88.62 362 ALA A N 1
ATOM 2879 C CA . ALA A 1 362 ? -41.540 2.145 33.088 1.00 88.62 362 ALA A CA 1
ATOM 2880 C C . ALA A 1 362 ? -42.285 2.634 34.343 1.00 88.62 362 ALA A C 1
ATOM 2882 O O . ALA A 1 362 ? -41.791 3.535 35.015 1.00 88.62 362 ALA A O 1
ATOM 2883 N N . GLU A 1 363 ? -43.420 2.008 34.673 1.00 87.88 363 GLU A N 1
ATOM 2884 C CA . GLU A 1 363 ? -44.193 2.280 35.895 1.00 87.88 363 GLU A CA 1
ATOM 2885 C C . GLU A 1 363 ? -43.384 1.920 37.154 1.00 87.88 363 GLU A C 1
ATOM 2887 O O . GLU A 1 363 ? -43.304 2.707 38.090 1.00 87.88 363 GLU A O 1
ATOM 2892 N N . GLU A 1 364 ? -42.669 0.791 37.151 1.00 86.19 364 GLU A N 1
ATOM 2893 C CA . GLU A 1 364 ? -41.796 0.401 38.270 1.00 86.19 364 GLU A CA 1
ATOM 2894 C C . GLU A 1 364 ? -40.608 1.360 38.463 1.00 86.19 364 GLU A C 1
ATOM 2896 O O . GLU A 1 364 ? -40.251 1.705 39.591 1.00 86.19 364 GLU A O 1
ATOM 2901 N N . VAL A 1 365 ? -40.004 1.834 37.368 1.00 85.25 365 VAL A N 1
ATOM 2902 C CA . VAL A 1 365 ? -38.971 2.880 37.416 1.00 85.25 365 VAL A CA 1
ATOM 2903 C C . VAL A 1 365 ? -39.532 4.165 38.034 1.00 85.25 365 VAL A C 1
ATOM 2905 O O . VAL A 1 365 ? -38.860 4.786 38.860 1.00 85.25 365 VAL A O 1
ATOM 2908 N N . GLU A 1 366 ? -40.754 4.554 37.670 1.00 87.31 366 GLU A N 1
ATOM 2909 C CA . GLU A 1 366 ? -41.442 5.724 38.223 1.00 87.31 366 GLU A CA 1
ATOM 2910 C C . GLU A 1 366 ? -41.730 5.567 39.724 1.00 87.31 366 GLU A C 1
ATOM 2912 O O . GLU A 1 366 ? -41.438 6.475 40.508 1.00 87.31 366 GLU A O 1
ATOM 2917 N N . ASP A 1 367 ? -42.201 4.400 40.160 1.00 85.12 367 ASP A N 1
ATOM 2918 C CA . ASP A 1 367 ? -42.440 4.090 41.574 1.00 85.12 367 ASP A CA 1
ATOM 2919 C C . ASP A 1 367 ? -41.150 4.160 42.408 1.00 85.12 367 ASP A C 1
ATOM 2921 O O . ASP A 1 367 ? -41.125 4.735 43.501 1.00 85.12 367 ASP A O 1
ATOM 2925 N N . ILE A 1 368 ? -40.039 3.633 41.884 1.00 83.06 368 ILE A N 1
ATOM 2926 C CA . ILE A 1 368 ? -38.735 3.691 42.558 1.00 83.06 368 ILE A CA 1
ATOM 2927 C C . ILE A 1 368 ? -38.258 5.139 42.705 1.00 83.06 368 ILE A C 1
ATOM 2929 O O . ILE A 1 368 ? -37.784 5.544 43.773 1.00 83.06 368 ILE A O 1
ATOM 2933 N N . VAL A 1 369 ? -38.386 5.929 41.641 1.00 83.62 369 VAL A N 1
ATOM 2934 C CA . VAL A 1 369 ? -37.961 7.332 41.605 1.00 83.62 369 VAL A CA 1
ATOM 2935 C C . VAL A 1 369 ? -38.813 8.190 42.540 1.00 83.62 369 VAL A C 1
ATOM 2937 O O . VAL A 1 369 ? -38.271 8.972 43.326 1.00 83.62 369 VAL A O 1
ATOM 2940 N N . THR A 1 370 ? -40.136 8.020 42.514 1.00 83.50 370 THR A N 1
ATOM 2941 C CA . THR A 1 370 ? -41.070 8.755 43.381 1.00 83.50 370 THR A CA 1
ATOM 2942 C C . THR A 1 370 ? -40.872 8.404 44.856 1.00 83.50 370 THR A C 1
ATOM 2944 O O . THR A 1 370 ? -40.864 9.301 45.707 1.00 83.50 370 THR A O 1
ATOM 2947 N N . LEU A 1 371 ? -40.626 7.129 45.176 1.00 80.00 371 LEU A N 1
ATOM 2948 C CA . LEU A 1 371 ? -40.281 6.690 46.529 1.00 80.00 371 LEU A CA 1
ATOM 2949 C C . LEU A 1 371 ? -38.935 7.266 46.990 1.00 80.00 371 LEU A C 1
ATOM 2951 O O . LEU A 1 371 ? -38.821 7.724 48.130 1.00 80.00 371 LEU A O 1
ATOM 2955 N N . GLY A 1 372 ? -37.924 7.264 46.117 1.00 77.50 372 GLY A N 1
ATOM 2956 C CA . GLY A 1 372 ? -36.609 7.850 46.384 1.00 77.50 372 GLY A CA 1
ATOM 2957 C C . GLY A 1 372 ? -36.693 9.349 46.672 1.00 77.50 372 GLY A C 1
ATOM 2958 O O . GLY A 1 372 ? -36.140 9.816 47.669 1.00 77.50 372 GLY A O 1
ATOM 2959 N N . 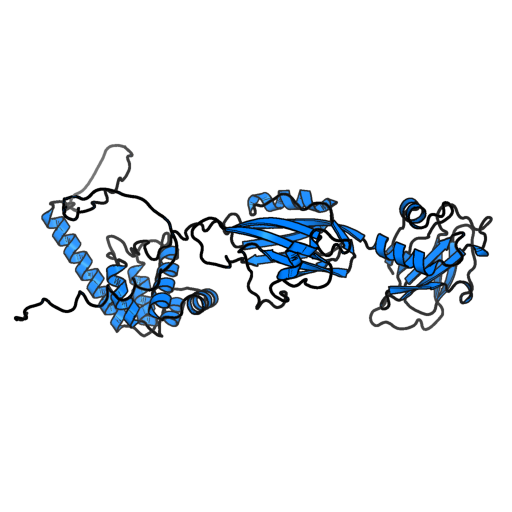LYS A 1 373 ? -37.464 10.086 45.865 1.00 78.44 373 LYS A N 1
ATOM 2960 C CA . LYS A 1 373 ? -37.714 11.520 46.046 1.00 78.44 373 LYS A CA 1
ATOM 2961 C C . LYS A 1 373 ? -38.413 11.814 47.374 1.00 78.44 373 LYS A C 1
ATOM 2963 O O . LYS A 1 373 ? -37.936 12.652 48.134 1.00 78.44 373 LYS A O 1
ATOM 2968 N N . ARG A 1 374 ? -39.462 11.057 47.718 1.00 79.62 374 ARG A N 1
ATOM 2969 C CA . ARG A 1 374 ? -40.170 11.202 49.003 1.00 79.62 374 ARG A CA 1
ATOM 2970 C C . ARG A 1 374 ? -39.246 10.957 50.198 1.00 79.62 374 ARG A C 1
ATOM 2972 O O . ARG A 1 374 ? -39.223 11.758 51.126 1.00 79.62 374 ARG A O 1
ATOM 2979 N N . LYS A 1 375 ? -38.440 9.888 50.165 1.00 75.94 375 LYS A N 1
ATOM 2980 C CA . LYS A 1 375 ? -37.460 9.586 51.226 1.00 75.94 375 LYS A CA 1
ATOM 2981 C C . LYS A 1 375 ? -36.391 10.669 51.350 1.00 75.94 375 LYS A C 1
ATOM 2983 O O . LYS A 1 375 ? -35.980 10.990 52.463 1.00 75.94 375 LYS A O 1
ATOM 2988 N N . TYR A 1 376 ? -35.948 11.230 50.227 1.00 69.38 376 TYR A N 1
ATOM 2989 C CA . TYR A 1 376 ? -34.992 12.331 50.210 1.00 69.38 376 TYR A CA 1
ATOM 2990 C C . TYR A 1 376 ? -35.588 13.606 50.822 1.00 69.38 376 TYR A C 1
ATOM 2992 O O . TYR A 1 376 ? -34.974 14.192 51.709 1.00 69.38 376 TYR A O 1
ATOM 3000 N N . GLU A 1 377 ? -36.810 13.982 50.437 1.00 73.00 377 GLU A N 1
ATOM 3001 C CA . GLU A 1 377 ? -37.540 15.130 50.993 1.00 73.00 377 GLU A CA 1
ATOM 3002 C C . GLU A 1 377 ? -37.818 14.968 52.497 1.00 73.00 377 GLU A C 1
ATOM 3004 O O . GLU A 1 377 ? -37.593 15.890 53.280 1.00 73.00 377 GLU A O 1
ATOM 3009 N N . GLU A 1 378 ? -38.254 13.784 52.936 1.00 72.12 378 GLU A N 1
ATOM 3010 C CA . GLU A 1 378 ? -38.457 13.466 54.355 1.00 72.12 378 GLU A CA 1
ATOM 3011 C C . GLU A 1 378 ? -37.146 13.478 55.148 1.00 72.12 378 GLU A C 1
ATOM 3013 O O . GLU A 1 378 ? -37.120 13.911 56.303 1.00 72.12 378 GLU A O 1
ATOM 3018 N N . SER A 1 379 ? -36.046 13.030 54.537 1.00 63.94 379 SER A N 1
ATOM 3019 C CA . SER A 1 379 ? -34.718 13.129 55.133 1.00 63.94 379 SER A CA 1
ATOM 3020 C C . SER A 1 379 ? -34.299 14.591 55.267 1.00 63.94 379 SER A C 1
ATOM 3022 O O . SER A 1 379 ? -33.880 14.985 56.351 1.00 63.94 379 SER A O 1
ATOM 3024 N N . LEU A 1 380 ? -34.484 15.414 54.227 1.00 64.44 380 LEU A N 1
ATOM 3025 C CA . LEU A 1 380 ? -34.188 16.853 54.244 1.00 64.44 380 LEU A CA 1
ATOM 3026 C C . LEU A 1 380 ? -34.950 17.582 55.361 1.00 64.44 380 LEU A C 1
ATOM 3028 O O . LEU A 1 380 ? -34.364 18.376 56.099 1.00 64.44 380 LEU A O 1
ATOM 3032 N N . LYS A 1 381 ? -36.235 17.242 55.531 1.00 69.12 381 LYS A N 1
ATOM 3033 C CA . LYS A 1 381 ? -37.093 17.728 56.623 1.00 69.12 381 LYS A CA 1
ATOM 3034 C C . LYS A 1 381 ? -36.557 17.348 57.999 1.00 69.12 381 LYS A C 1
ATOM 3036 O O . LYS A 1 381 ? -36.605 18.150 58.927 1.00 69.12 381 LYS A O 1
ATOM 3041 N N . ARG A 1 382 ? -36.013 16.137 58.139 1.00 63.38 382 ARG A N 1
ATOM 3042 C CA . ARG A 1 382 ? -35.494 15.606 59.409 1.00 63.38 382 ARG A CA 1
ATOM 3043 C C . ARG A 1 382 ? -34.135 16.200 59.808 1.00 63.38 382 ARG A C 1
ATOM 3045 O O . ARG A 1 382 ? -33.855 16.274 60.999 1.00 63.38 382 ARG A O 1
ATOM 3052 N N . VAL A 1 383 ? -33.317 16.643 58.846 1.00 58.06 383 VAL A N 1
ATOM 3053 C CA . VAL A 1 383 ? -32.037 17.349 59.095 1.00 58.06 383 VAL A CA 1
ATOM 3054 C C . VAL A 1 383 ? -32.143 18.883 59.087 1.00 58.06 383 VAL A C 1
ATOM 3056 O O . VAL A 1 383 ? -31.127 19.558 59.222 1.00 58.06 383 VAL A O 1
ATOM 3059 N N . GLY A 1 384 ? -33.350 19.454 58.990 1.00 47.50 384 GLY A N 1
ATOM 3060 C CA . GLY A 1 384 ? -33.574 20.901 59.144 1.00 47.50 384 GLY A CA 1
ATOM 3061 C C . GLY A 1 384 ? -33.039 21.772 57.998 1.00 47.50 384 GLY A C 1
ATOM 3062 O O . GLY A 1 384 ? -32.846 22.969 58.182 1.00 47.50 384 GLY A O 1
ATOM 3063 N N . LEU A 1 385 ? -32.803 21.186 56.821 1.00 51.50 385 LEU A N 1
ATOM 3064 C CA . LEU A 1 385 ? -32.283 21.850 55.617 1.00 51.50 385 LEU A CA 1
ATOM 3065 C C . LEU A 1 385 ? -33.412 22.198 54.630 1.00 51.50 385 LEU A C 1
ATOM 3067 O O . LEU A 1 385 ? -33.272 22.038 53.418 1.00 51.50 385 LEU A O 1
ATOM 3071 N N . GLU A 1 386 ? -34.554 22.674 55.129 1.00 44.62 386 GLU A N 1
ATOM 3072 C CA . GLU A 1 386 ? -35.544 23.295 54.249 1.00 44.62 386 GLU A CA 1
ATOM 3073 C C . GLU A 1 386 ? -35.006 24.659 53.805 1.00 44.62 386 GLU A C 1
ATOM 3075 O O . GLU A 1 386 ? -34.931 25.609 54.584 1.00 44.62 386 GLU A O 1
ATOM 3080 N N . THR A 1 387 ? -34.615 24.772 52.533 1.00 40.78 387 THR A N 1
ATOM 3081 C CA . THR A 1 387 ? -34.438 26.093 51.929 1.00 40.78 387 THR A CA 1
ATOM 3082 C C . THR A 1 387 ? -35.834 26.681 51.791 1.00 40.78 387 THR A C 1
ATOM 3084 O O . THR A 1 387 ? -36.607 26.260 50.931 1.00 40.78 387 THR A O 1
ATOM 3087 N N . ALA A 1 388 ? -36.173 27.613 52.680 1.00 36.72 388 ALA A N 1
ATOM 3088 C CA . ALA A 1 388 ? -37.385 28.408 52.599 1.00 36.72 388 ALA A CA 1
ATOM 3089 C C . ALA A 1 388 ? -37.393 29.178 51.270 1.00 36.72 388 ALA A C 1
ATOM 3091 O O . ALA A 1 388 ? -36.830 30.264 51.145 1.00 36.72 388 ALA A O 1
ATOM 3092 N N . ALA A 1 389 ? -38.031 28.611 50.252 1.00 39.28 389 ALA A N 1
ATOM 3093 C CA . ALA A 1 389 ? -38.381 29.341 49.049 1.00 39.28 389 ALA A CA 1
ATOM 3094 C C . ALA A 1 389 ? -39.611 30.206 49.356 1.00 39.28 389 ALA A C 1
ATOM 3096 O O . ALA A 1 389 ? -40.736 29.778 49.122 1.00 39.28 389 ALA A O 1
ATOM 3097 N N . SER A 1 390 ? -39.399 31.396 49.934 1.00 35.59 390 SER A N 1
ATOM 3098 C CA . SER A 1 390 ? -40.339 32.532 49.884 1.00 35.59 390 SER A CA 1
ATOM 3099 C C . SER A 1 390 ? -39.814 33.740 50.682 1.00 35.59 390 SER A C 1
ATOM 3101 O O . SER A 1 390 ? -40.086 33.834 51.876 1.00 35.59 390 SER A O 1
ATOM 3103 N N . SER A 1 391 ? -39.125 34.683 50.021 1.00 29.12 391 SER A N 1
ATOM 3104 C CA . SER A 1 391 ? -39.509 36.116 49.951 1.00 29.12 391 SER A CA 1
ATOM 3105 C C . SER A 1 391 ? -38.362 37.017 49.442 1.00 29.12 391 SER A C 1
ATOM 3107 O O . SER A 1 391 ? -37.325 37.117 50.085 1.00 29.12 391 SER A O 1
ATOM 3109 N N . ALA A 1 392 ? -38.606 37.649 48.287 1.00 31.41 392 ALA A N 1
ATOM 3110 C CA . ALA A 1 392 ? -38.054 38.878 47.682 1.00 31.41 392 ALA A CA 1
ATOM 3111 C C . ALA A 1 392 ? -36.773 39.576 48.236 1.00 31.41 392 ALA A C 1
ATOM 3113 O O . ALA A 1 392 ? -36.812 40.134 49.324 1.00 31.41 392 ALA A O 1
ATOM 3114 N N . ASP A 1 393 ? -35.739 39.638 47.366 1.00 27.27 393 ASP A N 1
ATOM 3115 C CA . ASP A 1 393 ? -34.856 40.769 46.936 1.00 27.27 393 ASP A CA 1
ATOM 3116 C C . ASP A 1 393 ? -34.177 41.750 47.943 1.00 27.27 393 ASP A C 1
ATOM 3118 O O . ASP A 1 393 ? -34.755 42.079 48.973 1.00 27.27 393 ASP A O 1
ATOM 3122 N N . PRO A 1 394 ? -33.081 42.470 47.571 1.00 50.59 394 PRO A N 1
ATOM 3123 C CA . PRO A 1 394 ? -31.845 42.086 46.861 1.00 50.59 394 PRO A CA 1
ATOM 3124 C C . PRO A 1 394 ? -30.542 42.621 47.546 1.00 50.59 394 PRO A C 1
ATOM 3126 O O . PRO A 1 394 ? -30.583 43.464 48.435 1.00 50.59 394 PRO A O 1
ATOM 3129 N N . GLN A 1 395 ? -29.377 42.221 47.003 1.00 25.86 395 GLN A N 1
ATOM 3130 C CA . GLN A 1 395 ? -28.023 42.830 47.092 1.00 25.86 395 GLN A CA 1
ATOM 3131 C C . GLN A 1 395 ? -26.914 42.170 47.950 1.00 25.86 395 GLN A C 1
ATOM 3133 O O . GLN A 1 395 ? -27.083 41.825 49.111 1.00 25.86 395 GLN A O 1
ATOM 3138 N N . LEU A 1 396 ? -25.723 42.207 47.321 1.00 24.95 396 LEU A N 1
ATOM 3139 C CA . LEU A 1 396 ? -24.337 42.189 47.823 1.00 24.95 396 LEU A CA 1
ATOM 3140 C C . LEU A 1 396 ? -23.541 40.859 47.874 1.00 24.95 396 LEU A C 1
ATOM 3142 O O . LEU A 1 396 ? -23.601 40.070 48.806 1.00 24.95 396 LEU A O 1
ATOM 3146 N N . THR A 1 397 ? -22.629 40.789 46.888 1.00 25.77 397 THR A N 1
ATOM 3147 C CA . THR A 1 397 ? -21.185 40.450 46.959 1.00 25.77 397 THR A CA 1
ATOM 3148 C C . THR A 1 397 ? -20.700 38.994 46.985 1.00 25.77 397 THR A C 1
ATOM 3150 O O . THR A 1 397 ? -20.870 38.268 47.952 1.00 25.77 397 THR A O 1
ATOM 3153 N N . HIS A 1 398 ? -19.976 38.656 45.905 1.00 27.56 398 HIS A N 1
ATOM 3154 C CA . HIS A 1 398 ? -18.769 37.815 45.796 1.00 27.56 398 HIS A CA 1
ATOM 3155 C C . HIS A 1 398 ? -18.411 36.866 46.961 1.00 27.56 398 HIS A C 1
ATOM 3157 O O . HIS A 1 398 ? -17.962 37.315 48.008 1.00 27.56 398 HIS A O 1
ATOM 3163 N N . SER A 1 399 ? -18.311 35.560 46.682 1.00 23.95 399 SER A N 1
ATOM 3164 C CA . SER A 1 399 ? -17.008 34.905 46.436 1.00 23.95 399 SER A CA 1
ATOM 3165 C C . SER A 1 399 ? -17.160 33.417 46.080 1.00 23.95 399 SER A C 1
ATOM 3167 O O . SER A 1 399 ? -18.065 32.728 46.540 1.00 23.95 399 SER A O 1
ATOM 3169 N N . HIS A 1 400 ? -16.257 32.942 45.221 1.00 28.50 400 HIS A N 1
ATOM 3170 C CA . HIS A 1 400 ? -15.992 31.532 44.940 1.00 28.50 400 HIS A CA 1
ATOM 3171 C C . HIS A 1 400 ? -15.571 30.772 46.209 1.00 28.50 400 HIS A C 1
ATOM 3173 O O . HIS A 1 400 ? -14.673 31.249 46.896 1.00 28.50 400 HIS A O 1
ATOM 3179 N N . CYS A 1 401 ? -16.085 29.549 46.415 1.00 23.52 401 CYS A N 1
ATOM 3180 C CA . CYS A 1 401 ? -15.253 28.380 46.749 1.00 23.52 401 CYS A CA 1
ATOM 3181 C C . CYS A 1 401 ? -16.031 27.045 46.744 1.00 23.52 401 CYS A C 1
ATOM 3183 O O . CYS A 1 401 ? -16.967 26.850 47.508 1.00 23.52 401 CYS A O 1
ATOM 3185 N N . ALA A 1 402 ? -15.569 26.151 45.863 1.00 23.97 402 ALA A N 1
ATOM 3186 C CA . ALA A 1 402 ? -15.480 24.688 45.947 1.00 23.97 402 ALA A CA 1
ATOM 3187 C C . ALA A 1 402 ? -16.557 23.884 46.710 1.00 23.97 402 ALA A C 1
ATOM 3189 O O . ALA A 1 402 ? -16.570 23.802 47.937 1.00 23.97 402 ALA A O 1
ATOM 3190 N N . ALA A 1 403 ? -17.344 23.132 45.937 1.00 24.22 403 ALA A N 1
ATOM 3191 C CA . ALA A 1 403 ? -18.098 21.975 46.401 1.00 24.22 403 ALA A CA 1
ATOM 3192 C C . ALA A 1 403 ? -17.143 20.806 46.715 1.00 24.22 403 ALA A C 1
ATOM 3194 O O . ALA A 1 403 ? -16.625 20.159 45.808 1.00 24.22 403 ALA A O 1
ATOM 3195 N N . ASN A 1 404 ? -16.929 20.527 48.002 1.00 23.06 404 ASN A N 1
ATOM 3196 C CA . ASN A 1 404 ? -16.385 19.256 48.476 1.00 23.06 404 ASN A CA 1
ATOM 3197 C C . ASN A 1 404 ? -17.556 18.364 48.902 1.00 23.06 404 ASN A C 1
ATOM 3199 O O . ASN A 1 404 ? -18.160 18.579 49.952 1.00 23.06 404 ASN A O 1
ATOM 3203 N N . ILE A 1 405 ? -17.877 17.361 48.086 1.00 27.50 405 ILE A N 1
ATOM 3204 C CA . ILE A 1 405 ? -18.811 16.295 48.454 1.00 27.50 405 ILE A CA 1
ATOM 3205 C C . ILE A 1 405 ? -18.043 15.278 49.306 1.00 27.50 405 ILE A C 1
ATOM 3207 O O . ILE A 1 405 ? -17.176 14.557 48.817 1.00 27.50 405 ILE A O 1
ATOM 3211 N N . MET A 1 406 ? -18.359 15.249 50.601 1.00 22.39 406 MET A N 1
ATOM 3212 C CA . MET A 1 406 ? -17.949 14.210 51.545 1.00 22.39 406 MET A CA 1
ATOM 3213 C C . MET A 1 406 ? -18.769 12.938 51.294 1.00 22.39 406 MET A C 1
ATOM 3215 O O . MET A 1 406 ? -19.942 12.859 51.652 1.00 22.39 406 MET A O 1
ATOM 3219 N N . THR A 1 407 ? -18.144 11.920 50.710 1.00 24.62 407 THR A N 1
ATOM 3220 C CA . THR A 1 407 ? -18.628 10.534 50.757 1.00 24.62 407 THR A CA 1
ATOM 3221 C C . THR A 1 407 ? -18.434 9.974 52.167 1.00 24.62 407 THR A C 1
ATOM 3223 O O . THR A 1 407 ? -17.307 9.694 52.579 1.00 24.62 407 THR A O 1
ATOM 3226 N N . TYR A 1 408 ? -19.523 9.788 52.913 1.00 23.75 408 TYR A N 1
ATOM 3227 C CA . TYR A 1 408 ? -19.506 9.081 54.193 1.00 23.75 408 TYR A CA 1
ATOM 3228 C C . TYR A 1 408 ? -19.460 7.562 53.958 1.00 23.75 408 TYR A C 1
ATOM 3230 O O . TYR A 1 408 ? -20.432 6.963 53.506 1.00 23.75 408 TYR A O 1
ATOM 3238 N N . LYS A 1 409 ? -18.328 6.928 54.290 1.00 23.98 409 LYS A N 1
ATOM 3239 C CA . LYS A 1 409 ? -18.204 5.470 54.459 1.00 23.98 409 LYS A CA 1
ATOM 3240 C C . LYS A 1 409 ? -18.616 5.111 55.891 1.00 23.98 409 LYS A C 1
ATOM 3242 O O . LYS A 1 409 ? -17.964 5.545 56.838 1.00 23.98 409 LYS A O 1
ATOM 3247 N N . LEU A 1 410 ? -19.668 4.312 56.057 1.00 23.88 410 LEU A N 1
ATOM 3248 C CA . LEU A 1 410 ? -19.985 3.658 57.333 1.00 23.88 410 LEU A CA 1
ATOM 3249 C C . LEU A 1 410 ? -19.007 2.484 57.576 1.00 23.88 410 LEU A C 1
ATOM 3251 O O . LEU A 1 410 ? -18.737 1.737 56.633 1.00 23.88 410 LEU A O 1
ATOM 3255 N N . PRO A 1 411 ? -18.460 2.300 58.795 1.00 24.91 411 PRO A N 1
ATOM 3256 C CA . PRO A 1 411 ? -17.523 1.218 59.096 1.00 24.91 411 PRO A CA 1
ATOM 3257 C C . PRO A 1 411 ? -18.241 -0.082 59.508 1.00 24.91 411 PRO A C 1
ATOM 3259 O O . PRO A 1 411 ? -19.207 -0.055 60.268 1.00 24.91 411 PRO A O 1
ATOM 3262 N N . ALA A 1 412 ? -17.733 -1.225 59.038 1.00 25.48 412 ALA A N 1
ATOM 3263 C CA . ALA A 1 412 ? -18.099 -2.565 59.516 1.00 25.48 412 ALA A CA 1
ATOM 3264 C C . ALA A 1 412 ? -17.224 -2.974 60.729 1.00 25.48 412 ALA A C 1
ATOM 3266 O O . ALA A 1 412 ? -16.118 -2.443 60.877 1.00 25.48 412 ALA A O 1
ATOM 3267 N N . PRO A 1 413 ? -17.695 -3.873 61.618 1.00 26.75 413 PRO A N 1
ATOM 3268 C CA . PRO A 1 413 ? -17.140 -4.039 62.960 1.00 26.75 413 PRO A CA 1
ATOM 3269 C C . PRO A 1 413 ? -15.875 -4.908 62.999 1.00 26.75 413 PRO A C 1
ATOM 3271 O O . PRO A 1 413 ? -15.681 -5.811 62.189 1.00 26.75 413 PRO A O 1
ATOM 3274 N N . ALA A 1 414 ? -15.027 -4.622 63.988 1.00 25.06 414 ALA A N 1
ATOM 3275 C CA . ALA A 1 414 ? -13.772 -5.309 64.263 1.00 25.06 414 ALA A CA 1
ATOM 3276 C C . ALA A 1 414 ? -13.987 -6.692 64.906 1.00 25.06 414 ALA A C 1
ATOM 3278 O O . ALA A 1 414 ? -14.767 -6.829 65.848 1.00 25.06 414 ALA A O 1
ATOM 3279 N N . LEU A 1 415 ? -13.222 -7.685 64.452 1.00 26.45 415 LEU A N 1
ATOM 3280 C CA . LEU A 1 415 ? -12.953 -8.931 65.169 1.00 26.45 415 LEU A CA 1
ATOM 3281 C C . LEU A 1 415 ? -11.436 -9.069 65.296 1.00 26.45 415 LEU A C 1
ATOM 3283 O O . LEU A 1 415 ? -10.717 -9.058 64.298 1.00 26.45 415 LEU A O 1
ATOM 3287 N N . ASP A 1 416 ? -10.971 -9.140 66.539 1.00 24.19 416 ASP A N 1
ATOM 3288 C CA . ASP A 1 416 ? -9.566 -9.257 66.906 1.00 24.19 416 ASP A CA 1
ATOM 3289 C C . ASP A 1 416 ? -9.177 -10.722 67.178 1.00 24.19 416 ASP A C 1
ATOM 3291 O O . ASP A 1 416 ? -9.974 -11.517 67.682 1.00 24.19 416 ASP A O 1
ATOM 3295 N N . SER A 1 417 ? -7.896 -10.989 66.922 1.00 24.94 417 SER A N 1
ATOM 3296 C CA . SER A 1 417 ? -6.986 -11.922 67.599 1.00 24.94 417 SER A CA 1
ATOM 3297 C C . SER A 1 417 ? -6.410 -13.122 66.814 1.00 24.94 417 SER A C 1
ATOM 3299 O O . SER A 1 417 ? -7.025 -14.162 66.613 1.00 24.94 417 SER A O 1
ATOM 3301 N N . SER A 1 418 ? -5.119 -12.944 66.492 1.00 25.23 418 SER A N 1
ATOM 3302 C CA . SER A 1 418 ? -3.987 -13.850 66.765 1.00 25.23 418 SER A CA 1
ATOM 3303 C C . SER A 1 418 ? -3.878 -15.210 66.056 1.00 25.23 418 SER A C 1
ATOM 3305 O O . SER A 1 418 ? -4.513 -16.172 66.460 1.00 25.23 418 SER A O 1
ATOM 3307 N N . HIS A 1 419 ? -2.885 -15.358 65.159 1.00 27.34 419 HIS A N 1
ATOM 3308 C CA . HIS A 1 419 ? -1.729 -16.256 65.374 1.00 27.34 419 HIS A CA 1
ATOM 3309 C C . HIS A 1 419 ? -0.607 -16.086 64.318 1.00 27.34 419 HIS A C 1
ATOM 3311 O O . HIS A 1 419 ? -0.822 -15.648 63.193 1.00 27.34 419 HIS A O 1
ATOM 3317 N N . ARG A 1 420 ? 0.621 -16.390 64.763 1.00 25.47 420 ARG A N 1
ATOM 3318 C CA . ARG A 1 420 ? 1.953 -16.176 64.158 1.00 25.47 420 ARG A CA 1
ATOM 3319 C C . ARG A 1 420 ? 2.285 -17.021 62.909 1.00 25.47 420 ARG A C 1
ATOM 3321 O O . ARG A 1 420 ? 1.807 -18.134 62.753 1.00 25.47 420 ARG A O 1
ATOM 3328 N N . MET A 1 421 ? 3.229 -16.459 62.139 1.00 23.91 421 MET A N 1
ATOM 3329 C CA . MET A 1 421 ? 4.042 -16.965 61.011 1.00 23.91 421 MET A CA 1
ATOM 3330 C C . MET A 1 421 ? 4.447 -18.453 61.032 1.00 23.91 421 MET A C 1
ATOM 3332 O O . MET A 1 421 ? 4.744 -18.972 62.105 1.00 23.91 421 MET A O 1
ATOM 3336 N N . VAL A 1 422 ? 4.669 -19.043 59.838 1.00 24.19 422 VAL A N 1
ATOM 3337 C CA . VAL A 1 422 ? 5.992 -19.520 59.334 1.00 24.19 422 VAL A CA 1
ATOM 3338 C C . VAL A 1 422 ? 5.887 -20.120 57.902 1.00 24.19 422 VAL A C 1
ATOM 3340 O O . VAL A 1 422 ? 5.047 -20.963 57.627 1.00 24.19 422 VAL A O 1
ATOM 3343 N N . THR A 1 423 ? 6.756 -19.607 57.017 1.00 25.09 423 THR A N 1
ATOM 3344 C CA . THR A 1 423 ? 7.391 -20.108 55.765 1.00 25.09 423 THR A CA 1
ATOM 3345 C C . THR A 1 423 ? 6.810 -21.258 54.912 1.00 25.09 423 THR A C 1
ATOM 3347 O O . THR A 1 423 ? 6.609 -22.358 55.411 1.00 25.09 423 THR A O 1
ATOM 3350 N N . GLY A 1 424 ? 6.868 -21.086 53.577 1.00 22.94 424 GLY A N 1
ATOM 3351 C CA . GLY A 1 424 ? 7.341 -22.148 52.665 1.00 22.94 424 GLY A CA 1
ATOM 3352 C C . GLY A 1 424 ? 6.508 -22.451 51.406 1.00 22.94 424 GLY A C 1
ATOM 3353 O O . GLY A 1 424 ? 5.395 -22.940 51.502 1.00 22.94 424 GLY A O 1
ATOM 3354 N N . SER A 1 425 ? 7.134 -22.236 50.240 1.00 24.91 425 SER A N 1
ATOM 3355 C CA . SER A 1 425 ? 6.958 -22.918 48.935 1.00 24.91 425 SER A CA 1
ATOM 3356 C C . SER A 1 425 ? 5.568 -23.020 48.279 1.00 24.91 425 SER A C 1
ATOM 3358 O O . SER A 1 425 ? 4.709 -23.800 48.675 1.00 24.91 425 SER A O 1
ATOM 3360 N N . GLN A 1 426 ? 5.433 -22.319 47.149 1.00 25.36 426 GLN A N 1
ATOM 3361 C CA . GLN A 1 426 ? 4.374 -22.465 46.150 1.00 25.36 426 GLN A CA 1
ATOM 3362 C C . GLN A 1 426 ? 4.568 -23.737 45.304 1.00 25.36 426 GLN A C 1
ATOM 3364 O O . GLN A 1 426 ? 5.601 -23.876 44.654 1.00 25.36 426 GLN A O 1
ATOM 3369 N N . SER A 1 427 ? 3.554 -24.608 45.240 1.00 24.19 427 SER A N 1
ATOM 3370 C CA . SER A 1 427 ? 2.980 -25.109 43.976 1.00 24.19 427 SER A CA 1
ATOM 3371 C C . SER A 1 427 ? 1.704 -25.933 44.226 1.00 24.19 427 SER A C 1
ATOM 3373 O O . SER A 1 427 ? 1.643 -26.712 45.174 1.00 24.19 427 SER A O 1
ATOM 3375 N N . SER A 1 428 ? 0.748 -25.800 43.299 1.00 25.73 428 SER A N 1
ATOM 3376 C CA . SER A 1 428 ? -0.447 -26.631 43.049 1.00 25.73 428 SER A CA 1
ATOM 3377 C C . SER A 1 428 ? -1.721 -26.406 43.892 1.00 25.73 428 SER A C 1
ATOM 3379 O O . SER A 1 428 ? -1.671 -26.252 45.105 1.00 25.73 428 SER A O 1
ATOM 3381 N N . CYS A 1 429 ? -2.860 -26.441 43.177 1.00 25.73 429 CYS A N 1
ATOM 3382 C CA . CYS A 1 429 ? -4.268 -26.485 43.620 1.00 25.73 429 CYS A CA 1
ATOM 3383 C C . CYS A 1 429 ? -5.023 -25.144 43.779 1.00 25.73 429 CYS A C 1
ATOM 3385 O O . CYS A 1 429 ? -5.327 -24.700 44.880 1.00 25.73 429 CYS A O 1
ATOM 3387 N N . LEU A 1 430 ? -5.431 -24.545 42.650 1.00 28.61 430 LEU A N 1
ATOM 3388 C CA . LEU A 1 430 ? -6.463 -23.495 42.563 1.00 28.61 430 LEU A CA 1
ATOM 3389 C C . LEU A 1 430 ? -7.673 -24.017 41.768 1.00 28.61 430 LEU A C 1
ATOM 3391 O O . LEU A 1 430 ? -7.908 -23.583 40.648 1.00 28.61 430 LEU A O 1
ATOM 3395 N N . ASN A 1 431 ? -8.415 -24.980 42.325 1.00 31.38 431 ASN A N 1
ATOM 3396 C CA . ASN A 1 431 ? -9.714 -25.391 41.764 1.00 31.38 431 ASN A CA 1
ATOM 3397 C C . ASN A 1 431 ? -10.826 -25.674 42.798 1.00 31.38 431 ASN A C 1
ATOM 3399 O O . ASN A 1 431 ? -11.928 -26.004 42.384 1.00 31.38 431 ASN A O 1
ATOM 3403 N N . ASP A 1 432 ? -10.615 -25.457 44.105 1.00 29.70 432 ASP A N 1
ATOM 3404 C CA . ASP A 1 432 ? -11.601 -25.849 45.140 1.00 29.70 432 ASP A CA 1
ATOM 3405 C C . ASP A 1 432 ? -12.209 -24.705 45.980 1.00 29.70 432 ASP A C 1
ATOM 3407 O O . ASP A 1 432 ? -12.927 -24.953 46.944 1.00 29.70 432 ASP A O 1
ATOM 3411 N N . VAL A 1 433 ? -12.000 -23.429 45.628 1.00 31.77 433 VAL A N 1
ATOM 3412 C CA . VAL A 1 433 ? -12.520 -22.301 46.444 1.00 31.77 433 VAL A CA 1
ATOM 3413 C C . VAL A 1 433 ? -13.867 -21.739 45.948 1.00 31.77 433 VAL A C 1
ATOM 3415 O O . VAL A 1 433 ? -14.544 -21.030 46.686 1.00 31.77 433 VAL A O 1
ATOM 3418 N N . CYS A 1 434 ? -14.346 -22.103 44.752 1.00 30.33 434 CYS A N 1
ATOM 3419 C CA . CYS A 1 434 ? -15.610 -21.558 44.223 1.00 30.33 434 CYS A CA 1
ATOM 3420 C C . CYS A 1 434 ? -16.888 -22.323 44.621 1.00 30.33 434 CYS A C 1
ATOM 3422 O O . CYS A 1 434 ? -17.980 -21.824 44.367 1.00 30.33 434 CYS A O 1
ATOM 3424 N N . LEU A 1 435 ? -16.796 -23.484 45.279 1.00 31.70 435 LEU A N 1
ATOM 3425 C CA . LEU A 1 435 ? -17.975 -24.281 45.670 1.00 31.70 435 LEU A CA 1
ATOM 3426 C C . LEU A 1 435 ? -18.384 -24.141 47.149 1.00 31.70 435 LEU A C 1
ATOM 3428 O O . LEU A 1 435 ? -19.476 -24.563 47.521 1.00 31.70 435 LEU A O 1
ATOM 3432 N N . SER A 1 436 ? -17.578 -23.475 47.981 1.00 30.52 436 SER A N 1
ATOM 3433 C CA . SER A 1 436 ? -17.815 -23.396 49.435 1.00 30.52 436 SER A CA 1
ATOM 3434 C C . SER A 1 436 ? -18.592 -22.154 49.899 1.00 30.52 436 SER A C 1
ATOM 3436 O O . SER A 1 436 ? -18.984 -22.083 51.061 1.00 30.52 436 SER A O 1
ATOM 3438 N N . LEU A 1 437 ? -18.872 -21.191 49.011 1.00 30.27 437 LEU A N 1
ATOM 3439 C CA . LEU A 1 437 ? -19.631 -19.966 49.334 1.00 30.27 437 LEU A CA 1
ATOM 3440 C C . LEU A 1 437 ? -21.124 -20.020 48.959 1.00 30.27 437 LEU A C 1
ATOM 3442 O O . LEU A 1 437 ? -21.882 -19.147 49.368 1.00 30.27 437 LEU A O 1
ATOM 3446 N N . LEU A 1 438 ? -21.575 -21.069 48.263 1.00 32.34 438 LEU A N 1
ATOM 3447 C CA . LEU A 1 438 ? -22.989 -21.265 47.904 1.00 32.34 438 LEU A CA 1
ATOM 3448 C C . LEU A 1 438 ? -23.787 -22.097 48.924 1.00 32.34 438 LEU A C 1
ATOM 3450 O O . LEU A 1 438 ? -25.004 -22.182 48.809 1.00 32.34 438 LEU A O 1
ATOM 3454 N N . HIS A 1 439 ? -23.142 -22.662 49.953 1.00 29.81 439 HIS A N 1
ATOM 3455 C CA . HIS A 1 439 ? -23.803 -23.557 50.916 1.00 29.81 439 HIS A CA 1
ATOM 3456 C C . HIS A 1 439 ? -23.983 -22.987 52.337 1.00 29.81 439 HIS A C 1
ATOM 3458 O O . HIS A 1 439 ? -24.496 -23.688 53.208 1.00 29.81 439 HIS A O 1
ATOM 3464 N N . LEU A 1 440 ? -23.616 -21.720 52.580 1.00 29.72 440 LEU A N 1
ATOM 3465 C CA . LEU A 1 440 ? -23.636 -21.093 53.917 1.00 29.72 440 LEU A CA 1
ATOM 3466 C C . LEU A 1 440 ? -24.669 -19.963 54.111 1.00 29.72 440 LEU A C 1
ATOM 3468 O O . LEU A 1 440 ? -24.718 -19.370 55.182 1.00 29.72 440 LEU A O 1
ATOM 3472 N N . CYS A 1 441 ? -25.566 -19.725 53.145 1.00 28.58 441 CYS A N 1
ATOM 3473 C CA . CYS A 1 441 ? -26.686 -18.773 53.282 1.00 28.58 441 CYS A CA 1
ATOM 3474 C C . CYS A 1 441 ? -28.080 -19.425 53.151 1.00 28.58 441 CYS A C 1
ATOM 3476 O O . CYS A 1 441 ? -29.007 -18.796 52.652 1.00 28.58 441 CYS A O 1
ATOM 3478 N N . SER A 1 442 ? -28.255 -20.675 53.605 1.00 29.67 442 SER A N 1
ATOM 3479 C CA . SER A 1 442 ? -29.556 -21.381 53.563 1.00 29.67 442 SER A CA 1
ATOM 3480 C C . SER A 1 442 ? -30.041 -21.921 54.919 1.00 29.67 442 SER A C 1
ATOM 3482 O O . SER A 1 442 ? -30.852 -22.846 54.964 1.00 29.67 442 SER A O 1
ATOM 3484 N N . SER A 1 443 ? -29.597 -21.374 56.051 1.00 31.47 443 SER A N 1
ATOM 3485 C CA . SER A 1 443 ? -30.126 -21.826 57.345 1.00 31.47 443 SER A CA 1
ATOM 3486 C C . SER A 1 443 ? -29.936 -20.803 58.459 1.00 31.47 443 SER A C 1
ATOM 3488 O O . SER A 1 443 ? -29.024 -20.955 59.262 1.00 31.47 443 SER A O 1
ATOM 3490 N N . GLN A 1 444 ? -30.798 -19.782 58.508 1.00 27.39 444 GLN A N 1
ATOM 3491 C CA . GLN A 1 444 ? -31.329 -19.189 59.750 1.00 27.39 444 GLN A CA 1
ATOM 3492 C C . GLN A 1 444 ? -32.261 -18.011 59.430 1.00 27.39 444 GLN A C 1
ATOM 3494 O O . GLN A 1 444 ? -31.890 -16.845 59.511 1.00 27.39 444 GLN A O 1
ATOM 3499 N N . CYS A 1 445 ? -33.513 -18.333 59.116 1.00 26.14 445 CYS A N 1
ATOM 3500 C CA . CYS A 1 445 ? -34.645 -17.466 59.433 1.00 26.14 445 CYS A CA 1
ATOM 3501 C C . CYS A 1 445 ? -35.652 -18.316 60.214 1.00 26.14 445 CYS A C 1
ATOM 3503 O O . CYS A 1 445 ? -36.059 -19.360 59.700 1.00 26.14 445 CYS A O 1
ATOM 3505 N N . PRO A 1 446 ? -36.089 -17.913 61.417 1.00 25.50 446 PRO A N 1
ATOM 3506 C CA . PRO A 1 446 ? -37.429 -18.237 61.857 1.00 25.50 446 PRO A CA 1
ATOM 3507 C C . PRO A 1 446 ? -38.403 -17.350 61.075 1.00 25.50 446 PRO A C 1
ATOM 3509 O O . PRO A 1 446 ? -38.250 -16.129 61.016 1.00 25.50 446 PRO A O 1
ATOM 3512 N N . ALA A 1 447 ? -39.378 -18.000 60.451 1.00 26.84 447 ALA A N 1
ATOM 3513 C CA . ALA A 1 447 ? -40.624 -17.375 60.053 1.00 26.84 447 ALA A CA 1
ATOM 3514 C C . ALA A 1 447 ? -41.341 -16.836 61.301 1.00 26.84 447 ALA A C 1
ATOM 3516 O O . ALA A 1 447 ? -41.303 -17.490 62.339 1.00 26.84 447 ALA A O 1
ATOM 3517 N N . ASP A 1 448 ? -41.932 -15.645 61.195 1.00 24.53 448 ASP A N 1
ATOM 3518 C CA . ASP A 1 448 ? -43.330 -15.379 61.566 1.00 24.53 448 ASP A CA 1
ATOM 3519 C C . ASP A 1 448 ? -43.656 -13.886 61.330 1.00 24.53 448 ASP A C 1
ATOM 3521 O O . ASP A 1 448 ? -43.023 -12.995 61.887 1.00 24.53 448 ASP A O 1
ATOM 3525 N N . VAL A 1 449 ? -44.389 -13.593 60.250 1.00 27.02 449 VAL A N 1
ATOM 3526 C CA . VAL A 1 449 ? -45.799 -13.137 60.189 1.00 27.02 449 VAL A CA 1
ATOM 3527 C C . VAL A 1 449 ? -46.052 -11.697 60.681 1.00 27.02 449 VAL A C 1
ATOM 3529 O O . VAL A 1 449 ? -46.010 -11.430 61.873 1.00 27.02 449 VAL A O 1
ATOM 3532 N N . PHE A 1 450 ? -46.395 -10.772 59.771 1.00 24.48 450 PHE A N 1
ATOM 3533 C CA . PHE A 1 450 ? -47.766 -10.252 59.556 1.00 24.48 450 PHE A CA 1
ATOM 3534 C C . PHE A 1 450 ? -47.786 -8.990 58.668 1.00 24.48 450 PHE A C 1
ATOM 3536 O O . PHE A 1 450 ? -47.057 -8.034 58.900 1.00 24.48 450 PHE A O 1
ATOM 3543 N N . TYR A 1 451 ? -48.670 -9.049 57.665 1.00 25.94 451 TYR A N 1
ATOM 3544 C CA . TYR A 1 451 ? -49.472 -7.986 57.042 1.00 25.94 451 TYR A CA 1
ATOM 3545 C C . TYR A 1 451 ? -49.271 -6.531 57.513 1.00 25.94 451 TYR A C 1
ATOM 3547 O O . TYR A 1 451 ? -49.654 -6.192 58.633 1.00 25.94 451 TYR A O 1
ATOM 3555 N N . LEU A 1 452 ? -48.867 -5.652 56.586 1.00 30.95 452 LEU A N 1
ATOM 3556 C CA . LEU A 1 452 ? -49.715 -4.631 55.936 1.00 30.95 452 LEU A CA 1
ATOM 3557 C C . LEU A 1 452 ? -48.940 -3.925 54.819 1.00 30.95 452 LEU A C 1
ATOM 3559 O O . LEU A 1 452 ? -47.760 -3.584 55.056 1.00 30.95 452 LEU A O 1
#

Sequence (452 aa):
MQVLQVALSEVQEPTGDPHASASPMLCLSQTPSMHFLQPIRVQIPLPPGVTGHMVDMSRLHLMHGDPTAHTWTDITAQVSLYVTHIYAVFSITNFSWYWLWYTTHRCVSGVVRKMYHRLKQFRVRFLALQRKNDPEQVLLQCLPLDRAESRLVSLSEQYEGPQPSELCVLLKGEQFFAGFERGIDINADRPDCKDGRLSFTFYSHLKHIKEVHVCPTHPQQGTVRGQVSFYRGEVPSDEEAASKRKGHDNQWMATLPLRISNADCDGSISGELNLGDPESGYLTLTNLLPISLRINQEWQNIGINLGISYDQLERIRNQHRDFGAQVLAMLFHWARGQQGAGPGAVQRLMKALVDSGRRDLAEEVEDIVTLGKRKYEESLKRVGLETAASSADPQLTHSHCAANIMTYKLPAPALDSSHRMVTGSQSSCLNDVCLSLLHLCSSQCPADVFYL

Organism: NCBI:txid630221